Protein AF-0000000078899459 (afdb_homodimer)

Secondary structure (DSSP, 8-state):
--------S----HHHH--HHHHHHHHHHHHHHHHHH-SEEEEETT-SPP--TTS-EEEEE----TTHHHHHHHHHHHH-TTSEEEEEEEHHHHHHTGGGGGGTEEEE-TTSHHHHHHHHHHHHHHTTSTTEEEEEETTSS---TT-SS----THHHHHHHTSSSEEEEEEEEE----SSSSPEEEEEE---EEE-TT----HHHHHHHHHHHHHHHHHHHHHHHHHT-GGGEEEEEE-----HHHHHHHHHHHHHHTT----GGGGG-------------/--------S----HHHH--HHHHHHHHHHHHHHHHHH-SEEEEETT-SPP--TTS-EEEEE----TTHHHHHHHHHHHH-TTSEEEEEEEHHHHHHTGGGGGGTEEEE-TTSHHHHHHHHHHHHHHTTSTTEEEEEETTSS---TT-SS----THHHHHHHTSSSEEEEEEEEE----SSSSPEEEEEE---EEE-TT----HHHHHHHHHHHHHHHHHHHHHHHHHT-GGGEEEEEE-----HHHHHHHHHHHHHHTT----GGGGG-------------

Solvent-accessible surface area (backbone atoms only — not comparable to full-atom values): 30660 Å² total; per-residue (Å²): 132,84,76,62,82,74,67,67,90,72,66,75,58,40,76,76,49,42,35,74,67,52,36,53,50,50,33,50,50,34,46,52,52,48,23,72,60,21,46,28,34,31,35,30,62,94,39,82,76,91,70,73,73,85,30,12,37,38,37,36,25,65,30,38,40,56,55,46,65,49,52,49,48,39,47,43,56,71,75,38,67,87,43,50,57,32,29,72,37,50,34,73,56,35,69,74,38,54,70,46,31,30,50,18,31,39,69,29,46,81,98,40,70,67,19,53,50,47,47,46,53,51,48,52,61,53,46,70,37,36,51,24,29,39,45,39,57,39,40,77,47,78,39,46,77,80,60,74,80,58,66,62,52,63,62,61,30,49,45,55,65,73,44,65,47,38,36,39,32,25,33,22,57,48,60,51,53,45,80,46,88,36,28,37,37,41,34,23,61,33,70,68,44,76,50,52,72,85,65,76,68,44,44,69,58,44,40,53,53,51,30,52,38,33,42,50,21,33,51,54,42,48,55,51,58,55,62,67,48,69,83,56,33,46,79,78,42,68,19,66,76,61,67,48,47,67,55,41,46,47,48,43,49,46,19,60,73,62,71,44,84,73,66,85,76,67,79,66,72,72,83,71,76,76,77,78,79,71,83,81,128,132,84,76,61,80,72,67,68,92,71,65,74,57,40,74,76,49,40,35,74,67,51,36,54,50,49,33,49,50,36,46,51,52,47,22,73,60,19,46,29,34,32,34,30,62,95,38,83,76,92,71,73,73,86,30,11,36,39,37,36,23,64,30,40,39,56,55,46,64,48,52,48,46,38,47,42,55,71,76,37,68,86,42,51,56,30,28,73,37,52,35,74,55,36,71,75,38,56,72,45,31,29,51,18,31,40,67,29,46,79,97,38,71,67,19,53,52,47,49,45,54,52,49,53,61,52,46,69,36,36,51,23,29,39,46,39,57,38,40,76,48,77,38,46,76,80,59,75,80,58,65,62,51,64,62,62,29,49,46,55,66,72,43,63,46,37,35,39,32,24,33,22,59,49,59,51,53,46,81,46,89,37,27,36,38,42,34,27,62,34,71,67,44,76,48,50,72,86,65,78,70,45,45,68,58,45,40,52,52,50,30,52,37,35,42,51,22,35,51,53,44,49,56,49,58,54,64,68,47,68,82,56,34,46,79,77,43,68,20,65,77,59,64,50,47,65,54,42,46,48,46,44,50,45,20,61,73,60,71,43,84,74,67,84,74,69,79,65,76,71,80,76,75,76,77,77,75,72,80,82,125

pLDDT: mean 82.24, std 22.26, range [25.81, 98.88]

Foldseek 3Di:
DPPDVPPPPCFDQLVVLADLVLLVVVLVVLQQVCLAFAQFEWEFPPGADDDDQQFEEEEEEAAADPSVVSSVSNCCCVVPVQAQEAEEDDQVVCVVVVSVSHNHYDHAHAPDPVRLVVLLVSLLVQRVDSRYYYYYHFQRDHDHLPDPQFAGDLSVLVSCVVDQKYKYKYKYWDWACDDDPHTYTYMYIWDIDIDHHPPPDDSVNVRVVNSVGNNVRSVVRVVVVVVSDCVSIDTSGGHDCVVCCVVVVVLVVCCVVVVHDRPVPPPPPDPPPPPPPDPDD/DPPDVPPPPCFDQLVVLADLVLLVVVLVVLQQVCLAFAQFEWEFPPGADDDDQQFEEEEEEAAADPSVVSSVSNCCCVVPVQAQEAEEDDQVVCVVVVSVSHNHYDHAHAPDPVRLVVLLVSLLVQRVDSRYYYYYHFQSDHDHLPDPQFAGDLSVLVSCVVDQKYKYKYKYWDWACDDDPHTYTYMYIWDIDIDHHPPPDDSVNVRVVNSVGNNVRSVVRVVVVVVSDRVSIDTSGGHDCVVCCVVVVVLVVCCVVVVHDDPVPPPPPDPPVPPPPDPDD

Radius of gyration: 28.28 Å; Cα contacts (8 Å, |Δi|>4): 935; chains: 2; bounding box: 101×77×90 Å

Organism: Rhodospirillum centenum (strain ATCC 51521 / SW) (NCBI:txid414684)

Structure (mmCIF, N/CA/C/O backbone):
data_AF-0000000078899459-model_v1
#
loop_
_entity.id
_entity.type
_entity.pdbx_description
1 polymer 'Acyltransferase family protein'
#
loop_
_atom_site.group_PDB
_atom_site.id
_atom_site.type_symbol
_atom_site.label_atom_id
_atom_site.label_alt_id
_atom_site.label_comp_id
_atom_site.label_asym_id
_atom_site.label_entity_id
_atom_site.label_seq_id
_atom_site.pdbx_PDB_ins_code
_atom_site.Cartn_x
_atom_site.Cartn_y
_atom_site.Cartn_z
_atom_site.occupancy
_atom_site.B_iso_or_equiv
_atom_site.auth_seq_id
_atom_site.auth_comp_id
_atom_site.auth_asym_id
_atom_site.auth_atom_id
_atom_site.pdbx_PDB_model_num
ATOM 1 N N . MET A 1 1 ? 35.156 14.125 21.719 1 27.84 1 MET A N 1
ATOM 2 C CA . MET A 1 1 ? 34.594 15.453 21.469 1 27.84 1 MET A CA 1
ATOM 3 C C . MET A 1 1 ? 33.375 15.375 20.578 1 27.84 1 MET A C 1
ATOM 5 O O . MET A 1 1 ? 33.438 14.906 19.438 1 27.84 1 MET A O 1
ATOM 9 N N . ASP A 1 2 ? 32.25 14.992 21.172 1 30.23 2 ASP A N 1
ATOM 10 C CA . ASP A 1 2 ? 30.906 14.688 20.656 1 30.23 2 ASP A CA 1
ATOM 11 C C . ASP A 1 2 ? 30.344 15.867 19.891 1 30.23 2 ASP A C 1
ATOM 13 O O . ASP A 1 2 ? 30.016 16.906 20.469 1 30.23 2 ASP A O 1
ATOM 17 N N . GLY A 1 3 ? 30.969 16.25 18.797 1 32.5 3 GLY A N 1
ATOM 18 C CA . GLY A 1 3 ? 30.609 17.375 17.953 1 32.5 3 GLY A CA 1
ATOM 19 C C . GLY A 1 3 ? 29.125 17.406 17.641 1 32.5 3 GLY A C 1
ATOM 20 O O . GLY A 1 3 ? 28.703 16.984 16.562 1 32.5 3 GLY A O 1
ATOM 21 N N . GLY A 1 4 ? 28.344 17.391 18.641 1 36.5 4 GLY A N 1
ATOM 22 C CA . GLY A 1 4 ? 26.922 17.578 18.438 1 36.5 4 GLY A CA 1
ATOM 23 C C . GLY A 1 4 ? 26.594 18.781 17.562 1 36.5 4 GLY A C 1
ATOM 24 O O . GLY A 1 4 ? 27.297 19.797 17.609 1 36.5 4 GLY A O 1
ATOM 25 N N . LEU A 1 5 ? 26.203 18.688 16.344 1 37.34 5 LEU A N 1
ATOM 26 C CA . LEU A 1 5 ? 25.734 19.812 15.547 1 37.34 5 LEU A CA 1
ATOM 27 C C . LEU A 1 5 ? 25 20.828 16.406 1 37.34 5 LEU A C 1
ATOM 29 O O . LEU A 1 5 ? 23.953 20.516 16.984 1 37.34 5 LEU A O 1
ATOM 33 N N . ARG A 1 6 ? 25.734 21.703 17.141 1 39.59 6 ARG A N 1
ATOM 34 C CA . ARG A 1 6 ? 25.125 22.828 17.844 1 39.59 6 ARG A CA 1
ATOM 35 C C . ARG A 1 6 ? 24.125 23.562 16.969 1 39.59 6 ARG A C 1
ATOM 37 O O . ARG A 1 6 ? 24.5 24.188 15.969 1 39.59 6 ARG A O 1
ATOM 44 N N . LEU A 1 7 ? 22.875 23.016 16.844 1 45.5 7 LEU A N 1
ATOM 45 C CA . LEU A 1 7 ? 21.875 23.859 16.203 1 45.5 7 LEU A CA 1
ATOM 46 C C . LEU A 1 7 ? 22.031 25.312 16.656 1 45.5 7 LEU A C 1
ATOM 48 O O . LEU A 1 7 ? 22.375 25.578 17.812 1 45.5 7 LEU A O 1
ATOM 52 N N . PRO A 1 8 ? 22.375 26.281 15.828 1 43.97 8 PRO A N 1
ATOM 53 C CA . PRO A 1 8 ? 22.453 27.656 16.297 1 43.97 8 PRO A CA 1
ATOM 54 C C . PRO A 1 8 ? 21.328 28.016 17.266 1 43.97 8 PRO A C 1
ATOM 56 O O . PRO A 1 8 ? 20.219 27.484 17.156 1 43.97 8 PRO A O 1
ATOM 59 N N . THR A 1 9 ? 21.562 28.266 18.484 1 46.69 9 THR A N 1
ATOM 60 C CA . THR A 1 9 ? 20.656 28.766 19.516 1 46.69 9 THR A CA 1
ATOM 61 C C . THR A 1 9 ? 19.641 29.734 18.906 1 46.69 9 THR A C 1
ATOM 63 O O . THR A 1 9 ? 18.562 29.953 19.484 1 46.69 9 THR A O 1
ATOM 66 N N . ASP A 1 10 ? 19.891 30.375 17.812 1 53.03 10 ASP A N 1
ATOM 67 C CA . ASP A 1 10 ? 19 31.406 17.281 1 53.03 10 ASP A CA 1
ATOM 68 C C . ASP A 1 10 ? 18.281 30.906 16.016 1 53.03 10 ASP A C 1
ATOM 70 O O . ASP A 1 10 ? 18.641 31.266 14.906 1 53.03 10 ASP A O 1
ATOM 74 N N . LEU A 1 11 ? 17.594 29.797 16.141 1 57.91 11 LEU A N 1
ATOM 75 C CA . LEU A 1 11 ? 16.859 29.406 14.938 1 57.91 11 LEU A CA 1
ATOM 76 C C . LEU A 1 11 ? 15.914 30.516 14.492 1 57.91 11 LEU A C 1
ATOM 78 O O . LEU A 1 11 ? 15.266 31.156 15.32 1 57.91 11 LEU A O 1
ATOM 82 N N . PRO A 1 12 ? 16.141 30.938 13.305 1 66.19 12 PRO A N 1
ATOM 83 C CA . PRO A 1 12 ? 15.211 31.969 12.805 1 66.19 12 PRO A CA 1
ATOM 84 C C . PRO A 1 12 ? 13.742 31.578 13.016 1 66.19 12 PRO A C 1
ATOM 86 O O . PRO A 1 12 ? 13.414 30.406 13.094 1 66.19 12 PRO A O 1
ATOM 89 N N . ASP A 1 13 ? 12.93 32.562 13.367 1 78.06 13 ASP A N 1
ATOM 90 C CA . ASP A 1 13 ? 11.484 32.438 13.531 1 78.06 13 ASP A CA 1
ATOM 91 C C . ASP A 1 13 ? 10.836 31.906 12.25 1 78.06 13 ASP A C 1
ATOM 93 O O . ASP A 1 13 ? 10.828 32.594 11.227 1 78.06 13 ASP A O 1
ATOM 97 N N . PRO A 1 14 ? 10.312 30.625 12.32 1 80.62 14 PRO A N 1
ATOM 98 C CA . PRO A 1 14 ? 9.68 30.078 11.117 1 80.62 14 PRO A CA 1
ATOM 99 C C . PRO A 1 14 ? 8.602 30.984 10.547 1 80.62 14 PRO A C 1
ATOM 101 O O . PRO A 1 14 ? 8.375 31.016 9.336 1 80.62 14 PRO A O 1
ATOM 104 N N . ASP A 1 15 ? 7.953 31.719 11.352 1 83.5 15 ASP A N 1
ATOM 105 C CA . ASP A 1 15 ? 6.906 32.625 10.898 1 83.5 15 ASP A CA 1
ATOM 106 C C . ASP A 1 15 ? 7.488 33.75 10.047 1 83.5 15 ASP A C 1
ATOM 108 O O . ASP A 1 15 ? 6.883 34.188 9.055 1 83.5 15 ASP A O 1
ATOM 112 N N . ALA A 1 16 ? 8.633 34.156 10.438 1 81.12 16 ALA A N 1
ATOM 113 C CA . ALA A 1 16 ? 9.281 35.25 9.719 1 81.12 16 ALA A CA 1
ATOM 114 C C . ALA A 1 16 ? 9.805 34.781 8.359 1 81.12 16 ALA A C 1
ATOM 116 O O . ALA A 1 16 ? 9.859 35.562 7.406 1 81.12 16 ALA A O 1
ATOM 117 N N . LEU A 1 17 ? 10.07 33.594 8.289 1 81.88 17 LEU A N 1
ATOM 118 C CA . LEU A 1 17 ? 10.688 33.031 7.082 1 81.88 17 LEU A CA 1
ATOM 119 C C . LEU A 1 17 ? 9.633 32.594 6.074 1 81.88 17 LEU A C 1
ATOM 121 O O . LEU A 1 17 ? 9.906 32.5 4.879 1 81.88 17 LEU A O 1
ATOM 125 N N . ARG A 1 18 ? 8.461 32.438 6.586 1 84.69 18 ARG A N 1
ATOM 126 C CA . ARG A 1 18 ? 7.398 31.859 5.762 1 84.69 18 ARG A CA 1
ATOM 127 C C . ARG A 1 18 ? 6.961 32.844 4.676 1 84.69 18 ARG A C 1
ATOM 129 O O . ARG A 1 18 ? 6.73 34.031 4.953 1 84.69 18 ARG A O 1
ATOM 136 N N . SER A 1 19 ? 6.883 32.375 3.441 1 86.06 19 SER A N 1
ATOM 137 C CA . SER A 1 19 ? 6.453 33.156 2.283 1 86.06 19 SER A CA 1
ATOM 138 C C . SER A 1 19 ? 5.254 32.5 1.601 1 86.06 19 SER A C 1
ATOM 140 O O . SER A 1 19 ? 5.344 31.375 1.115 1 86.06 19 SER A O 1
ATOM 142 N N . PRO A 1 20 ? 4.121 33.281 1.501 1 86.69 20 PRO A N 1
ATOM 143 C CA . PRO A 1 20 ? 2.932 32.719 0.859 1 86.69 20 PRO A CA 1
ATOM 144 C C . PRO A 1 20 ? 3.191 32.281 -0.58 1 86.69 20 PRO A C 1
ATOM 146 O O . PRO A 1 20 ? 2.623 31.281 -1.036 1 86.69 20 PRO A O 1
ATOM 149 N N . LEU A 1 21 ? 4.02 33 -1.234 1 87.56 21 LEU A N 1
ATOM 150 C CA . LEU A 1 21 ? 4.34 32.656 -2.615 1 87.56 21 LEU A CA 1
ATOM 151 C C . LEU A 1 21 ? 5.125 31.344 -2.688 1 87.56 21 LEU A C 1
ATOM 153 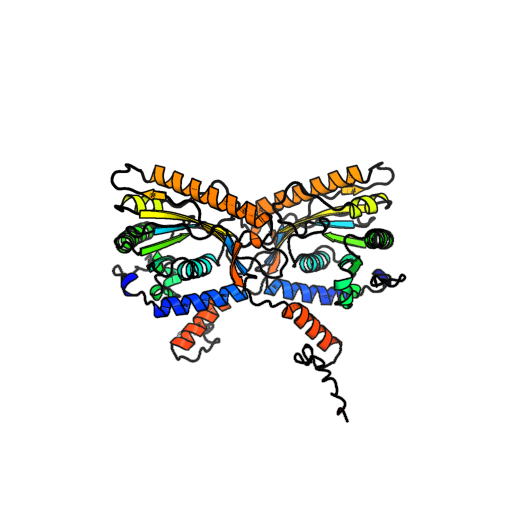O O . LEU A 1 21 ? 4.863 30.5 -3.551 1 87.56 21 LEU A O 1
ATOM 157 N N . LEU A 1 22 ? 6.012 31.219 -1.784 1 86.38 22 LEU A N 1
ATOM 158 C CA . LEU A 1 22 ? 6.816 30 -1.778 1 86.38 22 LEU A CA 1
ATOM 159 C C . LEU A 1 22 ? 5.992 28.797 -1.317 1 86.38 22 LEU A C 1
ATOM 161 O O . LEU A 1 22 ? 6.191 27.688 -1.798 1 86.38 22 LEU A O 1
ATOM 165 N N . VAL A 1 23 ? 5.086 29.078 -0.385 1 89.12 23 VAL A N 1
ATOM 166 C CA . VAL A 1 23 ? 4.184 28.016 0.061 1 89.12 23 VAL A CA 1
ATOM 167 C C . VAL A 1 23 ? 3.346 27.516 -1.116 1 89.12 23 VAL A C 1
ATOM 169 O O . VAL A 1 23 ? 3.207 26.312 -1.321 1 89.12 23 VAL A O 1
ATOM 172 N N . ARG A 1 24 ? 2.834 28.422 -1.928 1 89.5 24 ARG A N 1
ATOM 173 C CA . ARG A 1 24 ? 2.033 28.062 -3.094 1 89.5 24 ARG A CA 1
ATOM 174 C C . ARG A 1 24 ? 2.863 27.281 -4.113 1 89.5 24 ARG A C 1
ATOM 176 O O . ARG A 1 24 ? 2.396 26.297 -4.68 1 89.5 24 ARG A O 1
ATOM 183 N N . PHE A 1 25 ? 4.016 27.812 -4.277 1 88.75 25 PHE A N 1
ATOM 184 C CA . PHE A 1 25 ? 4.918 27.172 -5.234 1 88.75 25 PHE A CA 1
ATOM 185 C C . PHE A 1 25 ? 5.254 25.75 -4.805 1 88.75 25 PHE A C 1
ATOM 187 O O . PHE A 1 25 ? 5.113 24.812 -5.594 1 88.75 25 PHE A O 1
ATOM 194 N N . PHE A 1 26 ? 5.621 25.609 -3.586 1 85.38 26 PHE A N 1
ATOM 195 C CA . PHE A 1 26 ? 6.043 24.297 -3.105 1 85.38 26 PHE A CA 1
ATOM 196 C C . PHE A 1 26 ? 4.855 23.344 -3.012 1 85.38 26 PHE A C 1
ATOM 198 O O . PHE A 1 26 ? 4.996 22.141 -3.242 1 85.38 26 PHE A O 1
ATOM 205 N N . SER A 1 27 ? 3.701 23.906 -2.695 1 90.25 27 SER A N 1
ATOM 206 C CA . SER A 1 27 ? 2.498 23.078 -2.713 1 90.25 27 SER A CA 1
ATOM 207 C C . SER A 1 27 ? 2.234 22.516 -4.105 1 90.25 27 SER A C 1
ATOM 209 O O . SER A 1 27 ? 1.829 21.359 -4.246 1 90.25 27 SER A O 1
ATOM 211 N N . ARG A 1 28 ? 2.486 23.297 -5.137 1 91.38 28 ARG A N 1
ATOM 212 C CA . ARG A 1 28 ? 2.318 22.844 -6.516 1 91.38 28 ARG A CA 1
ATOM 213 C C . ARG A 1 28 ? 3.346 21.766 -6.871 1 91.38 28 ARG A C 1
ATOM 215 O O . ARG A 1 28 ? 3.023 20.797 -7.551 1 91.38 28 ARG A O 1
ATOM 222 N N . VAL A 1 29 ? 4.488 22.016 -6.375 1 88 29 VAL A N 1
ATOM 223 C CA . VAL A 1 29 ? 5.555 21.062 -6.621 1 88 29 VAL A CA 1
ATOM 224 C C . VAL A 1 29 ? 5.203 19.719 -5.969 1 88 29 VAL A C 1
ATOM 226 O O . VAL A 1 29 ? 5.324 18.672 -6.598 1 88 29 VAL A O 1
ATOM 229 N N . MET A 1 30 ? 4.801 19.797 -4.758 1 88.81 30 MET A N 1
ATOM 230 C CA . MET A 1 30 ? 4.438 18.578 -4.051 1 88.81 30 MET A CA 1
ATOM 231 C C . MET A 1 30 ? 3.244 17.891 -4.711 1 88.81 30 MET A C 1
ATOM 233 O O . MET A 1 30 ? 3.186 16.672 -4.785 1 88.81 30 MET A O 1
ATOM 237 N N . ALA A 1 31 ? 2.311 18.656 -5.137 1 92.25 31 ALA A N 1
ATOM 238 C CA . ALA A 1 31 ? 1.165 18.109 -5.859 1 92.25 31 ALA A CA 1
ATOM 239 C C . ALA A 1 31 ? 1.615 17.344 -7.105 1 92.25 31 ALA A C 1
ATOM 241 O O . ALA A 1 31 ? 1.124 16.25 -7.383 1 92.25 31 ALA A O 1
ATOM 242 N N . ARG A 1 32 ? 2.48 17.922 -7.816 1 91 32 ARG A N 1
ATOM 243 C CA . ARG A 1 32 ? 2.994 17.281 -9.023 1 91 32 ARG A CA 1
ATOM 244 C C . ARG A 1 32 ? 3.723 15.984 -8.68 1 91 32 ARG A C 1
ATOM 246 O O . ARG A 1 32 ? 3.576 14.984 -9.383 1 91 32 ARG A O 1
ATOM 253 N N . HIS A 1 33 ? 4.461 16.141 -7.668 1 88.38 33 HIS A N 1
ATOM 254 C CA . HIS A 1 33 ? 5.195 14.961 -7.223 1 88.38 33 HIS A CA 1
ATOM 255 C C . HIS A 1 33 ? 4.25 13.836 -6.82 1 88.38 33 HIS A C 1
ATOM 257 O O . HIS A 1 33 ? 4.422 12.695 -7.242 1 88.38 33 HIS A O 1
ATOM 263 N N . MET A 1 34 ? 3.279 14.148 -6.086 1 92.69 34 MET A N 1
ATOM 264 C CA . MET A 1 34 ? 2.314 13.133 -5.664 1 92.69 34 MET A CA 1
ATOM 265 C C . MET A 1 34 ? 1.508 12.625 -6.855 1 92.69 34 MET A C 1
ATOM 267 O O . MET A 1 34 ? 1.2 11.438 -6.938 1 92.69 34 MET A O 1
ATOM 271 N N . ALA A 1 35 ? 1.237 13.484 -7.793 1 93.12 35 ALA A N 1
ATOM 272 C CA . ALA A 1 35 ? 0.494 13.078 -8.984 1 93.12 35 ALA A CA 1
ATOM 273 C C . ALA A 1 35 ? 1.285 12.07 -9.805 1 93.12 35 ALA A C 1
ATOM 275 O O . ALA A 1 35 ? 0.703 11.25 -10.523 1 93.12 35 ALA A O 1
ATOM 276 N N . SER A 1 36 ? 2.559 12.125 -9.703 1 90.75 36 SER A N 1
ATOM 277 C CA . SER A 1 36 ? 3.395 11.203 -10.461 1 90.75 36 SER A CA 1
ATOM 278 C C . SER A 1 36 ? 3.471 9.844 -9.789 1 90.75 36 SER A C 1
ATOM 280 O O . SER A 1 36 ? 3.754 8.836 -10.438 1 90.75 36 SER A O 1
ATOM 282 N N . GLY A 1 37 ? 3.176 9.789 -8.562 1 92.44 37 GLY A N 1
ATOM 283 C CA . GLY A 1 37 ? 3.393 8.555 -7.816 1 92.44 37 GLY A CA 1
ATOM 284 C C . GLY A 1 37 ? 2.104 7.891 -7.379 1 92.44 37 GLY A C 1
ATOM 285 O O . GLY A 1 37 ? 2.104 6.715 -7.004 1 92.44 37 GLY A O 1
ATOM 286 N N . PHE A 1 38 ? 1.03 8.602 -7.434 1 96.06 38 PHE A N 1
ATOM 287 C CA . PHE A 1 38 ? -0.229 8.078 -6.91 1 96.06 38 PHE A CA 1
ATOM 288 C C . PHE A 1 38 ? -1.335 8.195 -7.953 1 96.06 38 PHE A C 1
ATOM 290 O O . PHE A 1 38 ? -1.321 9.102 -8.781 1 96.06 38 PHE A O 1
ATOM 297 N N . HIS A 1 39 ? -2.254 7.254 -7.898 1 95.81 39 HIS A N 1
ATOM 298 C CA . HIS A 1 39 ? -3.418 7.305 -8.773 1 95.81 39 HIS A CA 1
ATOM 299 C C . HIS A 1 39 ? -4.297 8.508 -8.453 1 95.81 39 HIS A C 1
ATOM 301 O O . HIS A 1 39 ? -4.82 9.164 -9.359 1 95.81 39 HIS A O 1
ATOM 307 N N . ALA A 1 40 ? -4.465 8.734 -7.188 1 97.19 40 ALA A N 1
ATOM 308 C CA . ALA A 1 40 ? -5.211 9.898 -6.727 1 97.19 40 ALA A CA 1
ATOM 309 C C . ALA A 1 40 ? -4.914 10.195 -5.258 1 97.19 40 ALA A C 1
ATOM 311 O O . ALA A 1 40 ? -4.484 9.312 -4.516 1 97.19 40 ALA A O 1
ATOM 312 N N . VAL A 1 41 ? -5.055 11.43 -4.926 1 97.62 41 VAL A N 1
ATOM 313 C CA . VAL A 1 41 ? -5.078 11.875 -3.535 1 97.62 41 VAL A CA 1
ATOM 314 C C . VAL A 1 41 ? -6.512 12.195 -3.119 1 97.62 41 VAL A C 1
ATOM 316 O O . VAL A 1 41 ? -7.184 13.008 -3.76 1 97.62 41 VAL A O 1
ATOM 319 N N . ARG A 1 42 ? -6.918 11.531 -2.023 1 98.19 42 ARG A N 1
ATOM 320 C CA . ARG A 1 42 ? -8.344 11.602 -1.705 1 98.19 42 ARG A CA 1
ATOM 321 C C . ARG A 1 42 ? -8.555 11.906 -0.226 1 98.19 42 ARG A C 1
ATOM 323 O O . ARG A 1 42 ? -7.773 11.477 0.623 1 98.19 42 ARG A O 1
ATOM 330 N N . LEU A 1 43 ? -9.586 12.648 0.043 1 98.62 43 LEU A N 1
ATOM 331 C CA . LEU A 1 43 ? -10.031 12.961 1.396 1 98.62 43 LEU A CA 1
ATOM 332 C C . LEU A 1 43 ? -11.398 12.344 1.678 1 98.62 43 LEU A C 1
ATOM 334 O O . LEU A 1 43 ? -12.359 12.602 0.955 1 98.62 43 LEU A O 1
ATOM 338 N N . MET A 1 44 ? -11.414 11.516 2.693 1 98.62 44 MET A N 1
ATOM 339 C CA . MET A 1 44 ? -12.656 10.828 3.014 1 98.62 44 MET A CA 1
ATOM 340 C C . MET A 1 44 ? -13.758 11.82 3.361 1 98.62 44 MET A C 1
ATOM 342 O O . MET A 1 44 ? -13.516 12.805 4.062 1 98.62 44 MET A O 1
ATOM 346 N N . ARG A 1 45 ? -14.969 11.586 2.875 1 97.19 45 ARG A N 1
ATOM 347 C CA . ARG A 1 45 ? -16.125 12.398 3.225 1 97.19 45 ARG A CA 1
ATOM 348 C C . ARG A 1 45 ? -16.484 12.242 4.703 1 97.19 45 ARG A C 1
ATOM 350 O O . ARG A 1 45 ? -16.328 11.156 5.27 1 97.19 45 ARG A O 1
ATOM 357 N N . PRO A 1 46 ? -16.906 13.242 5.449 1 95.56 46 PRO A N 1
ATOM 358 C CA . PRO A 1 46 ? -17.438 14.477 4.871 1 95.56 46 PRO A CA 1
ATOM 359 C C . PRO A 1 46 ? -16.359 15.508 4.578 1 95.56 46 PRO A C 1
ATOM 361 O O . PRO A 1 46 ? -16.656 16.625 4.164 1 95.56 46 PRO A O 1
ATOM 364 N N . GLY A 1 47 ? -15.117 15.172 4.82 1 94.94 47 GLY A N 1
ATOM 365 C CA . GLY A 1 47 ? -14.055 16.078 4.441 1 94.94 47 GLY A CA 1
ATOM 366 C C . GLY A 1 47 ? -13.508 16.891 5.609 1 94.94 47 GLY A C 1
ATOM 367 O O . GLY A 1 47 ? -13.227 16.328 6.672 1 94.94 47 GLY A O 1
ATOM 368 N N . VAL A 1 48 ? -13.328 18.172 5.438 1 94.5 48 VAL A N 1
ATOM 369 C CA . VAL A 1 48 ? -12.695 19.062 6.402 1 94.5 48 VAL A CA 1
ATOM 370 C C . VAL A 1 48 ? -13.711 19.469 7.469 1 94.5 48 VAL A C 1
ATOM 372 O O . VAL A 1 48 ? -14.797 19.953 7.148 1 94.5 48 VAL A O 1
ATOM 375 N N . PRO A 1 49 ? -13.336 19.234 8.711 1 95.12 49 PRO A N 1
ATOM 376 C CA . PRO A 1 49 ? -14.25 19.688 9.758 1 95.12 49 PRO A CA 1
ATOM 377 C C . PRO A 1 49 ? -14.25 21.203 9.93 1 95.12 49 PRO A C 1
ATOM 379 O O . PRO A 1 49 ? -13.273 21.875 9.578 1 95.12 49 PRO A O 1
ATOM 382 N N . ALA A 1 50 ? -15.359 21.688 10.539 1 93.31 50 ALA A N 1
ATOM 383 C CA . ALA A 1 50 ? -15.398 23.109 10.914 1 93.31 50 ALA A CA 1
ATOM 384 C C . ALA A 1 50 ? -14.555 23.359 12.156 1 93.31 50 ALA A C 1
ATOM 386 O O . ALA A 1 50 ? -14.688 22.656 13.164 1 93.31 50 ALA A O 1
ATOM 387 N N . LEU A 1 51 ? -13.648 24.297 12.039 1 96.06 51 LEU A N 1
ATOM 388 C CA . LEU A 1 51 ? -12.773 24.641 13.156 1 96.06 51 LEU A CA 1
ATOM 389 C C . LEU A 1 51 ? -13.008 26.078 13.609 1 96.06 51 LEU A C 1
ATOM 391 O O . LEU A 1 51 ? -13.211 26.969 12.789 1 96.06 51 LEU A O 1
ATOM 395 N N . PRO A 1 52 ? -12.977 26.328 14.914 1 95.12 52 PRO A N 1
ATOM 396 C CA . PRO A 1 52 ? -13.07 27.719 15.383 1 95.12 52 PRO A CA 1
ATOM 397 C C . PRO A 1 52 ? -11.914 28.578 14.883 1 95.12 52 PRO A C 1
ATOM 399 O O . PRO A 1 52 ? -10.781 28.109 14.797 1 95.12 52 PRO A O 1
ATOM 402 N N . ALA A 1 53 ? -12.211 29.828 14.602 1 93.25 53 ALA A N 1
ATOM 403 C CA . ALA A 1 53 ? -11.211 30.734 14.039 1 93.25 53 ALA A CA 1
ATOM 404 C C . ALA A 1 53 ? -10.406 31.422 15.148 1 93.25 53 ALA A C 1
ATOM 406 O O . ALA A 1 53 ? -9.352 32 14.891 1 93.25 53 ALA A O 1
ATOM 407 N N . ASP A 1 54 ? -10.797 31.312 16.375 1 92.31 54 ASP A N 1
ATOM 408 C CA . ASP A 1 54 ? -10.25 32.094 17.469 1 92.31 54 ASP A CA 1
ATOM 409 C C . ASP A 1 54 ? -9.102 31.375 18.172 1 92.31 54 ASP A C 1
ATOM 411 O O . ASP A 1 54 ? -8.695 31.75 19.266 1 92.31 54 ASP A O 1
ATOM 415 N N . ARG A 1 55 ? -8.711 30.25 17.562 1 95.75 55 ARG A N 1
ATOM 416 C CA . ARG A 1 55 ? -7.645 29.484 18.219 1 95.75 55 ARG A CA 1
ATOM 417 C C . ARG A 1 55 ? -6.797 28.734 17.188 1 95.75 55 ARG A C 1
ATOM 419 O O . ARG A 1 55 ? -7.277 28.422 16.094 1 95.75 55 ARG A O 1
ATOM 426 N N . PRO A 1 56 ? -5.559 28.469 17.562 1 97.56 56 PRO A N 1
ATOM 427 C CA . PRO A 1 56 ? -4.691 27.672 16.688 1 97.56 56 PRO A CA 1
ATOM 428 C C . PRO A 1 56 ? -5.066 26.203 16.641 1 97.56 56 PRO A C 1
ATOM 430 O O . PRO A 1 56 ? -5.883 25.75 17.453 1 97.56 56 PRO A O 1
ATOM 433 N N . VAL A 1 57 ? -4.547 25.516 15.625 1 98.38 57 VAL A N 1
ATOM 434 C CA . VAL A 1 57 ? -4.875 24.109 15.422 1 98.38 57 VAL A CA 1
ATOM 435 C C . VAL A 1 57 ? -3.594 23.281 15.367 1 98.38 57 VAL A C 1
ATOM 437 O O . VAL A 1 57 ? -2.609 23.688 14.742 1 98.38 57 VAL A O 1
ATOM 440 N N . ILE A 1 58 ? -3.596 22.188 16.047 1 98.44 58 ILE A N 1
ATOM 441 C CA . ILE A 1 58 ? -2.584 21.141 15.859 1 98.44 58 ILE A CA 1
ATOM 442 C C . ILE A 1 58 ? -3.197 19.953 15.141 1 98.44 58 ILE A C 1
ATOM 444 O O . ILE A 1 58 ? -4.074 19.266 15.688 1 98.44 58 ILE A O 1
ATOM 448 N N . VAL A 1 59 ? -2.762 19.75 13.938 1 98.75 59 VAL A N 1
ATOM 449 C CA . VAL A 1 59 ? -3.109 18.531 13.219 1 98.75 59 VAL A CA 1
ATOM 450 C C . VAL A 1 59 ? -2.084 17.438 13.523 1 98.75 59 VAL A C 1
ATOM 452 O O . VAL A 1 59 ? -0.884 17.625 13.312 1 98.75 59 VAL A O 1
ATOM 455 N N . TYR A 1 60 ? -2.561 16.328 14.047 1 98.62 60 TYR A N 1
ATOM 456 C CA . TYR A 1 60 ? -1.659 15.227 14.375 1 98.62 60 TYR A CA 1
ATOM 457 C C . TYR A 1 60 ? -2.086 13.945 13.68 1 98.62 60 TYR A C 1
ATOM 459 O O . TYR A 1 60 ? -3.281 13.672 13.539 1 98.62 60 TYR A O 1
ATOM 467 N N . CYS A 1 61 ? -1.055 13.219 13.164 1 98.38 61 CYS A N 1
ATOM 468 C CA . CYS A 1 61 ? -1.404 12.078 12.336 1 98.38 61 CYS A CA 1
ATOM 469 C C . CYS A 1 61 ? -0.44 10.922 12.57 1 98.38 61 CYS A C 1
ATOM 471 O O . CYS A 1 61 ? 0.548 11.062 13.289 1 98.38 61 CYS A O 1
ATOM 473 N N . ASN A 1 62 ? -0.874 9.703 12.094 1 98.25 62 ASN A N 1
ATOM 474 C CA . ASN A 1 62 ? 0.034 8.562 11.992 1 98.25 62 ASN A CA 1
ATOM 475 C C . ASN A 1 62 ? 1.138 8.82 10.969 1 98.25 62 ASN A C 1
ATOM 477 O O . ASN A 1 62 ? 1.139 9.844 10.297 1 98.25 62 ASN A O 1
ATOM 481 N N . HIS A 1 63 ? 2.111 7.992 10.914 1 96.12 63 HIS A N 1
ATOM 482 C CA . HIS A 1 63 ? 3.285 8.195 10.07 1 96.12 63 HIS A CA 1
ATOM 483 C C . HIS A 1 63 ? 3.557 6.969 9.203 1 96.12 63 HIS A C 1
ATOM 485 O O . HIS A 1 63 ? 4.602 6.332 9.336 1 96.12 63 HIS A O 1
ATOM 491 N N . PRO A 1 64 ? 2.734 6.723 8.227 1 96.5 64 PRO A N 1
ATOM 492 C CA . PRO A 1 64 ? 2.799 5.453 7.504 1 96.5 64 PRO A CA 1
ATOM 493 C C . PRO A 1 64 ? 3.869 5.445 6.418 1 96.5 64 PRO A C 1
ATOM 495 O O . PRO A 1 64 ? 4.25 4.379 5.926 1 96.5 64 PRO A O 1
ATOM 498 N N . SER A 1 65 ? 4.344 6.652 6.02 1 93.75 65 SER A N 1
ATOM 499 C CA . SER A 1 65 ? 5.195 6.539 4.84 1 93.75 65 SER A CA 1
ATOM 500 C C . SER A 1 65 ? 6.086 7.766 4.684 1 93.75 65 SER A C 1
ATOM 502 O O . SER A 1 65 ? 5.852 8.797 5.312 1 93.75 65 SER A O 1
ATOM 504 N N . TRP A 1 66 ? 6.969 7.633 3.748 1 87.56 66 TRP A N 1
ATOM 505 C CA . TRP A 1 66 ? 7.883 8.664 3.275 1 87.56 66 TRP A CA 1
ATOM 506 C C . TRP A 1 66 ? 7.109 9.844 2.68 1 87.56 66 TRP A C 1
ATOM 508 O O . TRP A 1 66 ? 7.578 10.984 2.719 1 87.56 66 TRP A O 1
ATOM 518 N N . TRP A 1 67 ? 5.953 9.648 2.277 1 92.44 67 TRP A N 1
ATOM 519 C CA . TRP A 1 67 ? 5.16 10.609 1.509 1 92.44 67 TRP A CA 1
ATOM 520 C C . TRP A 1 67 ? 4.379 11.531 2.434 1 92.44 67 TRP A C 1
ATOM 522 O O . TRP A 1 67 ? 3.812 12.531 1.986 1 92.44 67 TRP A O 1
ATOM 532 N N . ASP A 1 68 ? 4.43 11.312 3.68 1 93.81 68 ASP A N 1
ATOM 533 C CA . ASP A 1 68 ? 3.557 12 4.629 1 93.81 68 ASP A CA 1
ATOM 534 C C . ASP A 1 68 ? 3.752 13.508 4.562 1 93.81 68 ASP A C 1
ATOM 536 O O . ASP A 1 68 ? 2.781 14.266 4.445 1 93.81 68 ASP A O 1
ATOM 540 N N . PRO A 1 69 ? 4.98 14.008 4.562 1 90.12 69 PRO A N 1
ATOM 541 C CA . PRO A 1 69 ? 5.148 15.461 4.523 1 90.12 69 PRO A CA 1
ATOM 542 C C . PRO A 1 69 ? 4.543 16.094 3.27 1 90.12 69 PRO A C 1
ATOM 544 O O . PRO A 1 69 ? 3.893 17.141 3.352 1 90.12 69 PRO A O 1
ATOM 547 N N . ALA A 1 70 ? 4.754 15.477 2.148 1 90.19 70 ALA A N 1
ATOM 548 C CA . ALA A 1 70 ? 4.176 15.992 0.911 1 90.19 70 ALA A CA 1
ATOM 549 C C . ALA A 1 70 ? 2.652 16.016 0.986 1 90.19 70 ALA A C 1
ATOM 551 O O . ALA A 1 70 ? 2.02 16.984 0.574 1 90.19 70 ALA A O 1
ATOM 552 N N . PHE A 1 71 ? 2.119 14.945 1.475 1 96.38 71 PHE A N 1
ATOM 553 C CA . PHE A 1 71 ? 0.672 14.836 1.616 1 96.38 71 PHE A CA 1
ATOM 554 C C . PHE A 1 71 ? 0.135 15.914 2.551 1 96.38 71 PHE A C 1
ATOM 556 O O . PHE A 1 71 ? -0.874 16.547 2.25 1 96.38 71 PHE A O 1
ATOM 563 N N . LEU A 1 72 ? 0.854 16.172 3.625 1 95.75 72 LEU A N 1
ATOM 564 C CA . LEU A 1 72 ? 0.436 17.172 4.602 1 95.75 72 LEU A CA 1
ATOM 565 C C . LEU A 1 72 ? 0.5 18.578 4.004 1 95.75 72 LEU A C 1
ATOM 567 O O . LEU A 1 72 ? -0.39 19.391 4.242 1 95.75 72 LEU A O 1
ATOM 571 N N . ILE A 1 73 ? 1.546 18.844 3.283 1 92.44 73 ILE A N 1
ATOM 572 C CA . ILE A 1 73 ? 1.68 20.141 2.635 1 92.44 73 ILE A CA 1
ATOM 573 C C . ILE A 1 73 ? 0.515 20.359 1.671 1 92.44 73 ILE A C 1
ATOM 575 O O . ILE A 1 73 ? -0.083 21.438 1.646 1 92.44 73 ILE A O 1
ATOM 579 N N . LEU A 1 74 ? 0.177 19.344 0.971 1 93.62 74 LEU A N 1
ATOM 580 C CA . LEU A 1 74 ? -0.944 19.422 0.041 1 93.62 74 LEU A CA 1
ATOM 581 C C . LEU A 1 74 ? -2.254 19.641 0.787 1 93.62 74 LEU A C 1
ATOM 583 O O . LEU A 1 74 ? -3.047 20.516 0.407 1 93.62 74 LEU A O 1
ATOM 587 N N . LEU A 1 75 ? -2.482 18.906 1.838 1 96.38 75 LEU A N 1
ATOM 588 C CA . LEU A 1 75 ? -3.707 19.047 2.619 1 96.38 75 LEU A CA 1
ATOM 589 C C . LEU A 1 75 ? -3.807 20.422 3.244 1 96.38 75 LEU A C 1
ATOM 591 O O . LEU A 1 75 ? -4.883 21.031 3.254 1 96.38 75 LEU A O 1
ATOM 595 N N . ALA A 1 76 ? -2.682 20.922 3.742 1 95.19 76 ALA A N 1
ATOM 596 C CA . ALA A 1 76 ? -2.658 22.25 4.359 1 95.19 76 ALA A CA 1
ATOM 597 C C . ALA A 1 76 ? -3.07 23.328 3.357 1 95.19 76 ALA A C 1
ATOM 599 O O . ALA A 1 76 ? -3.877 24.203 3.678 1 95.19 76 ALA A O 1
ATOM 600 N N . SER A 1 77 ? -2.562 23.203 2.201 1 92.12 77 SER A N 1
ATOM 601 C CA . SER A 1 77 ? -2.795 24.219 1.178 1 92.12 77 SER A CA 1
ATOM 602 C C . SER A 1 77 ? -4.219 24.156 0.637 1 92.12 77 SER A C 1
ATOM 604 O O . SER A 1 77 ? -4.848 25.172 0.377 1 92.12 77 SER A O 1
ATOM 606 N N . ARG A 1 78 ? -4.777 22.953 0.555 1 91.94 78 ARG A N 1
ATOM 607 C CA . ARG A 1 78 ? -6.062 22.781 -0.109 1 91.94 78 ARG A CA 1
ATOM 608 C C . ARG A 1 78 ? -7.211 22.859 0.892 1 91.94 78 ARG A C 1
ATOM 610 O O . ARG A 1 78 ? -8.273 23.391 0.584 1 91.94 78 ARG A O 1
ATOM 617 N N . ALA A 1 79 ? -6.969 22.359 2.023 1 93.44 79 ALA A N 1
ATOM 618 C CA . ALA A 1 79 ? -8.055 22.25 2.998 1 93.44 79 ALA A CA 1
ATOM 619 C C . ALA A 1 79 ? -8.086 23.469 3.92 1 93.44 79 ALA A C 1
ATOM 621 O O . ALA A 1 79 ? -9.141 23.812 4.453 1 93.44 79 ALA A O 1
ATOM 622 N N . PHE A 1 80 ? -6.895 24.078 4.113 1 94.56 80 PHE A N 1
ATOM 623 C CA . PHE A 1 80 ? -6.82 25.188 5.055 1 94.56 80 PHE A CA 1
ATOM 624 C C . PHE A 1 80 ? -6.02 26.344 4.469 1 94.56 80 PHE A C 1
ATOM 626 O O . PHE A 1 80 ? -5.059 26.812 5.078 1 94.56 80 PHE A O 1
ATOM 633 N N . PRO A 1 81 ? -6.48 26.938 3.369 1 90.75 81 PRO A N 1
ATOM 634 C CA . PRO A 1 81 ? -5.711 28 2.717 1 90.75 81 PRO A CA 1
ATOM 635 C C . PRO A 1 81 ? -5.629 29.266 3.559 1 90.75 81 PRO A C 1
ATOM 637 O O . PRO A 1 81 ? -4.73 30.094 3.355 1 90.75 81 PRO A O 1
ATOM 640 N N . GLU A 1 82 ? -6.484 29.438 4.523 1 91.56 82 GLU A N 1
ATOM 641 C CA . GLU A 1 82 ? -6.555 30.672 5.305 1 91.56 82 GLU A CA 1
ATOM 642 C C . GLU A 1 82 ? -5.648 30.594 6.531 1 91.56 82 GLU A C 1
ATOM 644 O O . GLU A 1 82 ? -5.438 31.594 7.215 1 91.56 82 GLU A O 1
ATOM 649 N N . ARG A 1 83 ? -5.133 29.406 6.805 1 94.75 83 ARG A N 1
ATOM 650 C CA . ARG A 1 83 ? -4.277 29.203 7.973 1 94.75 83 ARG A CA 1
ATOM 651 C C . ARG A 1 83 ? -2.805 29.266 7.586 1 94.75 83 ARG A C 1
ATOM 653 O O . ARG A 1 83 ? -2.445 28.953 6.445 1 94.75 83 ARG A O 1
ATOM 660 N N . ARG A 1 84 ? -2.033 29.656 8.523 1 94.44 84 ARG A N 1
ATOM 661 C CA . ARG A 1 84 ? -0.585 29.562 8.375 1 94.44 84 ARG A CA 1
ATOM 662 C C . ARG A 1 84 ? -0.065 28.25 8.922 1 94.44 84 ARG A C 1
ATOM 664 O O . ARG A 1 84 ? -0.064 28.031 10.141 1 94.44 84 ARG A O 1
ATOM 671 N N . SER A 1 85 ? 0.42 27.422 8 1 95.69 85 SER A N 1
ATOM 672 C CA . SER A 1 85 ? 0.779 26.047 8.375 1 95.69 85 SER A CA 1
ATOM 673 C C . SER A 1 85 ? 2.273 25.938 8.648 1 95.69 85 SER A C 1
ATOM 675 O O . SER A 1 85 ? 3.092 26.516 7.941 1 95.69 85 SER A O 1
ATOM 677 N N . PHE A 1 86 ? 2.578 25.156 9.672 1 95.12 86 PHE A N 1
ATOM 678 C CA . PHE A 1 86 ? 3.943 24.875 10.094 1 95.12 86 PHE A CA 1
ATOM 679 C C . PHE A 1 86 ? 4.113 23.391 10.406 1 95.12 86 PHE A C 1
ATOM 681 O O . PHE A 1 86 ? 3.129 22.672 10.57 1 95.12 86 PHE A O 1
ATOM 688 N N . GLY A 1 87 ? 5.352 22.922 10.445 1 94 87 GLY A N 1
ATOM 689 C CA . GLY A 1 87 ? 5.633 21.547 10.82 1 94 87 GLY A CA 1
ATOM 690 C C . GLY A 1 87 ? 7.09 21.312 11.188 1 94 87 GLY A C 1
ATOM 691 O O . GLY A 1 87 ? 7.977 22 10.68 1 94 87 GLY A O 1
ATOM 692 N N . PRO A 1 88 ? 7.277 20.391 12.078 1 91.06 88 PRO A N 1
ATOM 693 C CA . PRO A 1 88 ? 8.656 20 12.406 1 91.06 88 PRO A CA 1
ATOM 694 C C . PRO A 1 88 ? 9.266 19.062 11.367 1 91.06 88 PRO A C 1
ATOM 696 O O . PRO A 1 88 ? 8.539 18.328 10.688 1 91.06 88 PRO A O 1
ATOM 699 N N . MET A 1 89 ? 10.531 19.156 11.242 1 85.38 89 MET A N 1
ATOM 700 C CA . MET A 1 89 ? 11.312 18.266 10.383 1 85.38 89 MET A CA 1
ATOM 701 C C . MET A 1 89 ? 12.656 17.938 11.031 1 85.38 89 MET A C 1
ATOM 703 O O . MET A 1 89 ? 13.18 18.719 11.828 1 85.38 89 MET A O 1
ATOM 707 N N . ASP A 1 90 ? 13.078 16.703 10.656 1 81.88 90 ASP A N 1
ATOM 708 C CA . ASP A 1 90 ? 14.414 16.344 11.133 1 81.88 90 ASP A CA 1
ATOM 709 C C . ASP A 1 90 ? 15.43 17.438 10.805 1 81.88 90 ASP A C 1
ATOM 711 O O . ASP A 1 90 ? 15.523 17.875 9.664 1 81.88 90 ASP A O 1
ATOM 715 N N . ALA A 1 91 ? 16.203 17.734 11.836 1 78.69 91 ALA A N 1
ATOM 716 C CA . ALA A 1 91 ? 17.141 18.844 11.695 1 78.69 91 ALA A CA 1
ATOM 717 C C . ALA A 1 91 ? 18.156 18.578 10.594 1 78.69 91 ALA A C 1
ATOM 719 O O . ALA A 1 91 ? 18.484 19.469 9.797 1 78.69 91 ALA A O 1
ATOM 720 N N . ALA A 1 92 ? 18.609 17.359 10.562 1 74.62 92 ALA A N 1
ATOM 721 C CA . ALA A 1 92 ? 19.578 17 9.539 1 74.62 92 ALA A CA 1
ATOM 722 C C . ALA A 1 92 ? 18.984 17.094 8.141 1 74.62 92 ALA A C 1
ATOM 724 O O . ALA A 1 92 ? 19.641 17.531 7.203 1 74.62 92 ALA A O 1
ATOM 725 N N . ALA A 1 93 ? 17.75 16.766 8.102 1 72.31 93 ALA A N 1
ATOM 726 C CA . ALA A 1 93 ? 17.047 16.844 6.824 1 72.31 93 ALA A CA 1
ATOM 727 C C . ALA A 1 93 ? 16.828 18.297 6.41 1 72.31 93 ALA A C 1
ATOM 729 O O . ALA A 1 93 ? 16.969 18.656 5.238 1 72.31 93 ALA A O 1
ATOM 730 N N . LEU A 1 94 ? 16.531 19.125 7.289 1 74.69 94 LEU A N 1
ATOM 731 C CA . LEU A 1 94 ? 16.25 20.531 6.98 1 74.69 94 LEU A CA 1
ATOM 732 C C . LEU A 1 94 ? 17.516 21.266 6.551 1 74.69 94 LEU A C 1
ATOM 734 O O . LEU A 1 94 ? 17.453 22.172 5.719 1 74.69 94 LEU A O 1
ATOM 738 N N . VAL A 1 95 ? 18.625 20.891 7.199 1 68.81 95 VAL A N 1
ATOM 739 C CA . VAL A 1 95 ? 19.891 21.484 6.801 1 68.81 95 VAL A CA 1
ATOM 740 C C . VAL A 1 95 ? 20.172 21.172 5.332 1 68.81 95 VAL A C 1
ATOM 742 O O . VAL A 1 95 ? 20.672 22.031 4.594 1 68.81 95 VAL A O 1
ATOM 745 N N . ARG A 1 96 ? 19.703 20.016 4.977 1 66.81 96 ARG A N 1
ATOM 746 C CA . ARG A 1 96 ? 19.906 19.578 3.602 1 66.81 96 ARG A CA 1
ATOM 747 C C . ARG A 1 96 ? 18.922 20.25 2.656 1 66.81 96 ARG A C 1
ATOM 749 O O . ARG A 1 96 ? 19.266 20.578 1.514 1 66.81 96 ARG A O 1
ATOM 756 N N . TYR A 1 97 ? 17.781 20.531 3.285 1 69.38 97 TYR A N 1
ATOM 757 C CA . TYR A 1 97 ? 16.719 21.141 2.494 1 69.38 97 TYR A CA 1
ATOM 758 C C . TYR A 1 97 ? 16.266 22.453 3.107 1 69.38 97 TYR A C 1
ATOM 760 O O . TYR A 1 97 ? 15.117 22.594 3.525 1 69.38 97 TYR A O 1
ATOM 768 N N . ARG A 1 98 ? 17.062 23.469 3.035 1 71.38 98 ARG A N 1
ATOM 769 C CA . ARG A 1 98 ? 16.875 24.734 3.746 1 71.38 98 ARG A CA 1
ATOM 770 C C . ARG A 1 98 ? 15.633 25.469 3.24 1 71.38 98 ARG A C 1
ATOM 772 O O . ARG A 1 98 ? 14.992 26.203 3.988 1 71.38 98 ARG A O 1
ATOM 779 N N . PHE A 1 99 ? 15.336 25.219 1.975 1 71.38 99 PHE A N 1
ATOM 780 C CA . PHE A 1 99 ? 14.172 25.891 1.414 1 71.38 99 PHE A CA 1
ATOM 781 C C . PHE A 1 99 ? 12.898 25.453 2.131 1 71.38 99 PHE A C 1
ATOM 783 O O . PHE A 1 99 ? 11.883 26.172 2.094 1 71.38 99 PHE A O 1
ATOM 790 N N . MET A 1 100 ? 12.914 24.344 2.834 1 79.69 100 MET A N 1
ATOM 791 C CA . MET A 1 100 ? 11.758 23.828 3.557 1 79.69 100 MET A CA 1
ATOM 792 C C . MET A 1 100 ? 11.383 24.766 4.711 1 79.69 100 MET A C 1
ATOM 794 O O . MET A 1 100 ? 10.219 24.844 5.098 1 79.69 100 MET A O 1
ATOM 798 N N . ALA A 1 101 ? 12.391 25.547 5.16 1 79.44 101 ALA A N 1
ATOM 799 C CA . ALA A 1 101 ? 12.117 26.516 6.211 1 79.44 101 ALA A CA 1
ATOM 800 C C . ALA A 1 101 ? 11.188 27.625 5.703 1 79.44 101 ALA A C 1
ATOM 802 O O . ALA A 1 101 ? 10.406 28.188 6.469 1 79.44 101 ALA A O 1
ATOM 803 N N . ARG A 1 102 ? 11.227 27.844 4.465 1 82.94 102 ARG A N 1
ATOM 804 C CA . ARG A 1 102 ? 10.453 28.938 3.871 1 82.94 102 ARG A CA 1
ATOM 805 C C . ARG A 1 102 ? 9 28.531 3.676 1 82.94 102 ARG A C 1
ATOM 807 O O . ARG A 1 102 ? 8.148 29.359 3.367 1 82.94 102 ARG A O 1
ATOM 814 N N . ILE A 1 103 ? 8.781 27.297 3.914 1 85.12 103 ILE A N 1
ATOM 815 C CA . ILE A 1 103 ? 7.391 26.875 3.789 1 85.12 103 ILE A CA 1
ATOM 816 C C . ILE A 1 103 ? 6.855 26.453 5.156 1 85.12 103 ILE A C 1
ATOM 818 O O . ILE A 1 103 ? 5.883 25.703 5.242 1 85.12 103 ILE A O 1
ATOM 822 N N . GLY A 1 104 ? 7.566 26.859 6.184 1 87.19 104 GLY A N 1
ATOM 823 C CA . GLY A 1 104 ? 7.016 26.734 7.523 1 87.19 104 GLY A CA 1
ATOM 824 C C . GLY A 1 104 ? 7.57 25.531 8.281 1 87.19 104 GLY A C 1
ATOM 825 O O . GLY A 1 104 ? 7.141 25.25 9.406 1 87.19 104 GLY A O 1
ATOM 826 N N . LEU A 1 105 ? 8.508 24.844 7.699 1 87.44 105 LEU A N 1
ATOM 827 C CA . LEU A 1 105 ? 9.109 23.719 8.422 1 87.44 105 LEU A CA 1
ATOM 828 C C . LEU A 1 105 ? 10.242 24.203 9.32 1 87.44 105 LEU A C 1
ATOM 830 O O . LEU A 1 105 ? 10.961 25.141 8.977 1 87.44 105 LEU A O 1
ATOM 834 N N . PHE A 1 106 ? 10.336 23.656 10.523 1 87.12 106 PHE A N 1
ATOM 835 C CA . PHE A 1 106 ? 11.398 24.016 11.461 1 87.12 106 PHE A CA 1
ATOM 836 C C . PHE A 1 106 ? 12.102 22.781 11.992 1 87.12 106 PHE A C 1
ATOM 838 O O . PHE A 1 106 ? 11.508 21.703 12.078 1 87.12 106 PHE A O 1
ATOM 845 N N . PRO A 1 107 ? 13.312 22.922 12.32 1 84.38 107 PRO A N 1
ATOM 846 C CA . PRO A 1 107 ? 14.125 21.75 12.695 1 84.38 107 PRO A CA 1
ATOM 847 C C . PRO A 1 107 ? 13.867 21.297 14.125 1 84.38 107 PRO A C 1
ATOM 849 O O . PRO A 1 107 ? 13.656 22.125 15.016 1 84.38 107 PRO A O 1
ATOM 852 N N . VAL A 1 108 ? 13.82 20.031 14.227 1 86.25 108 VAL A N 1
ATOM 853 C CA . VAL A 1 108 ? 13.797 19.375 15.531 1 86.25 108 VAL A CA 1
ATOM 854 C C . VAL A 1 108 ? 14.711 18.156 15.508 1 86.25 108 VAL A C 1
ATOM 856 O O . VAL A 1 108 ? 14.734 17.391 14.539 1 86.25 108 VAL A O 1
ATOM 859 N N . GLU A 1 109 ? 15.523 18 16.516 1 83 109 GLU A N 1
ATOM 860 C CA . GLU A 1 109 ? 16.328 16.797 16.656 1 83 109 GLU A CA 1
ATOM 861 C C . GLU A 1 109 ? 15.516 15.68 17.312 1 83 109 GLU A C 1
ATOM 863 O O . GLU A 1 109 ? 15.203 15.742 18.5 1 83 109 GLU A O 1
ATOM 868 N N . PRO A 1 110 ? 15.328 14.656 16.547 1 80.12 110 PRO A N 1
ATOM 869 C CA . PRO A 1 110 ? 14.461 13.617 17.125 1 80.12 110 PRO A CA 1
ATOM 870 C C . PRO A 1 110 ? 15.133 12.859 18.266 1 80.12 110 PRO A C 1
ATOM 872 O O . PRO A 1 110 ? 16.359 12.711 18.266 1 80.12 110 PRO A O 1
ATOM 875 N N . ASP A 1 111 ? 14.383 12.516 19.219 1 82.88 111 ASP A N 1
ATOM 876 C CA . ASP A 1 111 ? 14.766 11.617 20.297 1 82.88 111 ASP A CA 1
ATOM 877 C C . ASP A 1 111 ? 15.852 12.242 21.172 1 82.88 111 ASP A C 1
ATOM 879 O O . ASP A 1 111 ? 16.766 11.547 21.625 1 82.88 111 ASP A O 1
ATOM 883 N N . THR A 1 112 ? 15.914 13.578 21.297 1 84.44 112 THR A N 1
ATOM 884 C CA . THR A 1 112 ? 16.812 14.281 22.188 1 84.44 112 THR A CA 1
ATOM 885 C C . THR A 1 112 ? 16.047 15.234 23.094 1 84.44 112 THR A C 1
ATOM 887 O O . THR A 1 112 ? 14.969 15.711 22.734 1 84.44 112 THR A O 1
ATOM 890 N N . ALA A 1 113 ? 16.625 15.477 24.234 1 85.69 113 ALA A N 1
ATOM 891 C CA . ALA A 1 113 ? 16.031 16.453 25.141 1 85.69 113 ALA A CA 1
ATOM 892 C C . ALA A 1 113 ? 16.031 17.844 24.516 1 85.69 113 ALA A C 1
ATOM 894 O O . ALA A 1 113 ? 15.055 18.594 24.656 1 85.69 113 ALA A O 1
ATOM 895 N N . ALA A 1 114 ? 17.062 18.125 23.906 1 84.25 114 ALA A N 1
ATOM 896 C CA . ALA A 1 114 ? 17.172 19.422 23.25 1 84.25 114 ALA A CA 1
ATOM 897 C C . ALA A 1 114 ? 16.109 19.578 22.172 1 84.25 114 ALA A C 1
ATOM 899 O O . ALA A 1 114 ? 15.523 20.656 22.031 1 84.25 114 ALA A O 1
ATOM 900 N N . GLY A 1 115 ? 15.891 18.547 21.453 1 86.38 115 GLY A N 1
ATOM 901 C CA . GLY A 1 115 ? 14.852 18.562 20.438 1 86.38 115 GLY A CA 1
ATOM 902 C C . GLY A 1 115 ? 13.461 18.766 21.016 1 86.38 115 GLY A C 1
ATOM 903 O O . GLY A 1 115 ? 12.656 19.516 20.453 1 86.38 115 GLY A O 1
ATOM 904 N N . ALA A 1 116 ? 13.234 18.156 22.109 1 88.12 116 ALA A N 1
ATOM 905 C CA . ALA A 1 116 ? 11.945 18.281 22.781 1 88.12 116 ALA A CA 1
ATOM 906 C C . ALA A 1 116 ? 11.719 19.719 23.25 1 88.12 116 ALA A C 1
ATOM 908 O O . ALA A 1 116 ? 10.625 20.266 23.094 1 88.12 116 ALA A O 1
ATOM 909 N N . VAL A 1 117 ? 12.734 20.297 23.812 1 89 117 VAL A N 1
ATOM 910 C CA . VAL A 1 117 ? 12.664 21.672 24.297 1 89 117 VAL A CA 1
ATOM 911 C C . VAL A 1 117 ? 12.43 22.625 23.141 1 89 117 VAL A C 1
ATOM 913 O O . VAL A 1 117 ? 11.594 23.531 23.219 1 89 117 VAL A O 1
ATOM 916 N N . ALA A 1 118 ? 13.18 22.391 22.094 1 87.25 118 ALA A N 1
ATOM 917 C CA . ALA A 1 118 ? 13.023 23.234 20.906 1 87.25 118 ALA A CA 1
ATOM 918 C C . ALA A 1 118 ? 11.609 23.141 20.344 1 87.25 118 ALA A C 1
ATOM 920 O O . ALA A 1 118 ? 11.008 24.141 19.984 1 87.25 118 ALA A O 1
ATOM 921 N N . PHE A 1 119 ? 11.133 21.984 20.297 1 90.62 119 PHE A N 1
ATOM 922 C CA . PHE A 1 119 ? 9.773 21.766 19.828 1 90.62 119 PHE A CA 1
ATOM 923 C C . PHE A 1 119 ? 8.773 22.531 20.672 1 90.62 119 PHE A C 1
ATOM 925 O O . PHE A 1 119 ? 7.883 23.203 20.125 1 90.62 119 PHE A O 1
ATOM 932 N N . MET A 1 120 ? 8.938 22.516 21.938 1 92.56 120 MET A N 1
ATOM 933 C CA . MET A 1 120 ? 8.039 23.188 22.859 1 92.56 120 MET A CA 1
ATOM 934 C C . MET A 1 120 ? 8.117 24.703 22.688 1 92.56 120 MET A C 1
ATOM 936 O O . MET A 1 120 ? 7.086 25.375 22.594 1 92.56 120 MET A O 1
ATOM 940 N N . LYS A 1 121 ? 9.289 25.172 22.594 1 91.81 121 LYS A N 1
ATOM 941 C CA . LYS A 1 121 ? 9.492 26.609 22.516 1 91.81 121 LYS A CA 1
ATOM 942 C C . LYS A 1 121 ? 8.93 27.172 21.203 1 91.81 121 LYS A C 1
ATOM 944 O O . LYS A 1 121 ? 8.164 28.141 21.219 1 91.81 121 LYS A O 1
ATOM 949 N N . VAL A 1 122 ? 9.281 26.516 20.141 1 91.56 122 VAL A N 1
ATOM 950 C CA . VAL A 1 122 ? 8.836 26.969 18.828 1 91.56 122 VAL A CA 1
ATOM 951 C C . VAL A 1 122 ? 7.324 26.781 18.703 1 91.56 122 VAL A C 1
ATOM 953 O O . VAL A 1 122 ? 6.621 27.688 18.234 1 91.56 122 VAL A O 1
ATOM 956 N N . GLY A 1 123 ? 6.828 25.688 19.141 1 94.5 123 GLY A N 1
ATOM 957 C CA . GLY A 1 123 ? 5.402 25.422 19.094 1 94.5 123 GLY A CA 1
ATOM 958 C C . GLY A 1 123 ? 4.582 26.453 19.859 1 94.5 123 GLY A C 1
ATOM 959 O O . GLY A 1 123 ? 3.576 26.953 19.344 1 94.5 123 GLY A O 1
ATOM 960 N N . GLN A 1 124 ? 5.066 26.781 21.031 1 93.94 124 GLN A N 1
ATOM 961 C CA . GLN A 1 124 ? 4.359 27.781 21.844 1 93.94 124 GLN A CA 1
ATOM 962 C C . GLN A 1 124 ? 4.348 29.141 21.156 1 93.94 124 GLN A C 1
ATOM 964 O O . GLN A 1 124 ? 3.332 29.828 21.172 1 93.94 124 GLN A O 1
ATOM 969 N N . SER A 1 125 ? 5.457 29.453 20.656 1 93.81 125 SER A N 1
ATOM 970 C CA . SER A 1 125 ? 5.566 30.734 19.984 1 93.81 125 SER A CA 1
ATOM 971 C C . SER A 1 125 ? 4.641 30.797 18.766 1 93.81 125 SER A C 1
ATOM 973 O O . SER A 1 125 ? 3.883 31.75 18.609 1 93.81 125 SER A O 1
ATOM 975 N N . LEU A 1 126 ? 4.633 29.781 17.953 1 94.12 126 LEU A N 1
ATOM 976 C CA . LEU A 1 126 ? 3.84 29.734 16.734 1 94.12 126 LEU A CA 1
ATOM 977 C C . LEU A 1 126 ? 2.35 29.719 17.047 1 94.12 126 LEU A C 1
ATOM 979 O O . LEU A 1 126 ? 1.566 30.422 16.406 1 94.12 126 LEU A O 1
ATOM 983 N N . LEU A 1 127 ? 1.977 29.016 18.078 1 96 127 LEU A N 1
ATOM 984 C CA . LEU A 1 127 ? 0.569 28.75 18.359 1 96 127 LEU A CA 1
ATOM 985 C C . LEU A 1 127 ? -0.024 29.828 19.25 1 96 127 LEU A C 1
ATOM 987 O O . LEU A 1 127 ? -1.159 29.719 19.719 1 96 127 LEU A O 1
ATOM 991 N N . SER A 1 128 ? 0.777 30.891 19.438 1 93.56 128 SER A N 1
ATOM 992 C CA . SER A 1 128 ? 0.229 32.062 20.109 1 93.56 128 SER A CA 1
ATOM 993 C C . SER A 1 128 ? -0.713 32.844 19.172 1 93.56 128 SER A C 1
ATOM 995 O O . SER A 1 128 ? -1.535 33.625 19.641 1 93.56 128 SER A O 1
ATOM 997 N N . ARG A 1 129 ? -0.569 32.562 17.906 1 94.31 129 ARG A N 1
ATOM 998 C CA . ARG A 1 129 ? -1.438 33.188 16.906 1 94.31 129 ARG A CA 1
ATOM 999 C C . ARG A 1 129 ? -2.637 32.312 16.594 1 94.31 129 ARG A C 1
ATOM 1001 O O . ARG A 1 129 ? -2.48 31.109 16.344 1 94.31 129 ARG A O 1
ATOM 1008 N N . PRO A 1 130 ? -3.805 32.938 16.469 1 95.31 130 PRO A N 1
ATOM 1009 C CA . PRO A 1 130 ? -5.004 32.094 16.266 1 95.31 130 PRO A CA 1
ATOM 1010 C C . PRO A 1 130 ? -5.07 31.469 14.883 1 95.31 130 PRO A C 1
ATOM 1012 O O . PRO A 1 130 ? -5.758 30.469 14.695 1 95.31 130 PRO A O 1
ATOM 1015 N N . ASP A 1 131 ? -4.355 31.984 13.906 1 95.81 131 ASP A N 1
ATOM 1016 C CA . ASP A 1 131 ? -4.441 31.453 12.539 1 95.81 131 ASP A CA 1
ATOM 1017 C C . ASP A 1 131 ? -3.342 30.438 12.273 1 95.81 131 ASP A C 1
ATOM 1019 O O . ASP A 1 131 ? -3.221 29.922 11.164 1 95.81 131 ASP A O 1
ATOM 1023 N N . ALA A 1 132 ? -2.574 30.094 13.305 1 96.69 132 ALA A N 1
ATOM 1024 C CA . ALA A 1 132 ? -1.476 29.141 13.148 1 96.69 132 ALA A CA 1
ATOM 1025 C C . ALA A 1 132 ? -1.982 27.703 13.18 1 96.69 132 ALA A C 1
ATOM 1027 O O . ALA A 1 132 ? -2.887 27.375 13.953 1 96.69 132 ALA A O 1
ATOM 1028 N N . MET A 1 133 ? -1.368 26.938 12.297 1 97.44 133 MET A N 1
ATOM 1029 C CA . MET A 1 133 ? -1.645 25.5 12.242 1 97.44 133 MET A CA 1
ATOM 1030 C C . MET A 1 133 ? -0.349 24.703 12.234 1 97.44 133 MET A C 1
ATOM 1032 O O . MET A 1 133 ? 0.517 24.922 11.383 1 97.44 133 MET A O 1
ATOM 1036 N N . LEU A 1 134 ? -0.248 23.797 13.188 1 97.56 134 LEU A N 1
ATOM 1037 C CA . LEU A 1 134 ? 0.926 22.938 13.305 1 97.56 134 LEU A CA 1
ATOM 1038 C C . LEU A 1 134 ? 0.599 21.516 12.883 1 97.56 134 LEU A C 1
ATOM 1040 O O . LEU A 1 134 ? -0.337 20.906 13.406 1 97.56 134 LEU A O 1
ATOM 1044 N N . TRP A 1 135 ? 1.329 20.984 11.906 1 97.56 135 TRP A N 1
ATOM 1045 C CA . TRP A 1 135 ? 1.151 19.641 11.398 1 97.56 135 TRP A CA 1
ATOM 1046 C C . TRP A 1 135 ? 2.252 18.703 11.906 1 97.56 135 TRP A C 1
ATOM 1048 O O . TRP A 1 135 ? 3.438 18.969 11.688 1 97.56 135 TRP A O 1
ATOM 1058 N N . VAL A 1 136 ? 1.799 17.547 12.562 1 96.69 136 VAL A N 1
ATOM 1059 C CA . VAL A 1 136 ? 2.787 16.703 13.234 1 96.69 136 VAL A CA 1
ATOM 1060 C C . VAL A 1 136 ? 2.469 15.234 12.969 1 96.69 136 VAL A C 1
ATOM 1062 O O . VAL A 1 136 ? 1.332 14.797 13.156 1 96.69 136 VAL A O 1
ATOM 1065 N N . THR A 1 137 ? 3.49 14.492 12.453 1 96.12 137 THR A N 1
ATOM 1066 C CA . THR A 1 137 ? 3.396 13.039 12.547 1 96.12 137 THR A CA 1
ATOM 1067 C C . THR A 1 137 ? 3.701 12.57 13.961 1 96.12 137 THR A C 1
ATOM 1069 O O . THR A 1 137 ? 4.859 12.305 14.305 1 96.12 137 THR A O 1
ATOM 1072 N N . ALA A 1 138 ? 2.775 12.328 14.703 1 96.06 138 ALA A N 1
ATOM 1073 C CA . ALA A 1 138 ? 2.865 12.344 16.172 1 96.06 138 ALA A CA 1
ATOM 1074 C C . ALA A 1 138 ? 3.355 11 16.703 1 96.06 138 ALA A C 1
ATOM 1076 O O . ALA A 1 138 ? 3.73 10.883 17.859 1 96.06 138 ALA A O 1
ATOM 1077 N N . GLU A 1 139 ? 3.336 9.977 15.852 1 94.88 139 GLU A N 1
ATOM 1078 C CA . GLU A 1 139 ? 3.859 8.688 16.297 1 94.88 139 GLU A CA 1
ATOM 1079 C C . GLU A 1 139 ? 5.371 8.742 16.5 1 94.88 139 GLU A C 1
ATOM 1081 O O . GLU A 1 139 ? 5.926 7.992 17.297 1 94.88 139 GLU A O 1
ATOM 1086 N N . GLY A 1 140 ? 6.051 9.523 15.711 1 89.06 140 GLY A N 1
ATOM 1087 C CA . GLY A 1 140 ? 7.48 9.742 15.859 1 89.06 140 GLY A CA 1
ATOM 1088 C C . GLY A 1 140 ? 8.32 8.75 15.07 1 89.06 140 GLY A C 1
ATOM 1089 O O . GLY A 1 140 ? 9.547 8.859 15.047 1 89.06 140 GLY A O 1
ATOM 1090 N N . ARG A 1 141 ? 7.719 7.758 14.531 1 89.5 141 ARG A N 1
ATOM 1091 C CA . ARG A 1 141 ? 8.367 6.766 13.68 1 89.5 141 ARG A CA 1
ATOM 1092 C C . ARG A 1 141 ? 7.402 6.23 12.625 1 89.5 141 ARG A C 1
ATOM 1094 O O . ARG A 1 141 ? 6.184 6.32 12.789 1 89.5 141 ARG A O 1
ATOM 1101 N N . PHE A 1 142 ? 8.016 5.754 11.641 1 92.88 142 PHE A N 1
ATOM 1102 C CA . PHE A 1 142 ? 7.156 5.113 10.648 1 92.88 142 PHE A CA 1
ATOM 1103 C C . PHE A 1 142 ? 6.418 3.928 11.258 1 92.88 142 PHE A C 1
ATOM 1105 O O . PHE A 1 142 ? 7.027 3.088 11.922 1 92.88 142 PHE A O 1
ATOM 1112 N N . THR A 1 143 ? 5.137 3.889 11.031 1 95.69 143 THR A N 1
ATOM 1113 C CA . THR A 1 143 ? 4.305 2.814 11.562 1 95.69 143 THR A CA 1
ATOM 1114 C C . THR A 1 143 ? 3.32 2.322 10.5 1 95.69 143 THR A C 1
ATOM 1116 O O . THR A 1 143 ? 2.859 3.1 9.664 1 95.69 143 THR A O 1
ATOM 1119 N N . ASP A 1 144 ? 3.031 1.007 10.586 1 97.5 144 ASP A N 1
ATOM 1120 C CA . ASP A 1 144 ? 1.975 0.458 9.742 1 97.5 144 ASP A CA 1
ATOM 1121 C C . ASP A 1 144 ? 0.608 1.013 10.141 1 97.5 144 ASP A C 1
ATOM 1123 O O . ASP A 1 144 ? 0.299 1.119 11.328 1 97.5 144 ASP A O 1
ATOM 1127 N N . PRO A 1 145 ? -0.199 1.416 9.133 1 97.56 145 PRO A N 1
ATOM 1128 C CA . PRO A 1 145 ? -1.511 1.984 9.453 1 97.56 145 PRO A CA 1
ATOM 1129 C C . PRO A 1 145 ? -2.395 1.021 10.242 1 97.56 145 PRO A C 1
ATOM 1131 O O . PRO A 1 145 ? -3.412 1.433 10.805 1 97.56 145 PRO A O 1
ATOM 1134 N N . ARG A 1 146 ? -2.051 -0.299 10.359 1 96.75 146 ARG A N 1
ATOM 1135 C CA . ARG A 1 146 ? -2.852 -1.304 11.047 1 96.75 146 ARG A CA 1
ATOM 1136 C C . ARG A 1 146 ? -2.408 -1.453 12.5 1 96.75 146 ARG A C 1
ATOM 1138 O O . ARG A 1 146 ? -3.053 -2.156 13.281 1 96.75 146 ARG A O 1
ATOM 1145 N N . ALA A 1 147 ? -1.299 -0.846 12.859 1 96.19 147 ALA A N 1
ATOM 1146 C CA . ALA A 1 147 ? -0.748 -1.02 14.203 1 96.19 147 ALA A CA 1
ATOM 1147 C C . ALA A 1 147 ? -1.737 -0.554 15.266 1 96.19 147 ALA A C 1
ATOM 1149 O O . ALA A 1 147 ? -2.32 0.527 15.148 1 96.19 147 ALA A O 1
ATOM 1150 N N . ARG A 1 148 ? -1.924 -1.409 16.297 1 97.12 148 ARG A N 1
ATOM 1151 C CA . ARG A 1 148 ? -2.762 -1.133 17.469 1 97.12 148 ARG A CA 1
ATOM 1152 C C . ARG A 1 148 ? -2.121 -1.67 18.75 1 97.12 148 ARG A C 1
ATOM 1154 O O . ARG A 1 148 ? -1.447 -2.703 18.719 1 97.12 148 ARG A O 1
ATOM 1161 N N . PRO A 1 149 ? -2.355 -0.984 19.828 1 97.44 149 PRO A N 1
ATOM 1162 C CA . PRO A 1 149 ? -2.982 0.334 19.953 1 97.44 149 PRO A CA 1
ATOM 1163 C C . PRO A 1 149 ? -2.131 1.453 19.359 1 97.44 149 PRO A C 1
ATOM 1165 O O . PRO A 1 149 ? -0.925 1.28 19.172 1 97.44 149 PRO A O 1
ATOM 1168 N N . VAL A 1 150 ? -2.801 2.535 19.016 1 98 150 VAL A N 1
ATOM 1169 C CA . VAL A 1 150 ? -2.082 3.717 18.547 1 98 150 VAL A CA 1
ATOM 1170 C C . VAL A 1 150 ? -1.335 4.363 19.703 1 98 150 VAL A C 1
ATOM 1172 O O . VAL A 1 150 ? -1.9 4.555 20.797 1 98 150 VAL A O 1
ATOM 1175 N N . ARG A 1 151 ? -0.087 4.625 19.516 1 97.31 151 ARG A N 1
ATOM 1176 C CA . ARG A 1 151 ? 0.752 5.285 20.5 1 97.31 151 ARG A CA 1
ATOM 1177 C C . ARG A 1 151 ? 1.417 6.531 19.922 1 97.31 151 ARG A C 1
ATOM 1179 O O . ARG A 1 151 ? 1.999 6.477 18.828 1 97.31 151 ARG A O 1
ATOM 1186 N N . LEU A 1 152 ? 1.334 7.582 20.672 1 97.31 152 LEU A N 1
ATOM 1187 C CA . LEU A 1 152 ? 1.902 8.852 20.234 1 97.31 152 LEU A CA 1
ATOM 1188 C C . LEU A 1 152 ? 3.021 9.297 21.172 1 97.31 152 LEU A C 1
ATOM 1190 O O . LEU A 1 152 ? 3.039 8.922 22.344 1 97.31 152 LEU A O 1
ATOM 1194 N N . ARG A 1 153 ? 3.93 10.117 20.609 1 93.81 153 ARG A N 1
ATOM 1195 C CA . ARG A 1 153 ? 4.883 10.812 21.484 1 93.81 153 ARG A CA 1
ATOM 1196 C C . ARG A 1 153 ? 4.184 11.859 22.328 1 93.81 153 ARG A C 1
ATOM 1198 O O . ARG A 1 153 ? 3.176 12.438 21.922 1 93.81 153 ARG A O 1
ATOM 1205 N N . GLY A 1 154 ? 4.754 12.211 23.422 1 94.12 154 GLY A N 1
ATOM 1206 C CA . GLY A 1 154 ? 4.098 13.047 24.406 1 94.12 154 GLY A CA 1
ATOM 1207 C C . GLY A 1 154 ? 4.184 14.531 24.094 1 94.12 154 GLY A C 1
ATOM 1208 O O . GLY A 1 154 ? 3.541 15.352 24.75 1 94.12 154 GLY A O 1
ATOM 1209 N N . GLY A 1 155 ? 4.891 14.914 23.047 1 93.5 155 GLY A N 1
ATOM 1210 C CA . GLY A 1 155 ? 5.184 16.312 22.75 1 93.5 155 GLY A CA 1
ATOM 1211 C C . GLY A 1 155 ? 3.939 17.141 22.531 1 93.5 155 GLY A C 1
ATOM 1212 O O . GLY A 1 155 ? 3.814 18.234 23.094 1 93.5 155 GLY A O 1
ATOM 1213 N N . ILE A 1 156 ? 2.996 16.641 21.812 1 95.56 156 ILE A N 1
ATOM 1214 C CA . ILE A 1 156 ? 1.833 17.438 21.453 1 95.56 156 ILE A CA 1
ATOM 1215 C C . ILE A 1 156 ? 0.931 17.625 22.67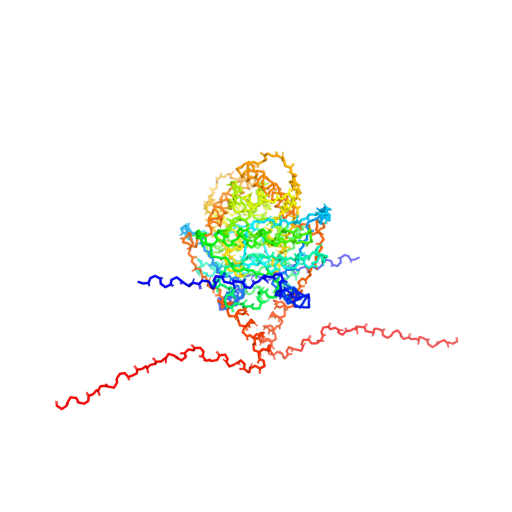2 1 95.56 156 ILE A C 1
ATOM 1217 O O . ILE A 1 156 ? 0.349 18.688 22.859 1 95.56 156 ILE A O 1
ATOM 1221 N N . ALA A 1 157 ? 0.777 16.562 23.484 1 96.44 157 ALA A N 1
ATOM 1222 C CA . ALA A 1 157 ? -0.022 16.688 24.703 1 96.44 157 ALA A CA 1
ATOM 1223 C C . ALA A 1 157 ? 0.577 17.719 25.656 1 96.44 157 ALA A C 1
ATOM 1225 O O . ALA A 1 157 ? -0.141 18.562 26.188 1 96.44 157 ALA A O 1
ATOM 1226 N N . HIS A 1 158 ? 1.851 17.719 25.828 1 95 158 HIS A N 1
ATOM 1227 C CA . HIS A 1 158 ? 2.531 18.672 26.688 1 95 158 HIS A CA 1
ATOM 1228 C C . HIS A 1 158 ? 2.406 20.094 26.141 1 95 158 HIS A C 1
ATOM 1230 O O . HIS A 1 158 ? 2.145 21.031 26.906 1 95 158 HIS A O 1
ATOM 1236 N N . LEU A 1 159 ? 2.609 20.203 24.875 1 94.88 159 LEU A N 1
ATOM 1237 C CA . LEU A 1 159 ? 2.5 21.5 24.234 1 94.88 159 LEU A CA 1
ATOM 1238 C C . LEU A 1 159 ? 1.09 22.062 24.391 1 94.88 159 LEU A C 1
ATOM 1240 O O . LEU A 1 159 ? 0.918 23.234 24.75 1 94.88 159 LEU A O 1
ATOM 1244 N N . ALA A 1 160 ? 0.109 21.266 24.141 1 95.75 160 ALA A N 1
ATOM 1245 C CA . ALA A 1 160 ? -1.285 21.688 24.219 1 95.75 160 ALA A CA 1
ATOM 1246 C C . ALA A 1 160 ? -1.626 22.172 25.625 1 95.75 160 ALA A C 1
ATOM 1248 O O . ALA A 1 160 ? -2.359 23.156 25.797 1 95.75 160 ALA A O 1
ATOM 1249 N N . CYS A 1 161 ? -1.064 21.594 26.641 1 94.06 161 CYS A N 1
ATOM 1250 C CA . CYS A 1 161 ? -1.352 21.953 28.016 1 94.06 161 CYS A CA 1
ATOM 1251 C C . CYS A 1 161 ? -0.723 23.281 28.391 1 94.06 161 CYS A C 1
ATOM 1253 O O . CYS A 1 161 ? -1.086 23.891 29.391 1 94.06 161 CYS A O 1
ATOM 1255 N N . ARG A 1 162 ? 0.158 23.75 27.609 1 91.94 162 ARG A N 1
ATOM 1256 C CA . ARG A 1 162 ? 0.825 25.016 27.875 1 91.94 162 ARG A CA 1
ATOM 1257 C C . ARG A 1 162 ? 0.133 26.156 27.141 1 91.94 162 ARG A C 1
ATOM 1259 O O . ARG A 1 162 ? 0.477 27.328 27.344 1 91.94 162 AR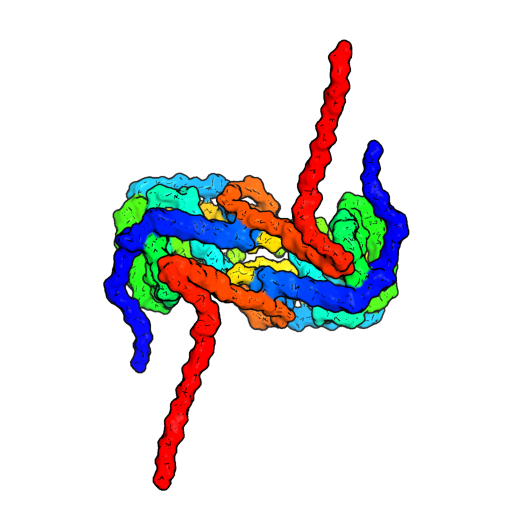G A O 1
ATOM 1266 N N . LEU A 1 163 ? -0.808 25.812 26.297 1 93.75 163 LEU A N 1
ATOM 1267 C CA . LEU A 1 163 ? -1.539 26.812 25.531 1 93.75 163 LEU A CA 1
ATOM 1268 C C . LEU A 1 163 ? -2.865 27.156 26.203 1 93.75 163 LEU A C 1
ATOM 1270 O O . LEU A 1 163 ? -3.461 26.312 26.875 1 93.75 163 LEU A O 1
ATOM 1274 N N . GLU A 1 164 ? -3.293 28.375 26.047 1 91.38 164 GLU A N 1
ATOM 1275 C CA . GLU A 1 164 ? -4.574 28.797 26.609 1 91.38 164 GLU A CA 1
ATOM 1276 C C . GLU A 1 164 ? -5.734 28.062 25.953 1 91.38 164 GLU A C 1
ATOM 1278 O O . GLU A 1 164 ? -6.625 27.547 26.625 1 91.38 164 GLU A O 1
ATOM 1283 N N . ARG A 1 165 ? -5.734 28.141 24.672 1 94.5 165 ARG A N 1
ATOM 1284 C CA . ARG A 1 165 ? -6.727 27.438 23.844 1 94.5 165 ARG A CA 1
ATOM 1285 C C . ARG A 1 165 ? -6.086 26.875 22.594 1 94.5 165 ARG A C 1
ATOM 1287 O O . ARG A 1 165 ? -5.215 27.5 21.984 1 94.5 165 ARG A O 1
ATOM 1294 N N . VAL A 1 166 ? -6.551 25.641 22.25 1 96.69 166 VAL A N 1
ATOM 1295 C CA . VAL A 1 166 ? -6.059 25.031 21.016 1 96.69 166 VAL A CA 1
ATOM 1296 C C . VAL A 1 166 ? -7.031 23.953 20.547 1 96.69 166 VAL A C 1
ATOM 1298 O O . VAL A 1 166 ? -7.707 23.312 21.375 1 96.69 166 VAL A O 1
ATOM 1301 N N . THR A 1 167 ? -7.203 23.812 19.25 1 98.06 167 THR A N 1
ATOM 1302 C CA . THR A 1 167 ? -7.906 22.688 18.656 1 98.06 167 THR A CA 1
ATOM 1303 C C . THR A 1 167 ? -6.922 21.594 18.25 1 98.06 167 THR A C 1
ATOM 1305 O O . THR A 1 167 ? -5.934 21.859 17.578 1 98.06 167 THR A O 1
ATOM 1308 N N . LEU A 1 168 ? -7.121 20.375 18.75 1 98.5 168 LEU A N 1
ATOM 1309 C CA . LEU A 1 168 ? -6.367 19.188 18.328 1 98.5 168 LEU A CA 1
ATOM 1310 C C . LEU A 1 168 ? -7.168 18.375 17.328 1 98.5 168 LEU A C 1
ATOM 1312 O O . LEU A 1 168 ? -8.25 17.875 17.656 1 98.5 168 LEU A O 1
ATOM 1316 N N . LEU A 1 169 ? -6.645 18.234 16.109 1 98.81 169 LEU A N 1
ATOM 1317 C CA . LEU A 1 169 ? -7.367 17.625 15 1 98.81 169 LEU A CA 1
ATOM 1318 C C . LEU A 1 169 ? -6.652 16.359 14.516 1 98.81 169 LEU A C 1
ATOM 1320 O O . LEU A 1 169 ? -5.598 16.453 13.891 1 98.81 169 LEU A O 1
ATOM 1324 N N . PRO A 1 170 ? -7.242 15.172 14.797 1 98.81 170 PRO A N 1
ATOM 1325 C CA . PRO A 1 170 ? -6.617 13.945 14.289 1 98.81 170 PRO A CA 1
ATOM 1326 C C . PRO A 1 170 ? -6.758 13.789 12.773 1 98.81 170 PRO A C 1
ATOM 1328 O O . PRO A 1 170 ? -7.785 14.164 12.203 1 98.81 170 PRO A O 1
ATOM 1331 N N . LEU A 1 171 ? -5.723 13.281 12.164 1 98.88 171 LEU A N 1
ATOM 1332 C CA . LEU A 1 171 ? -5.676 12.977 10.742 1 98.88 171 LEU A CA 1
ATOM 1333 C C . LEU A 1 171 ? -5.094 11.586 10.5 1 98.88 171 LEU A C 1
ATOM 1335 O O . LEU A 1 171 ? -4 11.281 10.977 1 98.88 171 LEU A O 1
ATOM 1339 N N . ALA A 1 172 ? -5.859 10.734 9.82 1 98.88 172 ALA A N 1
ATOM 1340 C CA . ALA A 1 172 ? -5.383 9.406 9.438 1 98.88 172 ALA A CA 1
ATOM 1341 C C . ALA A 1 172 ? -4.926 9.383 7.984 1 98.88 172 ALA A C 1
ATOM 1343 O O . ALA A 1 172 ? -5.57 9.984 7.117 1 98.88 172 ALA A O 1
ATOM 1344 N N . LEU A 1 173 ? -3.838 8.742 7.707 1 98.75 173 LEU A N 1
ATOM 1345 C CA . LEU A 1 173 ? -3.293 8.578 6.363 1 98.75 173 LEU A CA 1
ATOM 1346 C C . LEU A 1 173 ? -3.121 7.102 6.027 1 98.75 173 LEU A C 1
ATOM 1348 O O . LEU A 1 173 ? -2.723 6.309 6.883 1 98.75 173 LEU A O 1
ATOM 1352 N N . GLU A 1 174 ? -3.379 6.723 4.809 1 98.44 174 GLU A N 1
ATOM 1353 C CA . GLU A 1 174 ? -3.123 5.387 4.281 1 98.44 174 GLU A CA 1
ATOM 1354 C C . GLU A 1 174 ? -2.795 5.434 2.793 1 98.44 174 GLU A C 1
ATOM 1356 O O . GLU A 1 174 ? -3.309 6.285 2.064 1 98.44 174 GLU A O 1
ATOM 1361 N N . TYR A 1 175 ? -1.964 4.492 2.307 1 98.12 175 TYR A N 1
ATOM 1362 C CA . TYR A 1 175 ? -1.547 4.453 0.909 1 98.12 175 TYR A CA 1
ATOM 1363 C C . TYR A 1 175 ? -1.798 3.08 0.299 1 98.12 175 TYR A C 1
ATOM 1365 O O . TYR A 1 175 ? -0.859 2.396 -0.114 1 98.12 175 TYR A O 1
ATOM 1373 N N . PRO A 1 176 ? -3.035 2.66 0.088 1 97.62 176 PRO A N 1
ATOM 1374 C CA . PRO A 1 176 ? -3.344 1.333 -0.452 1 97.62 176 PRO A CA 1
ATOM 1375 C C . PRO A 1 176 ? -3.281 1.287 -1.977 1 97.62 176 PRO A C 1
ATOM 1377 O O . PRO A 1 176 ? -3.389 2.326 -2.635 1 97.62 176 PRO A O 1
ATOM 1380 N N . PHE A 1 177 ? -3.037 0.049 -2.445 1 95.56 177 PHE A N 1
ATOM 1381 C CA . PHE A 1 177 ? -3.297 -0.226 -3.854 1 95.56 177 PHE A CA 1
ATOM 1382 C C . PHE A 1 177 ? -4.746 -0.652 -4.062 1 95.56 177 PHE A C 1
ATOM 1384 O O . PHE A 1 177 ? -5.281 -1.445 -3.285 1 95.56 177 PHE A O 1
ATOM 1391 N N . TRP A 1 178 ? -5.355 -0.106 -5.074 1 94.88 178 TRP A N 1
ATOM 1392 C CA . TRP A 1 178 ? -6.664 -0.564 -5.52 1 94.88 178 TRP A CA 1
ATOM 1393 C C . TRP A 1 178 ? -6.566 -1.276 -6.867 1 94.88 178 TRP A C 1
ATOM 1395 O O . TRP A 1 178 ? -5.941 -2.334 -6.969 1 94.88 178 TRP A O 1
ATOM 1405 N N . GLU A 1 179 ? -7.09 -0.7 -7.961 1 89.62 179 GLU A N 1
ATOM 1406 C CA . GLU A 1 179 ? -7.168 -1.437 -9.219 1 89.62 179 GLU A CA 1
ATOM 1407 C C . GLU A 1 179 ? -6.121 -0.942 -10.219 1 89.62 179 GLU A C 1
ATOM 1409 O O . GLU A 1 179 ? -5.91 -1.56 -11.266 1 89.62 179 GLU A O 1
ATOM 1414 N N . GLU A 1 180 ? -5.461 0.135 -9.875 1 89.5 180 GLU A N 1
ATOM 1415 C CA . GLU A 1 180 ? -4.531 0.76 -10.812 1 89.5 180 GLU A CA 1
ATOM 1416 C C . GLU A 1 180 ? -3.084 0.433 -10.453 1 89.5 180 GLU A C 1
ATOM 1418 O O . GLU A 1 180 ? -2.809 -0.075 -9.359 1 89.5 180 GLU A O 1
ATOM 1423 N N . ARG A 1 181 ? -2.195 0.729 -11.344 1 90.12 181 ARG A N 1
ATOM 1424 C CA . ARG A 1 181 ? -0.762 0.496 -11.195 1 90.12 181 ARG A CA 1
ATOM 1425 C C . ARG A 1 181 ? -0.196 1.296 -10.031 1 90.12 181 ARG A C 1
ATOM 1427 O O . ARG A 1 181 ? 0.72 0.839 -9.344 1 90.12 181 ARG A O 1
ATOM 1434 N N . THR A 1 182 ? -0.724 2.477 -9.859 1 94.31 182 THR A N 1
ATOM 1435 C CA . THR A 1 182 ? -0.249 3.344 -8.781 1 94.31 182 THR A CA 1
ATOM 1436 C C . THR A 1 182 ? -1.193 3.293 -7.586 1 94.31 182 THR A C 1
ATOM 1438 O O . THR A 1 182 ? -2.393 3.061 -7.746 1 94.31 182 THR A O 1
ATOM 1441 N N . PRO A 1 183 ? -0.626 3.484 -6.387 1 96.5 183 PRO A N 1
ATOM 1442 C CA . PRO A 1 183 ? -1.462 3.441 -5.188 1 96.5 183 PRO A CA 1
ATOM 1443 C C . PRO A 1 183 ? -2.316 4.695 -5.016 1 96.5 183 PRO A C 1
ATOM 1445 O O . PRO A 1 183 ? -2.137 5.672 -5.746 1 96.5 183 PRO A O 1
ATOM 1448 N N . GLU A 1 184 ? -3.266 4.629 -4.102 1 97.62 184 GLU A N 1
ATOM 1449 C CA . GLU A 1 184 ? -4.051 5.762 -3.623 1 97.62 184 GLU A CA 1
ATOM 1450 C C . GLU A 1 184 ? -3.371 6.449 -2.445 1 97.62 184 GLU A C 1
ATOM 1452 O O . GLU A 1 184 ? -2.662 5.805 -1.668 1 97.62 184 GLU A O 1
ATOM 1457 N N . ALA A 1 185 ? -3.516 7.715 -2.322 1 98.44 185 ALA A N 1
ATOM 1458 C CA . ALA A 1 185 ? -3.252 8.438 -1.082 1 98.44 185 ALA A CA 1
ATOM 1459 C C . ALA A 1 185 ? -4.555 8.875 -0.413 1 98.44 185 ALA A C 1
ATOM 1461 O O . ALA A 1 185 ? -5.258 9.75 -0.922 1 98.44 185 ALA A O 1
ATOM 1462 N N . LEU A 1 186 ? -4.848 8.266 0.765 1 98.81 186 LEU A N 1
ATOM 1463 C CA . LEU A 1 186 ? -6.137 8.484 1.414 1 98.81 186 LEU A CA 1
ATOM 1464 C C . LEU A 1 186 ? -5.953 9.172 2.764 1 98.81 186 LEU A C 1
ATOM 1466 O O . LEU A 1 186 ? -5.035 8.836 3.516 1 98.81 186 LEU A O 1
ATOM 1470 N N . ALA A 1 187 ? -6.809 10.109 3.062 1 98.81 187 ALA A N 1
ATOM 1471 C CA . ALA A 1 187 ? -6.785 10.812 4.344 1 98.81 187 ALA A CA 1
ATOM 1472 C C . ALA A 1 187 ? -8.188 10.938 4.93 1 98.81 187 ALA A C 1
ATOM 1474 O O . ALA A 1 187 ? -9.18 10.922 4.199 1 98.81 187 ALA A O 1
ATOM 1475 N N . ARG A 1 188 ? -8.203 11.039 6.258 1 98.81 188 ARG A N 1
ATOM 1476 C CA . ARG A 1 188 ? -9.438 11.297 6.992 1 98.81 188 ARG A CA 1
ATOM 1477 C C . ARG A 1 188 ? -9.18 12.172 8.211 1 98.81 188 ARG A C 1
ATOM 1479 O O . ARG A 1 188 ? -8.391 11.805 9.086 1 98.81 188 ARG A O 1
ATOM 1486 N N . PHE A 1 189 ? -9.844 13.281 8.242 1 98.81 189 PHE A N 1
ATOM 1487 C CA . PHE A 1 189 ? -9.867 14.055 9.484 1 98.81 189 PHE A CA 1
ATOM 1488 C C . PHE A 1 189 ? -10.812 13.414 10.5 1 98.81 189 PHE A C 1
ATOM 1490 O O . PHE A 1 189 ? -11.922 13.008 10.148 1 98.81 189 PHE A O 1
ATOM 1497 N N . GLY A 1 190 ? -10.328 13.289 11.734 1 98.56 190 GLY A N 1
ATOM 1498 C CA . GLY A 1 190 ? -11.164 12.781 12.812 1 98.56 190 GLY A CA 1
ATOM 1499 C C . GLY A 1 190 ? -11.898 13.867 13.57 1 98.56 190 GLY A C 1
ATOM 1500 O O . GLY A 1 190 ? -12.016 15 13.086 1 98.56 190 GLY A O 1
ATOM 1501 N N . THR A 1 191 ? -12.375 13.516 14.75 1 97.81 191 THR A N 1
ATOM 1502 C CA . THR A 1 191 ? -13.117 14.445 15.586 1 97.81 191 THR A CA 1
ATOM 1503 C C . THR A 1 191 ? -12.172 15.383 16.344 1 97.81 191 THR A C 1
ATOM 1505 O O . THR A 1 191 ? -11.312 14.922 17.094 1 97.81 191 THR A O 1
ATOM 1508 N N . PRO A 1 192 ? -12.359 16.672 16.141 1 98.12 192 PRO A N 1
ATOM 1509 C CA . PRO A 1 192 ? -11.484 17.594 16.859 1 98.12 192 PRO A CA 1
ATOM 1510 C C . PRO A 1 192 ? -11.703 17.578 18.359 1 98.12 192 PRO A C 1
ATOM 1512 O O . PRO A 1 192 ? -12.805 17.297 18.828 1 98.12 192 PRO A O 1
ATOM 1515 N N . LEU A 1 193 ? -10.617 17.859 19.078 1 97.38 193 LEU A N 1
ATOM 1516 C CA . LEU A 1 193 ? -10.648 18.094 20.516 1 97.38 193 LEU A CA 1
ATOM 1517 C C . LEU A 1 193 ? -10.289 19.531 20.828 1 97.38 193 LEU A C 1
ATOM 1519 O O . LEU A 1 193 ? -9.195 20 20.5 1 97.38 193 LEU A O 1
ATOM 1523 N N . LEU A 1 194 ? -11.211 20.219 21.469 1 96 194 LEU A N 1
ATOM 1524 C CA . LEU A 1 194 ? -10.977 21.609 21.859 1 96 194 LEU A CA 1
ATOM 1525 C C . LEU A 1 194 ? -10.562 21.703 23.312 1 96 194 LEU A C 1
ATOM 1527 O O . LEU A 1 194 ? -11.242 21.156 24.188 1 96 194 LEU A O 1
ATOM 1531 N N . THR A 1 195 ? -9.398 22.312 23.484 1 93.31 195 THR A N 1
ATOM 1532 C CA . THR A 1 195 ? -9.016 22.578 24.859 1 93.31 195 THR A CA 1
ATOM 1533 C C . THR A 1 195 ? -9.469 23.953 25.297 1 93.31 195 THR A C 1
ATOM 1535 O O . THR A 1 195 ? -9.508 24.891 24.5 1 93.31 195 THR A O 1
ATOM 1538 N N . GLU A 1 196 ? -9.906 24.016 26.531 1 88.88 196 GLU A N 1
ATOM 1539 C CA . GLU A 1 196 ? -10.336 25.281 27.125 1 88.88 196 GLU A CA 1
ATOM 1540 C C . GLU A 1 196 ? -9.508 25.625 28.359 1 88.88 196 GLU A C 1
ATOM 1542 O O . GLU A 1 196 ? -9.016 24.719 29.047 1 88.88 196 GLU A O 1
ATOM 1547 N N . PRO A 1 197 ? -9.469 26.953 28.5 1 83.19 197 PRO A N 1
ATOM 1548 C CA . PRO A 1 197 ? -8.789 27.344 29.734 1 83.19 197 PRO A CA 1
ATOM 1549 C C . PRO A 1 197 ? -9.406 26.703 30.984 1 83.19 197 PRO A C 1
ATOM 1551 O O . PRO A 1 197 ? -10.625 26.578 31.078 1 83.19 197 PRO A O 1
ATOM 1554 N N . GLY A 1 198 ? -8.562 26.203 31.875 1 80.19 198 GLY A N 1
ATOM 1555 C CA . GLY A 1 198 ? -9.047 25.672 33.125 1 80.19 198 GLY A CA 1
ATOM 1556 C C . GLY A 1 198 ? -9.625 24.266 33.031 1 80.19 198 GLY A C 1
ATOM 1557 O O . GLY A 1 198 ? -10.32 23.797 33.938 1 80.19 198 GLY A O 1
ATOM 1558 N N . SER A 1 199 ? -9.484 23.688 31.875 1 77.25 199 SER A N 1
ATOM 1559 C CA . SER A 1 199 ? -10.047 22.359 31.656 1 77.25 199 SER A CA 1
ATOM 1560 C C . SER A 1 199 ? -9.453 21.344 32.625 1 77.25 199 SER A C 1
ATOM 1562 O O . SER A 1 199 ? -10.047 20.297 32.875 1 77.25 199 SER A O 1
ATOM 1564 N N . GLY A 1 200 ? -8.344 21.625 33.281 1 82.69 200 GLY A N 1
ATOM 1565 C CA . GLY A 1 200 ? -7.699 20.719 34.219 1 82.69 200 GLY A CA 1
ATOM 1566 C C . GLY A 1 200 ? -7.145 19.469 33.531 1 82.69 200 GLY A C 1
ATOM 1567 O O . GLY A 1 200 ? -6.828 18.484 34.219 1 82.69 200 GLY A O 1
ATOM 1568 N N . LEU A 1 201 ? -7.059 19.5 32.312 1 88.31 201 LEU A N 1
ATOM 1569 C CA . LEU A 1 201 ? -6.52 18.328 31.641 1 88.31 201 LEU A CA 1
ATOM 1570 C C . LEU A 1 201 ? -5.02 18.203 31.875 1 88.31 201 LEU A C 1
ATOM 1572 O O . LEU A 1 201 ? -4.281 19.188 31.75 1 88.31 201 LEU A O 1
ATOM 1576 N N . THR A 1 202 ? -4.633 16.922 32.281 1 93.69 202 THR A N 1
ATOM 1577 C CA . THR A 1 202 ? -3.207 16.625 32.375 1 93.69 202 THR A CA 1
ATOM 1578 C C . THR A 1 202 ? -2.66 16.141 31.031 1 93.69 202 THR A C 1
ATOM 1580 O O . THR A 1 202 ? -3.41 15.633 30.203 1 93.69 202 THR A O 1
ATOM 1583 N N . PRO A 1 203 ? -1.388 16.297 30.906 1 95.25 203 PRO A N 1
ATOM 1584 C CA . PRO A 1 203 ? -0.801 15.766 29.672 1 95.25 203 PRO A CA 1
ATOM 1585 C C . PRO A 1 203 ? -1.087 14.281 29.469 1 95.25 203 PRO A C 1
ATOM 1587 O O . PRO A 1 203 ? -1.344 13.852 28.344 1 95.25 203 PRO A O 1
ATOM 1590 N N . ALA A 1 204 ? -1.132 13.547 30.516 1 96.25 204 ALA A N 1
ATOM 1591 C CA . ALA A 1 204 ? -1.38 12.109 30.422 1 96.25 204 ALA A CA 1
ATOM 1592 C C . ALA A 1 204 ? -2.797 11.828 29.938 1 96.25 204 ALA A C 1
ATOM 1594 O O . ALA A 1 204 ? -3.002 10.984 29.062 1 96.25 204 ALA A O 1
ATOM 1595 N N . ARG A 1 205 ? -3.688 12.516 30.5 1 96.38 205 ARG A N 1
ATOM 1596 C CA . ARG A 1 205 ? -5.078 12.336 30.094 1 96.38 205 ARG A CA 1
ATOM 1597 C C . ARG A 1 205 ? -5.289 12.789 28.656 1 96.38 205 ARG A C 1
ATOM 1599 O O . ARG A 1 205 ? -5.988 12.125 27.875 1 96.38 205 ARG A O 1
ATOM 1606 N N . LEU A 1 206 ? -4.727 13.891 28.344 1 97.06 206 LEU A N 1
ATOM 1607 C CA . LEU A 1 206 ? -4.836 14.406 26.969 1 97.06 206 LEU A CA 1
ATOM 1608 C C . LEU A 1 206 ? -4.215 13.438 25.984 1 97.06 206 LEU A C 1
ATOM 1610 O O . LEU A 1 206 ? -4.77 13.203 24.906 1 97.06 206 LEU A O 1
ATOM 1614 N N . GLN A 1 207 ? -3.137 12.859 26.359 1 97.44 207 GLN A N 1
ATOM 1615 C CA . GLN A 1 207 ? -2.461 11.875 25.516 1 97.44 207 GLN A CA 1
ATOM 1616 C C . GLN A 1 207 ? -3.391 10.711 25.188 1 97.44 207 GLN A C 1
ATOM 1618 O O . GLN A 1 207 ? -3.494 10.312 24.031 1 97.44 207 GLN A O 1
ATOM 1623 N N . GLU A 1 208 ? -4.004 10.219 26.156 1 97.88 208 GLU A N 1
ATOM 1624 C CA . GLU A 1 208 ? -4.938 9.109 25.969 1 97.88 208 GLU A CA 1
ATOM 1625 C C . GLU A 1 208 ? -6.074 9.5 25.031 1 97.88 208 GLU A C 1
ATOM 1627 O O . GLU A 1 208 ? -6.441 8.734 24.141 1 97.88 208 GLU A O 1
ATOM 1632 N N . MET A 1 209 ? -6.594 10.656 25.234 1 97.88 209 MET A N 1
ATOM 1633 C CA . MET A 1 209 ? -7.691 11.141 24.406 1 97.88 209 MET A CA 1
ATOM 1634 C C . MET A 1 209 ? -7.254 11.297 22.953 1 97.88 209 MET A C 1
ATOM 1636 O O . MET A 1 209 ? -8 10.945 22.031 1 97.88 209 MET A O 1
ATOM 1640 N N . LEU A 1 210 ? -6.062 11.789 22.766 1 98.56 210 LEU A N 1
ATOM 1641 C CA . LEU A 1 210 ? -5.531 11.992 21.422 1 98.56 210 LEU A CA 1
ATOM 1642 C C . LEU A 1 210 ? -5.34 10.656 20.703 1 98.56 210 LEU A C 1
ATOM 1644 O O . LEU A 1 210 ? -5.691 10.516 19.531 1 98.56 210 LEU A O 1
ATOM 1648 N N . GLU A 1 211 ? -4.793 9.703 21.406 1 98.75 211 GLU A N 1
ATOM 1649 C CA . GLU A 1 211 ? -4.559 8.375 20.844 1 98.75 211 GLU A CA 1
ATOM 1650 C C . GLU A 1 211 ? -5.871 7.695 20.469 1 98.75 211 GLU A C 1
ATOM 1652 O O . GLU A 1 211 ? -5.988 7.113 19.391 1 98.75 211 GLU A O 1
ATOM 1657 N N . ASP A 1 212 ? -6.848 7.836 21.328 1 98.69 212 ASP A N 1
ATOM 1658 C CA . ASP A 1 212 ? -8.156 7.246 21.062 1 98.69 212 ASP A CA 1
ATOM 1659 C C . ASP A 1 212 ? -8.789 7.863 19.812 1 98.69 212 ASP A C 1
ATOM 1661 O O . ASP A 1 212 ? -9.344 7.152 18.969 1 98.69 212 ASP A O 1
ATOM 1665 N N . ARG A 1 213 ? -8.688 9.109 19.688 1 98.69 213 ARG A N 1
ATOM 1666 C CA . ARG A 1 213 ? -9.328 9.82 18.578 1 98.69 213 ARG A CA 1
ATOM 1667 C C . ARG 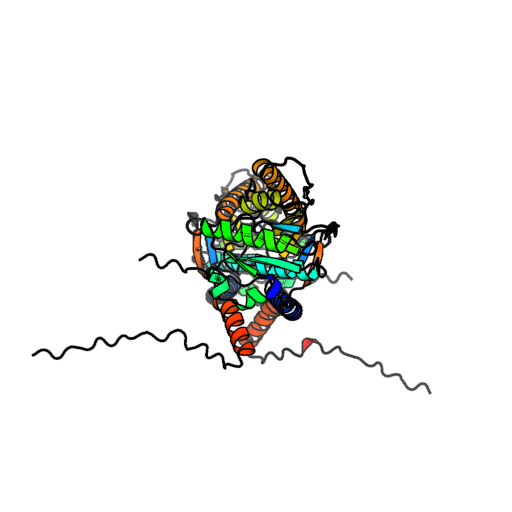A 1 213 ? -8.617 9.516 17.266 1 98.69 213 ARG A C 1
ATOM 1669 O O . ARG A 1 213 ? -9.266 9.359 16.234 1 98.69 213 ARG A O 1
ATOM 1676 N N . LEU A 1 214 ? -7.32 9.477 17.328 1 98.81 214 LEU A N 1
ATOM 1677 C CA . LEU A 1 214 ? -6.594 9.125 16.109 1 98.81 214 LEU A CA 1
ATOM 1678 C C . LEU A 1 214 ? -6.887 7.684 15.703 1 98.81 214 LEU A C 1
ATOM 1680 O O . LEU A 1 214 ? -7.066 7.391 14.516 1 98.81 214 LEU A O 1
ATOM 1684 N N . GLU A 1 215 ? -6.941 6.816 16.703 1 98.81 215 GLU A N 1
ATOM 1685 C CA . GLU A 1 215 ? -7.254 5.418 16.422 1 98.81 215 GLU A CA 1
ATOM 1686 C C . GLU A 1 215 ? -8.617 5.285 15.758 1 98.81 215 GLU A C 1
ATOM 1688 O O . GLU A 1 215 ? -8.766 4.543 14.781 1 98.81 215 GLU A O 1
ATOM 1693 N N . ALA A 1 216 ? -9.578 6.02 16.25 1 98.81 216 ALA A N 1
ATOM 1694 C CA . ALA A 1 216 ? -10.906 6 15.648 1 98.81 216 ALA A CA 1
ATOM 1695 C C . ALA A 1 216 ? -10.875 6.484 14.203 1 98.81 216 ALA A C 1
ATOM 1697 O O . ALA A 1 216 ? -11.508 5.895 13.328 1 98.81 216 ALA A O 1
ATOM 1698 N N . ALA A 1 217 ? -10.18 7.535 13.961 1 98.75 217 ALA A N 1
ATOM 1699 C CA . ALA A 1 217 ? -10.047 8.055 12.602 1 98.75 217 ALA A CA 1
ATOM 1700 C C . ALA A 1 217 ? -9.367 7.043 11.688 1 98.75 217 ALA A C 1
ATOM 1702 O O . ALA A 1 217 ? -9.781 6.859 10.539 1 98.75 217 ALA A O 1
ATOM 1703 N N . MET A 1 218 ? -8.336 6.414 12.18 1 98.75 218 MET A N 1
ATOM 1704 C CA . MET A 1 218 ? -7.602 5.41 11.414 1 98.75 218 MET A CA 1
ATOM 1705 C C . MET A 1 218 ? -8.492 4.219 11.086 1 98.75 218 MET A C 1
ATOM 1707 O O . MET A 1 218 ? -8.438 3.684 9.977 1 98.75 218 MET A O 1
ATOM 1711 N N . ASP A 1 219 ? -9.297 3.795 12.039 1 98.69 219 ASP A N 1
ATOM 1712 C CA . ASP A 1 219 ? -10.195 2.67 11.812 1 98.69 219 ASP A CA 1
ATOM 1713 C C . ASP A 1 219 ? -11.258 3.014 10.773 1 98.69 219 ASP A C 1
ATOM 1715 O O . ASP A 1 219 ? -11.586 2.188 9.922 1 98.69 219 ASP A O 1
ATOM 1719 N N . ASP A 1 220 ? -11.789 4.227 10.883 1 98.62 220 ASP A N 1
ATOM 1720 C CA . ASP A 1 220 ? -12.75 4.68 9.891 1 98.62 220 ASP A CA 1
ATOM 1721 C C . ASP A 1 220 ? -12.141 4.68 8.492 1 98.62 220 ASP A C 1
ATOM 1723 O O . ASP A 1 220 ? -12.766 4.223 7.531 1 98.62 220 ASP A O 1
ATOM 1727 N N . LEU A 1 221 ? -10.977 5.176 8.391 1 98.75 221 LEU A N 1
ATOM 1728 C CA . LEU A 1 221 ? -10.305 5.246 7.102 1 98.75 221 LEU A CA 1
ATOM 1729 C C . LEU A 1 221 ? -10.023 3.846 6.562 1 98.75 221 LEU A C 1
ATOM 1731 O O . LEU A 1 221 ? -10.188 3.594 5.367 1 98.75 221 LEU A O 1
ATOM 1735 N N . ALA A 1 222 ? -9.57 2.994 7.434 1 98.5 222 ALA A N 1
ATOM 1736 C CA . ALA A 1 222 ? -9.273 1.621 7.031 1 98.5 222 ALA A CA 1
ATOM 1737 C C . ALA A 1 222 ? -10.508 0.946 6.438 1 98.5 222 ALA A C 1
ATOM 1739 O O . ALA A 1 222 ? -10.414 0.253 5.422 1 98.5 222 ALA A O 1
ATOM 1740 N N . LEU A 1 223 ? -11.609 1.141 7.09 1 98.12 223 LEU A N 1
ATOM 1741 C CA . LEU A 1 223 ? -12.859 0.563 6.594 1 98.12 223 LEU A CA 1
ATOM 1742 C C . LEU A 1 223 ? -13.188 1.099 5.203 1 98.12 223 LEU A C 1
ATOM 1744 O O . LEU A 1 223 ? -13.555 0.332 4.309 1 98.12 223 LEU A O 1
ATOM 1748 N N . ALA A 1 224 ? -13.07 2.357 5.059 1 98.31 224 ALA A N 1
ATOM 1749 C CA . ALA A 1 224 ? -13.336 2.969 3.76 1 98.31 224 ALA A CA 1
ATOM 1750 C C . ALA A 1 224 ? -12.344 2.484 2.711 1 98.31 224 ALA A C 1
ATOM 1752 O O . ALA A 1 224 ? -12.719 2.193 1.574 1 98.31 224 ALA A O 1
ATOM 1753 N N . ALA A 1 225 ? -11.086 2.438 3.055 1 98.06 225 ALA A N 1
ATOM 1754 C CA . ALA A 1 225 ? -10.039 1.985 2.143 1 98.06 225 ALA A CA 1
ATOM 1755 C C . ALA A 1 225 ? -10.312 0.564 1.658 1 98.06 225 ALA A C 1
ATOM 1757 O O . ALA A 1 225 ? -10.141 0.262 0.474 1 98.06 225 ALA A O 1
ATOM 1758 N N . ARG A 1 226 ? -10.75 -0.291 2.537 1 97 226 ARG A N 1
ATOM 1759 C CA . ARG A 1 226 ? -10.984 -1.696 2.223 1 97 226 ARG A CA 1
ATOM 1760 C C . ARG A 1 226 ? -12.141 -1.853 1.235 1 97 226 ARG A C 1
ATOM 1762 O O . ARG A 1 226 ? -12.219 -2.85 0.517 1 97 226 ARG A O 1
ATOM 1769 N N . SER A 1 227 ? -13.016 -0.886 1.248 1 95.88 227 SER A N 1
ATOM 1770 C CA . SER A 1 227 ? -14.156 -0.943 0.335 1 95.88 227 SER A CA 1
ATOM 1771 C C . SER A 1 227 ? -13.719 -0.682 -1.104 1 95.88 227 SER A C 1
ATOM 1773 O O . SER A 1 227 ? -14.461 -0.98 -2.043 1 95.88 227 SER A O 1
ATOM 1775 N N . ARG A 1 228 ? -12.555 -0.026 -1.247 1 95.81 228 ARG A N 1
ATOM 1776 C CA . ARG A 1 228 ? -12.016 0.325 -2.557 1 95.81 228 ARG A CA 1
ATOM 1777 C C . ARG A 1 228 ? -13.031 1.131 -3.365 1 95.81 228 ARG A C 1
ATOM 1779 O O . ARG A 1 228 ? -13.148 0.944 -4.578 1 95.81 228 ARG A O 1
ATOM 1786 N N . ASP A 1 229 ? -13.82 1.973 -2.682 1 95.81 229 ASP A N 1
ATOM 1787 C CA . ASP A 1 229 ? -14.867 2.779 -3.295 1 95.81 229 ASP A CA 1
ATOM 1788 C C . ASP A 1 229 ? -14.484 4.258 -3.307 1 95.81 229 ASP A C 1
ATOM 1790 O O . ASP A 1 229 ? -14.586 4.941 -2.285 1 95.81 229 ASP A O 1
ATOM 1794 N N . PRO A 1 230 ? -14.125 4.77 -4.438 1 95.12 230 PRO A N 1
ATOM 1795 C CA . PRO A 1 230 ? -13.711 6.172 -4.5 1 95.12 230 PRO A CA 1
ATOM 1796 C C . PRO A 1 230 ? -14.836 7.137 -4.125 1 95.12 230 PRO A C 1
ATOM 1798 O O . PRO A 1 230 ? -14.57 8.289 -3.768 1 95.12 230 PRO A O 1
ATOM 1801 N N . ASP A 1 231 ? -16.047 6.707 -4.164 1 96.62 231 ASP A N 1
ATOM 1802 C CA . ASP A 1 231 ? -17.188 7.59 -3.891 1 96.62 231 ASP A CA 1
ATOM 1803 C C . ASP A 1 231 ? -17.219 7.984 -2.418 1 96.62 231 ASP A C 1
ATOM 1805 O O . ASP A 1 231 ? -17.906 8.945 -2.047 1 96.62 231 ASP A O 1
ATOM 1809 N N . ARG A 1 232 ? -16.547 7.277 -1.628 1 98 232 ARG A N 1
ATOM 1810 C CA . ARG A 1 232 ? -16.5 7.594 -0.205 1 98 232 ARG A CA 1
ATOM 1811 C C . ARG A 1 232 ? -15.539 8.75 0.061 1 98 232 ARG A C 1
ATOM 1813 O O . ARG A 1 232 ? -15.438 9.234 1.189 1 98 232 ARG A O 1
ATOM 1820 N N . PHE A 1 233 ? -14.922 9.18 -1.029 1 98.19 233 PHE A N 1
ATOM 1821 C CA . PHE A 1 233 ? -13.883 10.188 -0.9 1 98.19 233 PHE A CA 1
ATOM 1822 C C . PHE A 1 233 ? -14.133 11.352 -1.855 1 98.19 233 PHE A C 1
ATOM 1824 O O . PHE A 1 233 ? -14.797 11.188 -2.881 1 98.19 233 PHE A O 1
ATOM 1831 N N . ALA A 1 234 ? -13.664 12.555 -1.479 1 97.56 234 ALA A N 1
ATOM 1832 C CA . ALA A 1 234 ? -13.445 13.648 -2.422 1 97.56 234 ALA A CA 1
ATOM 1833 C C . ALA A 1 234 ? -12.047 13.586 -3.023 1 97.56 234 ALA A C 1
ATOM 1835 O O . ALA A 1 234 ? -11.055 13.469 -2.295 1 97.56 234 ALA A O 1
ATOM 1836 N N . THR A 1 235 ? -11.945 13.664 -4.324 1 96.44 235 THR A N 1
ATOM 1837 C CA . THR A 1 235 ? -10.648 13.609 -4.988 1 96.44 235 THR A CA 1
ATOM 1838 C C . THR A 1 235 ? -9.992 14.992 -5.016 1 96.44 235 THR A C 1
ATOM 1840 O O . THR A 1 235 ? -10.539 15.93 -5.594 1 96.44 235 THR A O 1
ATOM 1843 N N . LEU A 1 236 ? -8.836 15.094 -4.414 1 95.75 236 LEU A N 1
ATOM 1844 C CA . LEU A 1 236 ? -8.117 16.359 -4.34 1 95.75 236 LEU A CA 1
ATOM 1845 C C . LEU A 1 236 ? -7.156 16.516 -5.516 1 95.75 236 LEU A C 1
ATOM 1847 O O . LEU A 1 236 ? -6.855 17.625 -5.941 1 95.75 236 LEU A O 1
ATOM 1851 N N . LEU A 1 237 ? -6.625 15.406 -5.945 1 93.25 237 LEU A N 1
ATOM 1852 C CA . LEU A 1 237 ? -5.609 15.352 -6.992 1 93.25 237 LEU A CA 1
ATOM 1853 C C . LEU A 1 237 ? -5.691 14.039 -7.766 1 93.25 237 LEU A C 1
ATOM 1855 O O . LEU A 1 237 ? -5.84 12.969 -7.164 1 93.25 237 LEU A O 1
ATOM 1859 N N . ARG A 1 238 ? -5.695 14.055 -9.062 1 93.5 238 ARG A N 1
ATOM 1860 C CA . ARG A 1 238 ? -5.652 12.852 -9.898 1 93.5 238 ARG A CA 1
ATOM 1861 C C . ARG A 1 238 ? -4.246 12.617 -10.445 1 93.5 238 ARG A C 1
ATOM 1863 O O . ARG A 1 238 ? -3.568 13.562 -10.852 1 93.5 238 ARG A O 1
ATOM 1870 N N . GLY A 1 239 ? -3.902 11.438 -10.273 1 89.25 239 GLY A N 1
ATOM 1871 C CA . GLY A 1 239 ? -2.602 11.062 -10.805 1 89.25 239 GLY A CA 1
ATOM 1872 C C . GLY A 1 239 ? -2.547 11.086 -12.32 1 89.25 239 GLY A C 1
ATOM 1873 O O . GLY A 1 239 ? -3.582 11.18 -12.984 1 89.25 239 GLY A O 1
ATOM 1874 N N . ARG A 1 240 ? -1.357 11.172 -12.875 1 69 240 ARG A N 1
ATOM 1875 C CA . ARG A 1 240 ? -1.143 11.188 -14.32 1 69 240 ARG A CA 1
ATOM 1876 C C . ARG A 1 240 ? -1.445 9.82 -14.93 1 69 240 ARG A C 1
ATOM 1878 O O . ARG A 1 240 ? -1.13 8.789 -14.336 1 69 240 ARG A O 1
ATOM 1885 N N . THR A 1 241 ? -2.768 9.562 -15.25 1 55.53 241 THR A N 1
ATOM 1886 C CA . THR A 1 241 ? -3.193 8.305 -15.859 1 55.53 241 THR A CA 1
ATOM 1887 C C . THR A 1 241 ? -2.061 7.684 -16.672 1 55.53 241 THR A C 1
ATOM 1889 O O . THR A 1 241 ? -1.639 8.242 -17.688 1 55.53 241 THR A O 1
ATOM 1892 N N . GLY A 1 242 ? -0.97 7.422 -16.188 1 44.75 242 GLY A N 1
ATOM 1893 C CA . GLY A 1 242 ? -0.033 6.746 -17.078 1 44.75 242 GLY A CA 1
ATOM 1894 C C . GLY A 1 242 ? -0.596 5.477 -17.688 1 44.75 242 GLY A C 1
ATOM 1895 O O . GLY A 1 242 ? -0.36 4.379 -17.172 1 44.75 242 GLY A O 1
ATOM 1896 N N . VAL A 1 243 ? -1.833 5.312 -17.703 1 40.31 243 VAL A N 1
ATOM 1897 C CA . VAL A 1 243 ? -2.244 4.07 -18.344 1 40.31 243 VAL A CA 1
ATOM 1898 C C . VAL A 1 243 ? -1.233 3.691 -19.438 1 40.31 243 VAL A C 1
ATOM 1900 O O . VAL A 1 243 ? -1.308 2.602 -20 1 40.31 243 VAL A O 1
ATOM 1903 N N . GLY A 1 244 ? -0.747 4.68 -20.094 1 39.25 244 GLY A N 1
ATOM 1904 C CA . GLY A 1 244 ? -0.031 4.516 -21.344 1 39.25 244 GLY A CA 1
ATOM 1905 C C . GLY A 1 244 ? 1.218 3.664 -21.219 1 39.25 244 GLY A C 1
ATOM 1906 O O . GLY A 1 244 ? 1.783 3.221 -22.219 1 39.25 244 GLY A O 1
ATOM 1907 N N . GLY A 1 245 ? 1.702 3.566 -20.062 1 37.53 245 GLY A N 1
ATOM 1908 C CA . GLY A 1 245 ? 3.084 3.117 -20.031 1 37.53 245 GLY A CA 1
ATOM 1909 C C . GLY A 1 245 ? 3.227 1.613 -20.172 1 37.53 245 GLY A C 1
ATOM 1910 O O . GLY A 1 245 ? 4.102 1.138 -20.906 1 37.53 245 GLY A O 1
ATOM 1911 N N . VAL A 1 246 ? 2.48 0.887 -19.391 1 39.91 246 VAL A N 1
ATOM 1912 C CA . VAL A 1 246 ? 2.633 -0.533 -19.688 1 39.91 246 VAL A CA 1
ATOM 1913 C C . VAL A 1 246 ? 2.078 -0.829 -21.078 1 39.91 246 VAL A C 1
ATOM 1915 O O . VAL A 1 246 ? 2.674 -1.593 -21.844 1 39.91 246 VAL A O 1
ATOM 1918 N N . TYR A 1 247 ? 0.964 -0.227 -21.375 1 40.75 247 TYR A N 1
ATOM 1919 C CA . TYR A 1 247 ? 0.427 -0.336 -22.719 1 40.75 247 TYR A CA 1
ATOM 1920 C C . TYR A 1 247 ? 1.322 0.38 -23.719 1 40.75 247 TYR A C 1
ATOM 1922 O O . TYR A 1 247 ? 1.52 -0.101 -24.844 1 40.75 247 TYR A O 1
ATOM 1930 N N . ASP A 1 248 ? 1.783 1.486 -23.328 1 42.38 248 ASP A N 1
ATOM 1931 C CA . ASP A 1 248 ? 2.748 2.154 -24.203 1 42.38 248 ASP A CA 1
ATOM 1932 C C . ASP A 1 248 ? 4.082 1.407 -24.219 1 42.38 248 ASP A C 1
ATOM 1934 O O . ASP A 1 248 ? 4.746 1.337 -25.25 1 42.38 248 ASP A O 1
ATOM 1938 N N . LEU A 1 249 ? 4.527 0.895 -23.109 1 40.81 249 LEU A N 1
ATOM 1939 C CA . LEU A 1 249 ? 5.703 0.032 -23.125 1 40.81 249 LEU A CA 1
ATOM 1940 C C . LEU A 1 249 ? 5.434 -1.24 -23.922 1 40.81 249 LEU A C 1
ATOM 1942 O O . LEU A 1 249 ? 6.285 -1.688 -24.688 1 40.81 249 LEU A O 1
ATOM 1946 N N . TRP A 1 250 ? 4.258 -1.816 -23.75 1 42.78 250 TRP A N 1
ATOM 1947 C CA . TRP A 1 250 ? 3.846 -2.938 -24.594 1 42.78 250 TRP A CA 1
ATOM 1948 C C . TRP A 1 250 ? 3.74 -2.516 -26.047 1 42.78 250 TRP A C 1
ATOM 1950 O O . TRP A 1 250 ? 4.176 -3.242 -26.938 1 42.78 250 TRP A O 1
ATOM 1960 N N . ARG A 1 251 ? 3.219 -1.331 -26.25 1 45.81 251 ARG A N 1
ATOM 1961 C CA . ARG A 1 251 ? 3.203 -0.811 -27.609 1 45.81 251 ARG A CA 1
ATOM 1962 C C . ARG A 1 251 ? 4.621 -0.607 -28.141 1 45.81 251 ARG A C 1
ATOM 1964 O O . ARG A 1 251 ? 4.906 -0.901 -29.297 1 45.81 251 ARG A O 1
ATOM 1971 N N . ARG A 1 252 ? 5.449 -0.236 -27.281 1 44.19 252 ARG A N 1
ATOM 1972 C CA . ARG A 1 252 ? 6.836 -0.041 -27.688 1 44.19 252 ARG A CA 1
ATOM 1973 C C . ARG A 1 252 ? 7.547 -1.378 -27.859 1 44.19 252 ARG A C 1
ATOM 1975 O O . ARG A 1 252 ? 8.359 -1.543 -28.781 1 44.19 252 ARG A O 1
ATOM 1982 N N . CYS A 1 253 ? 7.348 -2.303 -26.969 1 44.19 253 CYS A N 1
ATOM 1983 C CA . CYS A 1 253 ? 7.906 -3.635 -27.172 1 44.19 253 CYS A CA 1
ATOM 1984 C C . CYS A 1 253 ? 7.34 -4.285 -28.422 1 44.19 253 CYS A C 1
ATOM 1986 O O . CYS A 1 253 ? 8.07 -4.93 -29.188 1 44.19 253 CYS A O 1
ATOM 1988 N N . LYS A 1 254 ? 6.09 -4.102 -28.641 1 44.84 254 LYS A N 1
ATOM 1989 C CA . LYS A 1 254 ? 5.508 -4.547 -29.906 1 44.84 254 LYS A CA 1
ATOM 1990 C C . LYS A 1 254 ? 6.215 -3.908 -31.094 1 44.84 254 LYS A C 1
ATOM 1992 O O . LYS A 1 254 ? 6.492 -4.578 -32.094 1 44.84 254 LYS A O 1
ATOM 1997 N N . ALA A 1 255 ? 6.383 -2.488 -30.953 1 44.56 255 ALA A N 1
ATOM 1998 C CA . ALA A 1 255 ? 7.059 -1.812 -32.062 1 44.56 255 ALA A CA 1
ATOM 1999 C C . ALA A 1 255 ? 8.469 -2.361 -32.25 1 44.56 255 ALA A C 1
ATOM 2001 O O . ALA A 1 255 ? 8.938 -2.484 -33.375 1 44.56 255 ALA A O 1
ATOM 2002 N N . TRP A 1 256 ? 9.102 -2.648 -31.172 1 42.69 256 TRP A N 1
ATOM 2003 C CA . TRP A 1 256 ? 10.453 -3.184 -31.281 1 42.69 256 TRP A CA 1
ATOM 2004 C C . TRP A 1 256 ? 10.438 -4.594 -31.859 1 42.69 256 TRP A C 1
ATOM 2006 O O . TRP A 1 256 ? 11.242 -4.922 -32.719 1 42.69 256 TRP A O 1
ATOM 2016 N N . VAL A 1 257 ? 9.547 -5.426 -31.391 1 42.47 257 VAL A N 1
ATOM 2017 C CA . VAL A 1 257 ? 9.492 -6.781 -31.922 1 42.47 257 VAL A CA 1
ATOM 2018 C C . VAL A 1 257 ? 8.977 -6.75 -33.375 1 42.47 257 VAL A C 1
ATOM 2020 O O . VAL A 1 257 ? 9.445 -7.516 -34.219 1 42.47 257 VAL A O 1
ATOM 2023 N N . ARG A 1 258 ? 7.953 -5.84 -33.5 1 42.75 258 ARG A N 1
ATOM 2024 C CA . ARG A 1 258 ? 7.434 -5.781 -34.844 1 42.75 258 ARG A CA 1
ATOM 2025 C C . ARG A 1 258 ? 8.305 -4.898 -35.719 1 42.75 258 ARG A C 1
ATOM 2027 O O . ARG A 1 258 ? 8.094 -4.812 -36.938 1 42.75 258 ARG A O 1
ATOM 2034 N N . GLY A 1 259 ? 9.508 -4.652 -35.531 1 44.25 259 GLY A N 1
ATOM 2035 C CA . GLY A 1 259 ? 10.344 -3.832 -36.375 1 44.25 259 GLY A CA 1
ATOM 2036 C C . GLY A 1 259 ? 9.711 -2.502 -36.75 1 44.25 259 GLY A C 1
ATOM 2037 O O . GLY A 1 259 ? 10.141 -1.838 -37.688 1 44.25 259 GLY A O 1
ATOM 2038 N N . GLU A 1 260 ? 8.367 -2.266 -36.406 1 39.88 260 GLU A N 1
ATOM 2039 C CA . GLU A 1 260 ? 7.691 -1.089 -36.938 1 39.88 260 GLU A CA 1
ATOM 2040 C C . GLU A 1 260 ? 7.918 0.132 -36.062 1 39.88 260 GLU A C 1
ATOM 2042 O O . GLU A 1 260 ? 8.141 -0.003 -34.844 1 39.88 260 GLU A O 1
ATOM 2047 N N . ARG A 1 261 ? 8.406 1.273 -36.594 1 38.31 261 ARG A N 1
ATOM 2048 C CA . ARG A 1 261 ? 8.547 2.594 -36 1 38.31 261 ARG A CA 1
ATOM 2049 C C . ARG A 1 261 ? 7.277 3.002 -35.25 1 38.31 261 ARG A C 1
ATOM 2051 O O . ARG A 1 261 ? 6.199 3.045 -35.844 1 38.31 261 ARG A O 1
ATOM 2058 N N . PHE A 1 262 ? 7.18 2.924 -33.969 1 40.44 262 PHE A N 1
ATOM 2059 C CA . PHE A 1 262 ? 6.09 3.297 -33.062 1 40.44 262 PHE A CA 1
ATOM 2060 C C . PHE A 1 262 ? 5.758 4.777 -33.219 1 40.44 262 PHE A C 1
ATOM 2062 O O . PHE A 1 262 ? 6.605 5.637 -32.969 1 40.44 262 PHE A O 1
ATOM 2069 N N . ASP A 1 263 ? 4.855 5.156 -34.125 1 35.75 263 ASP A N 1
ATOM 2070 C CA . ASP A 1 263 ? 4.328 6.516 -34.156 1 35.75 263 ASP A CA 1
ATOM 2071 C C . ASP A 1 263 ? 3.252 6.711 -33.062 1 35.75 263 ASP A C 1
ATOM 2073 O O . ASP A 1 263 ? 2.174 6.121 -33.156 1 35.75 263 ASP A O 1
ATOM 2077 N N . PRO A 1 264 ? 3.557 7.078 -31.953 1 36.34 264 PRO A N 1
ATOM 2078 C CA . PRO A 1 264 ? 2.658 7.32 -30.812 1 36.34 264 PRO A CA 1
ATOM 2079 C C . PRO A 1 264 ? 1.422 8.125 -31.203 1 36.34 264 PRO A C 1
ATOM 2081 O O . PRO A 1 264 ? 0.459 8.195 -30.438 1 36.34 264 PRO A O 1
ATOM 2084 N N . ALA A 1 265 ? 1.425 8.969 -32.219 1 34.22 265 ALA A N 1
ATOM 2085 C CA . ALA A 1 265 ? 0.406 9.961 -32.531 1 34.22 265 ALA A CA 1
ATOM 2086 C C . ALA A 1 265 ? -0.822 9.297 -33.156 1 34.22 265 ALA A C 1
ATOM 2088 O O . ALA A 1 265 ? -1.826 9.961 -33.438 1 34.22 265 ALA A O 1
ATOM 2089 N N . HIS A 1 266 ? -0.746 8.062 -33.625 1 34.72 266 HIS A N 1
ATOM 2090 C CA . HIS A 1 266 ? -1.746 7.684 -34.625 1 34.72 266 HIS A CA 1
ATOM 2091 C C . HIS A 1 266 ? -3.055 7.27 -33.969 1 34.72 266 HIS A C 1
ATOM 2093 O O . HIS A 1 266 ? -3.971 6.785 -34.625 1 34.72 266 HIS A O 1
ATOM 2099 N N . GLY A 1 267 ? -3.121 7.254 -32.594 1 31.31 267 GLY A N 1
ATOM 2100 C CA . GLY A 1 267 ? -4.383 6.645 -32.219 1 31.31 267 GLY A CA 1
ATOM 2101 C C . GLY A 1 267 ? -5.57 7.57 -32.375 1 31.31 267 GLY A C 1
ATOM 2102 O O . GLY A 1 267 ? -6.699 7.211 -32.031 1 31.31 267 GLY A O 1
ATOM 2103 N N . SER A 1 268 ? -5.324 8.883 -32.406 1 29.52 268 SER A N 1
ATOM 2104 C CA . SER A 1 268 ? -6.488 9.75 -32.281 1 29.52 268 SER A CA 1
ATOM 2105 C C . SER A 1 268 ? -7.137 10.023 -33.625 1 29.52 268 SER A C 1
ATOM 2107 O O . SER A 1 268 ? -7.875 11 -33.781 1 29.52 268 SER A O 1
ATOM 2109 N N . ALA A 1 269 ? -6.805 9.328 -34.688 1 29.58 269 ALA A N 1
ATOM 2110 C CA . ALA A 1 269 ? -7.477 9.906 -35.875 1 29.58 269 ALA A CA 1
ATOM 2111 C C . ALA A 1 269 ? -8.992 9.789 -35.719 1 29.58 269 ALA A C 1
ATOM 2113 O O . ALA A 1 269 ? -9.523 8.688 -35.562 1 29.58 269 ALA A O 1
ATOM 2114 N N . ALA A 1 270 ? -9.57 10.961 -35.438 1 27.62 270 ALA A N 1
ATOM 2115 C CA . ALA A 1 270 ? -10.992 11.281 -35.5 1 27.62 270 ALA A CA 1
ATOM 2116 C C . ALA A 1 270 ? -11.609 10.773 -36.812 1 27.62 270 ALA A C 1
ATOM 2118 O O . ALA A 1 270 ? -11.148 11.117 -37.906 1 27.62 270 ALA A O 1
ATOM 2119 N N . ALA A 1 271 ? -12.273 9.594 -36.812 1 31.69 271 ALA A N 1
ATOM 2120 C CA . ALA A 1 271 ? -13.164 9.141 -37.906 1 31.69 271 ALA A CA 1
ATOM 2121 C C . ALA A 1 271 ? -14.133 10.242 -38.312 1 31.69 271 ALA A C 1
ATOM 2123 O O . ALA A 1 271 ? -15.102 10.531 -37.594 1 31.69 271 ALA A O 1
ATOM 2124 N N . GLY A 1 272 ? -13.586 11.469 -38.688 1 27.61 272 GLY A N 1
ATOM 2125 C CA . GLY A 1 272 ? -14.461 12.492 -39.25 1 27.61 272 GLY A CA 1
ATOM 2126 C C . GLY A 1 272 ? -15.266 12 -40.438 1 27.61 272 GLY A C 1
ATOM 2127 O O . GLY A 1 272 ? -14.703 11.703 -41.469 1 27.61 272 GLY A O 1
ATOM 2128 N N . THR A 1 273 ? -16.281 11.141 -40.219 1 27.59 273 THR A N 1
ATOM 2129 C CA . THR A 1 273 ? -17.281 10.773 -41.219 1 27.59 273 THR A CA 1
ATOM 2130 C C . THR A 1 273 ? -17.875 12.016 -41.844 1 27.59 273 THR A C 1
ATOM 2132 O O . THR A 1 273 ? -18.469 12.852 -41.188 1 27.59 273 THR A O 1
ATOM 2135 N N . ALA A 1 274 ? -17.234 12.602 -42.812 1 29.91 274 ALA A N 1
ATOM 2136 C CA . ALA A 1 274 ? -17.75 13.641 -43.688 1 29.91 274 ALA A CA 1
ATOM 2137 C C . ALA A 1 274 ? -19.078 13.203 -44.312 1 29.91 274 ALA A C 1
ATOM 2139 O O . ALA A 1 274 ? -19.141 12.203 -45.031 1 29.91 274 ALA A O 1
ATOM 2140 N N . GLY A 1 275 ? -20.203 13.398 -43.625 1 26.25 275 GLY A N 1
ATOM 2141 C CA . GLY A 1 275 ? -21.578 13.289 -44.094 1 26.25 275 GLY A CA 1
ATOM 2142 C C . GLY A 1 275 ? -21.781 13.945 -45.438 1 26.25 275 GLY A C 1
ATOM 2143 O O . GLY A 1 275 ? -21.359 15.086 -45.656 1 26.25 275 GLY A O 1
ATOM 2144 N N . ARG A 1 276 ? -21.781 13.164 -46.531 1 30.95 276 ARG A N 1
ATOM 2145 C CA . ARG A 1 276 ? -22.094 13.461 -47.938 1 30.95 276 ARG A CA 1
ATOM 2146 C C . ARG A 1 276 ? -23.438 14.18 -48.062 1 30.95 276 ARG A C 1
ATOM 2148 O O . ARG A 1 276 ? -24.469 13.641 -47.688 1 30.95 276 ARG A O 1
ATOM 2155 N N . LYS A 1 277 ? -23.406 15.516 -47.938 1 32.44 277 LYS A N 1
ATOM 2156 C CA . LYS A 1 277 ? -24.531 16.391 -48.25 1 32.44 277 LYS A CA 1
ATOM 2157 C C . LYS A 1 277 ? -25.141 16.047 -49.594 1 32.44 277 LYS A C 1
ATOM 2159 O O . LYS A 1 277 ? -24.453 16.047 -50.625 1 32.44 277 LYS A O 1
ATOM 2164 N N . GLU A 1 278 ? -26.109 15.078 -49.625 1 30.38 278 GLU A N 1
ATOM 2165 C CA . GLU A 1 278 ? -26.922 14.758 -50.781 1 30.38 278 GLU A CA 1
ATOM 2166 C C . GLU A 1 278 ? -27.438 16.031 -51.469 1 30.38 278 GLU A C 1
ATOM 2168 O O . GLU A 1 278 ? -27.797 17 -50.781 1 30.38 278 GLU A O 1
ATOM 2173 N N . PRO A 1 279 ? -27.156 16.281 -52.781 1 35.56 279 PRO A N 1
ATOM 2174 C CA . PRO A 1 279 ? -27.547 17.375 -53.656 1 35.56 279 PRO A CA 1
ATOM 2175 C C . PRO A 1 279 ? -29.062 17.609 -53.688 1 35.56 279 PRO A C 1
ATOM 2177 O O . PRO A 1 279 ? -29.828 16.641 -53.719 1 35.56 279 PRO A O 1
ATOM 2180 N N . THR A 1 280 ? -29.672 18.469 -52.812 1 30.28 280 THR A N 1
ATOM 2181 C CA . THR A 1 280 ? -31.062 18.891 -52.875 1 30.28 280 THR A CA 1
ATOM 2182 C C . THR A 1 280 ? -31.453 19.297 -54.281 1 30.28 280 THR A C 1
ATOM 2184 O O . THR A 1 280 ? -30.812 20.172 -54.875 1 30.28 280 THR A O 1
ATOM 2187 N N . SER A 1 281 ? -32.188 18.422 -55.094 1 26.06 281 SER A N 1
ATOM 2188 C CA . SER A 1 281 ? -33.094 18.906 -56.125 1 26.06 281 SER A CA 1
ATOM 2189 C C . SER A 1 281 ? -34.156 19.844 -55.5 1 26.06 281 SER A C 1
ATOM 2191 O O . SER A 1 281 ? -34.625 19.609 -54.406 1 26.06 281 SER A O 1
ATOM 2193 N N . MET B 1 1 ? -28.203 -8.531 -32 1 27.77 1 MET B N 1
ATOM 2194 C CA . MET B 1 1 ? -27.203 -9.5 -32.438 1 27.77 1 MET B CA 1
ATOM 2195 C C . MET B 1 1 ? -25.953 -9.398 -31.562 1 27.77 1 MET B C 1
ATOM 2197 O O . MET B 1 1 ? -25.312 -8.344 -31.516 1 27.77 1 MET B O 1
ATOM 2201 N N . ASP B 1 2 ? -26.016 -9.969 -30.359 1 30.25 2 ASP B N 1
ATOM 2202 C CA . ASP B 1 2 ? -25.094 -10 -29.219 1 30.25 2 ASP B CA 1
ATOM 2203 C C . ASP B 1 2 ? -23.719 -10.539 -29.641 1 30.25 2 ASP B C 1
ATOM 2205 O O . ASP B 1 2 ? -23.578 -11.727 -29.953 1 30.25 2 ASP B O 1
ATOM 2209 N N . GLY B 1 3 ? -23.031 -9.875 -30.531 1 32.78 3 GLY B N 1
ATOM 2210 C CA . GLY B 1 3 ? -21.734 -10.25 -31.078 1 32.78 3 GLY B CA 1
ATOM 2211 C C . GLY B 1 3 ? -20.75 -10.68 -30 1 32.78 3 GLY B C 1
ATOM 2212 O O . GLY B 1 3 ? -19.891 -9.898 -29.594 1 32.78 3 GLY B O 1
ATOM 2213 N N . GLY B 1 4 ? -21.156 -11.594 -29.219 1 36.78 4 GLY B N 1
ATOM 2214 C CA . GLY B 1 4 ? -20.219 -12.188 -28.281 1 36.78 4 GLY B CA 1
ATOM 2215 C C . GLY B 1 4 ? -18.906 -12.578 -28.906 1 36.78 4 GLY B C 1
ATOM 2216 O O . GLY B 1 4 ? -18.875 -13 -30.062 1 36.78 4 GLY B O 1
ATOM 2217 N N . LEU B 1 5 ? -17.828 -11.906 -28.734 1 38.03 5 LEU B N 1
ATOM 2218 C CA . LEU B 1 5 ? -16.516 -12.328 -29.219 1 38.03 5 LEU B CA 1
ATOM 2219 C C . LEU B 1 5 ? -16.375 -13.844 -29.156 1 38.03 5 LEU B C 1
ATOM 2221 O O . LEU B 1 5 ? -16.406 -14.43 -28.062 1 38.03 5 LEU B O 1
ATOM 2225 N N . ARG B 1 6 ? -16.953 -14.602 -30.125 1 39.44 6 ARG B N 1
ATOM 2226 C CA . ARG B 1 6 ? -16.734 -16.031 -30.25 1 39.44 6 ARG B CA 1
ATOM 2227 C C . ARG B 1 6 ? -15.25 -16.375 -30.094 1 39.44 6 ARG B C 1
ATOM 2229 O O . ARG B 1 6 ? -14.438 -16 -30.953 1 39.44 6 ARG B O 1
ATOM 2236 N N . LEU B 1 7 ? -14.758 -16.438 -28.844 1 45.44 7 LEU B N 1
ATOM 2237 C CA . LEU B 1 7 ? -13.422 -17.016 -28.719 1 45.44 7 LEU B CA 1
ATOM 2238 C C . LEU B 1 7 ? -13.25 -18.188 -29.672 1 45.44 7 LEU B C 1
ATOM 2240 O O . LEU B 1 7 ? -14.188 -18.953 -29.891 1 45.44 7 LEU B O 1
ATOM 2244 N N . PRO B 1 8 ? -12.406 -18.188 -30.672 1 43.62 8 PRO B N 1
ATOM 2245 C CA . PRO B 1 8 ? -12.25 -19.375 -31.531 1 43.62 8 PRO B CA 1
ATOM 2246 C C . PRO B 1 8 ? -12.25 -20.672 -30.734 1 43.62 8 PRO B C 1
ATOM 2248 O O . PRO B 1 8 ? -11.789 -20.703 -29.594 1 43.62 8 PRO B O 1
ATOM 2251 N N . THR B 1 9 ? -13.195 -21.5 -30.812 1 46.38 9 THR B N 1
ATOM 2252 C CA . THR B 1 9 ? -13.305 -22.859 -30.281 1 46.38 9 THR B CA 1
ATOM 2253 C C . THR B 1 9 ? -11.938 -23.531 -30.234 1 46.38 9 THR B C 1
ATOM 2255 O O . THR B 1 9 ? -11.719 -24.469 -29.453 1 46.38 9 THR B O 1
ATOM 2258 N N . ASP B 1 10 ? -10.961 -23.141 -31.016 1 52.62 10 ASP B N 1
ATOM 2259 C CA . ASP B 1 10 ? -9.68 -23.828 -31.109 1 52.62 10 ASP B CA 1
ATOM 2260 C C . ASP B 1 10 ? -8.57 -23.016 -30.453 1 52.62 10 ASP B C 1
ATOM 2262 O O . ASP B 1 10 ? -7.777 -22.375 -31.141 1 52.62 10 ASP B O 1
ATOM 2266 N N . LEU B 1 11 ? -8.766 -22.641 -29.219 1 57.72 11 LEU B N 1
ATOM 2267 C CA . LEU B 1 11 ? -7.648 -21.906 -28.625 1 57.72 11 LEU B CA 1
ATOM 2268 C C . LEU B 1 11 ? -6.375 -22.75 -28.672 1 57.72 11 LEU B C 1
ATOM 2270 O O . LEU B 1 11 ? -6.41 -23.953 -28.453 1 57.72 11 LEU B O 1
ATOM 2274 N N . PRO B 1 12 ? -5.414 -22.203 -29.297 1 65.56 12 PRO B N 1
ATOM 2275 C CA . PRO B 1 12 ? -4.148 -22.938 -29.328 1 65.56 12 PRO B CA 1
ATOM 2276 C C . PRO B 1 12 ? -3.719 -23.422 -27.938 1 65.56 12 PRO B C 1
ATOM 2278 O O . PRO B 1 12 ? -4.102 -22.812 -26.922 1 65.56 12 PRO B O 1
ATOM 2281 N N . ASP B 1 13 ? -3.176 -24.625 -27.875 1 77.62 13 ASP B N 1
ATOM 2282 C CA . ASP B 1 13 ? -2.609 -25.234 -26.672 1 77.62 13 ASP B CA 1
ATOM 2283 C C . ASP B 1 13 ? -1.531 -24.328 -26.062 1 77.62 13 ASP B C 1
ATOM 2285 O O . ASP B 1 13 ? -0.473 -24.125 -26.672 1 77.62 13 ASP B O 1
ATOM 2289 N N . PRO B 1 14 ? -1.84 -23.75 -24.859 1 80.06 14 PRO B N 1
ATOM 2290 C CA . PRO B 1 14 ? -0.83 -22.875 -24.234 1 80.06 14 PRO B CA 1
ATOM 2291 C C . PRO B 1 14 ? 0.525 -23.562 -24.094 1 80.06 14 PRO B C 1
ATOM 2293 O O . PRO B 1 14 ? 1.565 -22.906 -24.141 1 80.06 14 PRO B O 1
ATOM 2296 N N . ASP B 1 15 ? 0.545 -24.812 -23.938 1 83.19 15 ASP B N 1
ATOM 2297 C CA . ASP B 1 15 ? 1.797 -25.547 -23.797 1 83.19 15 ASP B CA 1
ATOM 2298 C C . ASP B 1 15 ? 2.6 -25.516 -25.094 1 83.19 15 ASP B C 1
ATOM 2300 O O . ASP B 1 15 ? 3.828 -25.406 -25.062 1 83.19 15 ASP B O 1
ATOM 2304 N N . ALA B 1 16 ? 1.877 -25.578 -26.125 1 80.5 16 ALA B N 1
ATOM 2305 C CA . ALA B 1 16 ? 2.535 -25.578 -27.438 1 80.5 16 ALA B CA 1
ATOM 2306 C C . ALA B 1 16 ? 3.1 -24.203 -27.766 1 80.5 16 ALA B C 1
ATOM 2308 O O . ALA B 1 16 ? 4.109 -24.094 -28.453 1 80.5 16 ALA B O 1
ATOM 2309 N N . LEU B 1 17 ? 2.531 -23.266 -27.219 1 81.56 17 LEU B N 1
ATOM 2310 C CA . LEU B 1 17 ? 2.908 -21.891 -27.562 1 81.56 17 LEU B CA 1
ATOM 2311 C C . LEU B 1 17 ? 4.031 -21.406 -26.641 1 81.56 17 LEU B C 1
ATOM 2313 O O . LEU B 1 17 ? 4.754 -20.469 -27 1 81.56 17 LEU B O 1
ATOM 2317 N N . ARG B 1 18 ? 4.184 -22.094 -25.578 1 84.31 18 ARG B N 1
ATOM 2318 C CA . ARG B 1 18 ? 5.113 -21.641 -24.562 1 84.31 18 ARG B CA 1
ATOM 2319 C C . ARG B 1 18 ? 6.559 -21.781 -25.031 1 84.31 18 ARG B C 1
ATOM 2321 O O . ARG B 1 18 ? 6.945 -22.828 -25.547 1 84.31 18 ARG B O 1
ATOM 2328 N N . SER B 1 19 ? 7.336 -20.719 -24.859 1 85.75 19 SER B N 1
ATOM 2329 C CA . SER B 1 19 ? 8.75 -20.688 -25.219 1 85.75 19 SER B CA 1
ATOM 2330 C C . SER B 1 19 ? 9.617 -20.312 -24.016 1 85.75 19 SER B C 1
ATOM 2332 O O . SER B 1 19 ? 9.469 -19.234 -23.453 1 85.75 19 SER B O 1
ATOM 2334 N N . PRO B 1 20 ? 10.586 -21.219 -23.688 1 86.56 20 PRO B N 1
ATOM 2335 C CA . PRO B 1 20 ? 11.445 -20.938 -22.531 1 86.56 20 PRO B CA 1
ATOM 2336 C C . PRO B 1 20 ? 12.219 -19.625 -22.703 1 86.56 20 PRO B C 1
ATOM 2338 O O . PRO B 1 20 ? 12.453 -18.906 -21.719 1 86.56 20 PRO B O 1
ATOM 2341 N N . LEU B 1 21 ? 12.578 -19.359 -23.906 1 87.44 21 LEU B N 1
ATOM 2342 C CA . LEU B 1 21 ? 13.32 -18.125 -24.156 1 87.44 21 LEU B CA 1
ATOM 2343 C C . LEU B 1 21 ? 12.438 -16.906 -23.938 1 87.44 21 LEU B C 1
ATOM 2345 O O . LEU B 1 21 ? 12.891 -15.906 -23.359 1 87.44 21 LEU B O 1
ATOM 2349 N N . LEU B 1 22 ? 11.258 -17 -24.375 1 86.31 22 LEU B N 1
ATOM 2350 C CA . LEU B 1 22 ? 10.352 -15.875 -24.219 1 86.31 22 LEU B CA 1
ATOM 2351 C C . LEU B 1 22 ? 9.93 -15.719 -22.766 1 86.31 22 LEU B C 1
ATOM 2353 O O . LEU B 1 22 ? 9.734 -14.602 -22.281 1 86.31 22 LEU B O 1
ATOM 2357 N N . VAL B 1 23 ? 9.82 -16.859 -22.078 1 89 23 VAL B N 1
ATOM 2358 C CA . VAL B 1 23 ? 9.508 -16.812 -20.656 1 89 23 VAL B CA 1
ATOM 2359 C C . VAL B 1 23 ? 10.625 -16.078 -19.906 1 89 23 VAL B C 1
ATOM 2361 O O . VAL B 1 23 ? 10.359 -15.211 -19.078 1 89 23 VAL B O 1
ATOM 2364 N N . ARG B 1 24 ? 11.844 -16.375 -20.234 1 89.56 24 ARG B N 1
ATOM 2365 C CA . ARG B 1 24 ? 12.992 -15.727 -19.609 1 89.56 24 ARG B CA 1
ATOM 2366 C C . ARG B 1 24 ? 13.023 -14.234 -19.922 1 89.56 24 ARG B C 1
ATOM 2368 O O . ARG B 1 24 ? 13.289 -13.414 -19.031 1 89.56 24 ARG B O 1
ATOM 2375 N N . PHE B 1 25 ? 12.789 -13.961 -21.156 1 88.75 25 PHE B N 1
ATOM 2376 C CA . PHE B 1 25 ? 12.789 -12.57 -21.609 1 88.75 25 PHE B CA 1
ATOM 2377 C C . PHE B 1 25 ? 11.719 -11.766 -20.875 1 88.75 25 PHE B C 1
ATOM 2379 O O . PHE B 1 25 ? 12 -10.719 -20.297 1 88.75 25 PHE B O 1
ATOM 2386 N N . PHE B 1 26 ? 10.555 -12.328 -20.859 1 85.31 26 PHE B N 1
ATOM 2387 C CA . PHE B 1 26 ? 9.438 -11.594 -20.266 1 85.31 26 PHE B CA 1
ATOM 2388 C C . PHE B 1 26 ? 9.594 -11.516 -18.75 1 85.31 26 PHE B C 1
ATOM 2390 O O . PHE B 1 26 ? 9.203 -10.523 -18.141 1 85.31 26 PHE B O 1
ATOM 2397 N N . SER B 1 27 ? 10.164 -12.562 -18.156 1 90.12 27 SER B N 1
ATOM 2398 C CA . SER B 1 27 ? 10.453 -12.5 -16.734 1 90.12 27 SER B CA 1
ATOM 2399 C C . SER B 1 27 ? 11.406 -11.352 -16.406 1 90.12 27 SER B C 1
ATOM 2401 O O . SER B 1 27 ? 11.242 -10.672 -15.398 1 90.12 27 SER B O 1
ATOM 2403 N N . ARG B 1 28 ? 12.367 -11.117 -17.25 1 91.38 28 ARG B N 1
ATOM 2404 C CA . ARG B 1 28 ? 13.312 -10.016 -17.078 1 91.38 28 ARG B CA 1
ATOM 2405 C C . ARG B 1 28 ? 12.617 -8.664 -17.234 1 91.38 28 ARG B C 1
ATOM 2407 O O . ARG B 1 28 ? 12.906 -7.727 -16.484 1 91.38 28 ARG B O 1
ATOM 2414 N N . VAL B 1 29 ? 11.766 -8.672 -18.188 1 87.81 29 VAL B N 1
ATOM 2415 C CA . VAL B 1 29 ? 11.016 -7.441 -18.422 1 87.81 29 VAL B CA 1
ATOM 2416 C C . VAL B 1 29 ? 10.164 -7.117 -17.203 1 87.81 29 VAL B C 1
ATOM 2418 O O . VAL B 1 29 ? 10.141 -5.977 -16.734 1 87.81 29 VAL B O 1
ATOM 2421 N N . MET B 1 30 ? 9.492 -8.109 -16.734 1 88.75 30 MET B N 1
ATOM 2422 C CA . MET B 1 30 ? 8.641 -7.895 -15.562 1 88.75 30 MET B CA 1
ATOM 2423 C C . MET B 1 30 ? 9.469 -7.52 -14.344 1 88.75 30 MET B C 1
ATOM 2425 O O . MET B 1 30 ? 9.055 -6.684 -13.539 1 88.75 30 MET B O 1
ATOM 2429 N N . ALA B 1 31 ? 10.57 -8.125 -14.195 1 92.19 31 ALA B N 1
ATOM 2430 C CA . ALA B 1 31 ? 11.477 -7.777 -13.109 1 92.19 31 ALA B CA 1
ATOM 2431 C C . ALA B 1 31 ? 11.883 -6.309 -13.18 1 92.19 31 ALA B C 1
ATOM 2433 O O . ALA B 1 31 ? 11.898 -5.609 -12.164 1 92.19 31 ALA B O 1
ATOM 2434 N N . ARG B 1 32 ? 12.234 -5.883 -14.312 1 91 32 ARG B N 1
ATOM 2435 C CA . ARG B 1 32 ? 12.625 -4.488 -14.508 1 91 32 ARG B CA 1
ATOM 2436 C C . ARG B 1 32 ? 11.469 -3.549 -14.188 1 91 32 ARG B C 1
ATOM 2438 O O . ARG B 1 32 ? 11.664 -2.504 -13.562 1 91 32 ARG B O 1
ATOM 2445 N N . HIS B 1 33 ? 10.375 -3.988 -14.672 1 88.25 33 HIS B N 1
ATOM 2446 C CA . HIS B 1 33 ? 9.188 -3.191 -14.414 1 88.25 33 HIS B CA 1
ATOM 2447 C C . HIS B 1 33 ? 8.906 -3.09 -12.914 1 88.25 33 HIS B C 1
ATOM 2449 O O . HIS B 1 33 ? 8.672 -1.996 -12.398 1 88.25 33 HIS B O 1
ATOM 2455 N N . MET B 1 34 ? 8.969 -4.16 -12.25 1 92.62 34 MET B N 1
ATOM 2456 C CA . MET B 1 34 ? 8.727 -4.148 -10.812 1 92.62 34 MET B CA 1
ATOM 2457 C C . MET B 1 34 ? 9.828 -3.387 -10.078 1 92.62 34 MET B C 1
ATOM 2459 O O . MET B 1 34 ? 9.562 -2.672 -9.109 1 92.62 34 MET B O 1
ATOM 2463 N N . ALA B 1 35 ? 11.023 -3.469 -10.578 1 93.25 35 ALA B N 1
ATOM 2464 C CA . ALA B 1 35 ? 12.141 -2.754 -9.961 1 93.25 35 ALA B CA 1
ATOM 2465 C C . ALA B 1 35 ? 11.945 -1.243 -10.062 1 93.25 35 ALA B C 1
ATOM 2467 O O . ALA B 1 35 ? 12.453 -0.489 -9.227 1 93.25 35 ALA B O 1
ATOM 2468 N N . SER B 1 36 ? 11.25 -0.828 -11.047 1 90.69 36 SER B N 1
ATOM 2469 C CA . SER B 1 36 ? 11.023 0.602 -11.227 1 90.69 36 SER B CA 1
ATOM 2470 C C . SER B 1 36 ? 9.914 1.105 -10.305 1 90.69 36 SER B C 1
ATOM 2472 O O . SER B 1 36 ? 9.852 2.297 -9.992 1 90.69 36 SER B O 1
ATOM 2474 N N . GLY B 1 37 ? 9.109 0.248 -9.852 1 92.44 37 GLY B N 1
ATOM 2475 C CA . GLY B 1 37 ? 7.934 0.68 -9.109 1 92.44 37 GLY B CA 1
ATOM 2476 C C . GLY B 1 37 ? 7.992 0.32 -7.637 1 92.44 37 GLY B C 1
ATOM 2477 O O . GLY B 1 37 ? 7.23 0.858 -6.832 1 92.44 37 GLY B O 1
ATOM 2478 N N . PHE B 1 38 ? 8.875 -0.553 -7.281 1 96.06 38 PHE B N 1
ATOM 2479 C CA . PHE B 1 38 ? 8.914 -1.053 -5.914 1 96.06 38 PHE B CA 1
ATOM 2480 C C . PHE B 1 38 ? 10.312 -0.917 -5.324 1 96.06 38 PHE B C 1
ATOM 2482 O O . PHE B 1 38 ? 11.305 -0.981 -6.051 1 96.06 38 PHE B O 1
ATOM 2489 N N . HIS B 1 39 ? 10.352 -0.708 -4.023 1 95.81 39 HIS B N 1
ATOM 2490 C CA . HIS B 1 39 ? 11.633 -0.666 -3.324 1 95.81 39 HIS B CA 1
ATOM 2491 C C . HIS B 1 39 ? 12.328 -2.023 -3.359 1 95.81 39 HIS B C 1
ATOM 2493 O O . HIS B 1 39 ? 13.547 -2.1 -3.525 1 95.81 39 HIS B O 1
ATOM 2499 N N . ALA B 1 40 ? 11.547 -3.033 -3.152 1 97.25 40 ALA B N 1
ATOM 2500 C CA . ALA B 1 40 ? 12.055 -4.398 -3.24 1 97.25 40 ALA B CA 1
ATOM 2501 C C . ALA B 1 40 ? 10.906 -5.398 -3.404 1 97.25 40 ALA B C 1
ATOM 2503 O O . ALA B 1 40 ? 9.766 -5.105 -3.047 1 97.25 40 ALA B O 1
ATOM 2504 N N . VAL B 1 41 ? 11.234 -6.48 -4.023 1 97.62 41 VAL B N 1
ATOM 2505 C CA . VAL B 1 41 ? 10.375 -7.656 -4.055 1 97.62 41 VAL B CA 1
ATOM 2506 C C . VAL B 1 41 ? 10.914 -8.719 -3.1 1 97.62 41 VAL B C 1
ATOM 2508 O O . VAL B 1 41 ? 12.078 -9.125 -3.209 1 97.62 41 VAL B O 1
ATOM 2511 N N . ARG B 1 42 ? 10.016 -9.141 -2.18 1 98.25 42 ARG B N 1
ATOM 2512 C CA . ARG B 1 42 ? 10.531 -9.969 -1.092 1 98.25 42 ARG B CA 1
ATOM 2513 C C . ARG B 1 42 ? 9.641 -11.188 -0.87 1 98.25 42 ARG B C 1
ATOM 2515 O O . ARG B 1 42 ? 8.43 -11.117 -1.054 1 98.25 42 ARG B O 1
ATOM 2522 N N . LEU B 1 43 ? 10.266 -12.273 -0.506 1 98.62 43 LEU B N 1
ATOM 2523 C CA . LEU B 1 43 ? 9.594 -13.516 -0.141 1 98.62 43 LEU B CA 1
ATOM 2524 C C . LEU B 1 43 ? 9.82 -13.844 1.331 1 98.62 43 LEU B C 1
ATOM 2526 O O . LEU B 1 43 ? 10.969 -13.953 1.777 1 98.62 43 LEU B O 1
ATOM 2530 N N . MET B 1 44 ? 8.727 -13.945 2.037 1 98.62 44 MET B N 1
ATOM 2531 C CA . MET B 1 44 ? 8.836 -14.203 3.471 1 98.62 44 MET B CA 1
ATOM 2532 C C . MET B 1 44 ? 9.539 -15.523 3.738 1 98.62 44 MET B C 1
ATOM 2534 O O . MET B 1 44 ? 9.289 -16.516 3.049 1 98.62 44 MET B O 1
ATOM 2538 N N . ARG B 1 45 ? 10.414 -15.555 4.723 1 97.19 45 ARG B N 1
ATOM 2539 C CA . ARG B 1 45 ? 11.07 -16.781 5.156 1 97.19 45 ARG B CA 1
ATOM 2540 C C . ARG B 1 45 ? 10.062 -17.75 5.766 1 97.19 45 ARG B C 1
ATOM 2542 O O . ARG B 1 45 ? 9.117 -17.344 6.434 1 97.19 45 ARG B O 1
ATOM 2549 N N . PRO B 1 46 ? 10.117 -19.078 5.582 1 95.5 46 PRO B N 1
ATOM 2550 C CA . PRO B 1 46 ? 11.336 -19.734 5.109 1 95.5 46 PRO B CA 1
ATOM 2551 C C . PRO B 1 46 ? 11.43 -19.781 3.588 1 95.5 46 PRO B C 1
ATOM 2553 O O . PRO B 1 46 ? 12.359 -20.375 3.041 1 95.5 46 PRO B O 1
ATOM 2556 N N . GLY B 1 47 ? 10.477 -19.234 2.906 1 95.06 47 GLY B N 1
ATOM 2557 C CA . GLY B 1 47 ? 10.594 -19.156 1.46 1 95.06 47 GLY B CA 1
ATOM 2558 C C . GLY B 1 47 ? 9.766 -20.203 0.736 1 95.06 47 GLY B C 1
ATOM 2559 O O . GLY B 1 47 ? 8.586 -20.375 1.042 1 95.06 47 GLY B O 1
ATOM 2560 N N . VAL B 1 48 ? 10.328 -20.859 -0.241 1 94.5 48 VAL B N 1
ATOM 2561 C CA . VAL B 1 48 ? 9.641 -21.797 -1.121 1 94.5 48 VAL B CA 1
ATOM 2562 C C . VAL B 1 48 ? 9.516 -23.156 -0.434 1 94.5 48 VAL B C 1
ATOM 2564 O O . VAL B 1 48 ? 10.508 -23.719 0.02 1 94.5 48 VAL B O 1
ATOM 2567 N N . PRO B 1 49 ? 8.281 -23.625 -0.354 1 95.12 49 PRO B N 1
ATOM 2568 C CA . PRO B 1 49 ? 8.141 -24.969 0.236 1 95.12 49 PRO B CA 1
ATOM 2569 C C . PRO B 1 49 ? 8.633 -26.078 -0.69 1 95.12 49 PRO B C 1
ATOM 2571 O O . PRO B 1 49 ? 8.664 -25.891 -1.911 1 95.12 49 PRO B O 1
ATOM 2574 N N . ALA B 1 50 ? 8.922 -27.219 -0.062 1 93.31 50 ALA B N 1
ATOM 2575 C CA . ALA B 1 50 ? 9.234 -28.406 -0.854 1 93.31 50 ALA B CA 1
ATOM 2576 C C . ALA B 1 50 ? 7.965 -29.016 -1.445 1 93.31 50 ALA B C 1
ATOM 2578 O O . ALA B 1 50 ? 6.984 -29.234 -0.731 1 93.31 50 ALA B O 1
ATOM 2579 N N . LEU B 1 51 ? 7.977 -29.188 -2.734 1 95.94 51 LEU B N 1
ATOM 2580 C CA . LEU B 1 51 ? 6.824 -29.766 -3.426 1 95.94 51 LEU B CA 1
ATOM 2581 C C . LEU B 1 51 ? 7.184 -31.094 -4.074 1 95.94 51 LEU B C 1
ATOM 2583 O O . LEU B 1 51 ? 8.281 -31.25 -4.621 1 95.94 51 LEU B O 1
ATOM 2587 N N . PRO B 1 52 ? 6.285 -32.062 -4.035 1 95 52 PRO B N 1
ATOM 2588 C CA . PRO B 1 52 ? 6.543 -33.312 -4.758 1 95 52 PRO B CA 1
ATOM 2589 C C . PRO B 1 52 ? 6.691 -33.094 -6.262 1 95 52 PRO B C 1
ATOM 2591 O O . PRO B 1 52 ? 5.988 -32.281 -6.848 1 95 52 PRO B O 1
ATOM 2594 N N . ALA B 1 53 ? 7.562 -33.875 -6.887 1 93.12 53 ALA B N 1
ATOM 2595 C CA . ALA B 1 53 ? 7.848 -33.719 -8.312 1 93.12 53 ALA B CA 1
ATOM 2596 C C . ALA B 1 53 ? 6.875 -34.531 -9.156 1 93.12 53 ALA B C 1
ATOM 2598 O O . ALA B 1 53 ? 6.777 -34.312 -10.367 1 93.12 53 ALA B O 1
ATOM 2599 N N . ASP B 1 54 ? 6.105 -35.375 -8.594 1 92.12 54 ASP B N 1
ATOM 2600 C CA . ASP B 1 54 ? 5.324 -36.375 -9.32 1 92.12 54 ASP B CA 1
ATOM 2601 C C . ASP B 1 54 ? 3.916 -35.875 -9.609 1 92.12 54 ASP B C 1
ATOM 2603 O O . ASP B 1 54 ? 3.025 -36.625 -9.961 1 92.12 54 ASP B O 1
ATOM 2607 N N . ARG B 1 55 ? 3.711 -34.594 -9.297 1 95.69 55 ARG B N 1
ATOM 2608 C CA . ARG B 1 55 ? 2.365 -34.062 -9.523 1 95.69 55 ARG B CA 1
ATOM 2609 C C . ARG B 1 55 ? 2.404 -32.562 -9.859 1 95.69 55 ARG B C 1
ATOM 2611 O O . ARG B 1 55 ? 3.34 -31.875 -9.477 1 95.69 55 ARG B O 1
ATOM 2618 N N . PRO B 1 56 ? 1.385 -32.125 -10.57 1 97.56 56 PRO B N 1
ATOM 2619 C CA . PRO B 1 56 ? 1.286 -30.688 -10.883 1 97.56 56 PRO B CA 1
ATOM 2620 C C . PRO B 1 56 ? 0.902 -29.844 -9.664 1 97.56 56 PRO B C 1
ATOM 2622 O O . PRO B 1 56 ? 0.521 -30.391 -8.625 1 97.56 56 PRO B O 1
ATOM 2625 N N . VAL B 1 57 ? 1.117 -28.547 -9.805 1 98.38 57 VAL B N 1
ATOM 2626 C CA . VAL B 1 57 ? 0.867 -27.625 -8.703 1 98.38 57 VAL B CA 1
ATOM 2627 C C . VAL B 1 57 ? -0.078 -26.516 -9.156 1 98.38 57 VAL B C 1
ATOM 2629 O O . VAL B 1 57 ? 0.061 -25.984 -10.266 1 98.38 57 VAL B O 1
ATOM 2632 N N . ILE B 1 58 ? -1.035 -26.219 -8.352 1 98.44 58 ILE B N 1
ATOM 2633 C CA . ILE B 1 58 ? -1.833 -25 -8.5 1 98.44 58 ILE B CA 1
ATOM 2634 C C . ILE B 1 58 ? -1.465 -24 -7.398 1 98.44 58 ILE B C 1
ATOM 2636 O O . ILE B 1 58 ? -1.705 -24.266 -6.215 1 98.44 58 ILE B O 1
ATOM 2640 N N . VAL B 1 59 ? -0.857 -22.938 -7.812 1 98.75 59 VAL B N 1
ATOM 2641 C CA . VAL B 1 59 ? -0.638 -21.812 -6.898 1 98.75 59 VAL B CA 1
ATOM 2642 C C . VAL B 1 59 ? -1.835 -20.875 -6.941 1 98.75 59 VAL B C 1
ATOM 2644 O O . VAL B 1 59 ? -2.205 -20.375 -8.008 1 98.75 59 VAL B O 1
ATOM 2647 N N . TYR B 1 60 ? -2.438 -20.656 -5.789 1 98.62 60 TYR B N 1
ATOM 2648 C CA . TYR B 1 60 ? -3.596 -19.781 -5.723 1 98.62 60 TYR B CA 1
ATOM 2649 C C . TYR B 1 60 ? -3.373 -18.656 -4.711 1 98.62 60 TYR B C 1
ATOM 2651 O O . TYR B 1 60 ? -2.775 -18.875 -3.654 1 98.62 60 TYR B O 1
ATOM 2659 N N . CYS B 1 61 ? -3.793 -17.438 -5.121 1 98.38 61 CYS B N 1
ATOM 2660 C CA . CYS B 1 61 ? -3.453 -16.297 -4.273 1 98.38 61 CYS B CA 1
ATOM 2661 C C . CYS B 1 61 ? -4.59 -15.281 -4.238 1 98.38 61 CYS B C 1
ATOM 2663 O O . CYS B 1 61 ? -5.582 -15.43 -4.957 1 98.38 61 CYS B O 1
ATOM 2665 N N . ASN B 1 62 ? -4.504 -14.359 -3.227 1 98.25 62 ASN B N 1
ATOM 2666 C CA . ASN B 1 62 ? -5.355 -13.18 -3.213 1 98.25 62 ASN B CA 1
ATOM 2667 C C . ASN B 1 62 ? -5.039 -12.25 -4.379 1 98.25 62 ASN B C 1
ATOM 2669 O O . ASN B 1 62 ? -4.109 -12.5 -5.145 1 98.25 62 ASN B O 1
ATOM 2673 N N . HIS B 1 63 ? -5.824 -11.266 -4.602 1 96.06 63 HIS B N 1
ATOM 2674 C CA . HIS B 1 63 ? -5.703 -10.391 -5.762 1 96.06 63 HIS B CA 1
ATOM 2675 C C . HIS B 1 63 ? -5.68 -8.922 -5.344 1 96.06 63 HIS B C 1
ATOM 2677 O O . HIS B 1 63 ? -6.574 -8.156 -5.707 1 96.06 63 HIS B O 1
ATOM 2683 N N . PRO B 1 64 ? -4.625 -8.477 -4.727 1 96.44 64 PRO B N 1
ATOM 2684 C CA . PRO B 1 64 ? -4.625 -7.156 -4.094 1 96.44 64 PRO B CA 1
ATOM 2685 C C . PRO B 1 64 ? -4.352 -6.027 -5.086 1 96.44 64 PRO B C 1
ATOM 2687 O O . PRO B 1 64 ? -4.609 -4.859 -4.785 1 96.44 64 PRO B O 1
ATOM 2690 N N . SER B 1 65 ? -3.793 -6.379 -6.273 1 93.69 65 SER B N 1
ATOM 2691 C CA . SER B 1 65 ? -3.385 -5.211 -7.047 1 93.69 65 SER B CA 1
ATOM 2692 C C . SER B 1 65 ? -3.217 -5.551 -8.523 1 93.69 65 SER B C 1
ATOM 2694 O O . SER B 1 65 ? -3.156 -6.727 -8.891 1 93.69 65 SER B O 1
ATOM 2696 N N . TRP B 1 66 ? -3.014 -4.508 -9.266 1 87.38 66 TRP B N 1
ATOM 2697 C CA . TRP B 1 66 ? -2.695 -4.523 -10.688 1 87.38 66 TRP B CA 1
ATOM 2698 C C . TRP B 1 66 ? -1.375 -5.242 -10.945 1 87.38 66 TRP B C 1
ATOM 2700 O O . TRP B 1 66 ? -1.177 -5.828 -12.008 1 87.38 66 TRP B O 1
ATOM 2710 N N . TRP B 1 67 ? -0.56 -5.348 -10.016 1 92.44 67 TRP B N 1
ATOM 2711 C CA . TRP B 1 67 ? 0.814 -5.816 -10.148 1 92.44 67 TRP B CA 1
ATOM 2712 C C . TRP B 1 67 ? 0.888 -7.332 -9.984 1 92.44 67 TRP B C 1
ATOM 2714 O O . TRP B 1 67 ? 1.924 -7.941 -10.258 1 92.44 67 TRP B O 1
ATOM 2724 N N . ASP B 1 68 ? -0.17 -7.953 -9.672 1 93.81 68 ASP B N 1
ATOM 2725 C CA . ASP B 1 68 ? -0.164 -9.359 -9.281 1 93.81 68 ASP B CA 1
ATOM 2726 C C . ASP B 1 68 ? 0.407 -10.234 -10.398 1 93.81 68 ASP B C 1
ATOM 2728 O O . ASP B 1 68 ? 1.3 -11.055 -10.156 1 93.81 68 ASP B O 1
ATOM 2732 N N . PRO B 1 69 ? -0.018 -10.07 -11.641 1 90.12 69 PRO B N 1
ATOM 2733 C CA . PRO B 1 69 ? 0.521 -10.938 -12.688 1 90.12 69 PRO B CA 1
ATOM 2734 C C . PRO B 1 69 ? 2.035 -10.805 -12.844 1 90.12 69 PRO B C 1
ATOM 2736 O O . PRO B 1 69 ? 2.732 -11.812 -12.992 1 90.12 69 PRO B O 1
ATOM 2739 N N . ALA B 1 70 ? 2.518 -9.609 -12.805 1 90.12 70 ALA B N 1
ATOM 2740 C CA . ALA B 1 70 ? 3.961 -9.406 -12.898 1 90.12 70 ALA B CA 1
ATOM 2741 C C . ALA B 1 70 ? 4.691 -10.094 -11.75 1 90.12 70 ALA B C 1
ATOM 2743 O O . ALA B 1 70 ? 5.727 -10.734 -11.953 1 90.12 70 ALA B O 1
ATOM 2744 N N . PHE B 1 71 ? 4.156 -9.922 -10.578 1 96.31 71 PHE B N 1
ATOM 2745 C CA . PHE B 1 71 ? 4.742 -10.531 -9.391 1 96.31 71 PHE B CA 1
ATOM 2746 C C . PHE B 1 71 ? 4.746 -12.047 -9.508 1 96.31 71 PHE B C 1
ATOM 2748 O O . PHE B 1 71 ? 5.75 -12.695 -9.203 1 96.31 71 PHE B O 1
ATOM 2755 N N . LEU B 1 72 ? 3.668 -12.602 -10.031 1 95.69 72 LEU B N 1
ATOM 2756 C CA . LEU B 1 72 ? 3.549 -14.047 -10.18 1 95.69 72 LEU B CA 1
ATOM 2757 C C . LEU B 1 72 ? 4.539 -14.57 -11.219 1 95.69 72 LEU B C 1
ATOM 2759 O O . LEU B 1 72 ? 5.148 -15.625 -11.023 1 95.69 72 LEU B O 1
ATOM 2763 N N . ILE B 1 73 ? 4.668 -13.867 -12.305 1 92.44 73 ILE B N 1
ATOM 2764 C CA . ILE B 1 73 ? 5.621 -14.266 -13.336 1 92.44 73 ILE B CA 1
ATOM 2765 C C . ILE B 1 73 ? 7.035 -14.273 -12.758 1 92.44 73 ILE B C 1
ATOM 2767 O O . ILE B 1 73 ? 7.801 -15.219 -12.992 1 92.44 73 ILE B O 1
ATOM 2771 N N . LEU B 1 74 ? 7.32 -13.297 -11.969 1 93.56 74 LEU B N 1
ATOM 2772 C CA . LEU B 1 74 ? 8.625 -13.227 -11.328 1 93.56 74 LEU B CA 1
ATOM 2773 C C . LEU B 1 74 ? 8.828 -14.383 -10.352 1 93.56 74 LEU B C 1
ATOM 2775 O O . LEU B 1 74 ? 9.867 -15.039 -10.367 1 93.56 74 LEU B O 1
ATOM 2779 N N . LEU B 1 75 ? 7.84 -14.648 -9.531 1 96.31 75 LEU B N 1
ATOM 2780 C CA . LEU B 1 75 ? 7.926 -15.727 -8.555 1 96.31 75 LEU B CA 1
ATOM 2781 C C . LEU B 1 75 ? 8.07 -17.078 -9.25 1 96.31 75 LEU B C 1
ATOM 2783 O O . LEU B 1 75 ? 8.852 -17.922 -8.812 1 96.31 75 LEU B O 1
ATOM 2787 N N . ALA B 1 76 ? 7.316 -17.266 -10.336 1 95.06 76 ALA B N 1
ATOM 2788 C CA . ALA B 1 76 ? 7.379 -18.516 -11.086 1 95.06 76 ALA B CA 1
ATOM 2789 C C . ALA B 1 76 ? 8.789 -18.766 -11.617 1 95.06 76 ALA B C 1
ATOM 2791 O O . ALA B 1 76 ? 9.312 -19.875 -11.5 1 95.06 76 ALA B O 1
ATOM 2792 N N . SER B 1 77 ? 9.359 -17.75 -12.125 1 92.06 77 SER B N 1
ATOM 2793 C CA . SER B 1 77 ? 10.664 -17.875 -12.758 1 92.06 77 SER B CA 1
ATOM 2794 C C . SER B 1 77 ? 11.773 -18.062 -11.727 1 92.06 77 SER B C 1
ATOM 2796 O O . SER B 1 77 ? 12.703 -18.844 -11.938 1 92.06 77 SER B O 1
ATOM 2798 N N . ARG B 1 78 ? 11.633 -17.438 -10.57 1 91.88 78 ARG B N 1
ATOM 2799 C CA . ARG B 1 78 ? 12.719 -17.438 -9.594 1 91.88 78 ARG B CA 1
ATOM 2800 C C . ARG B 1 78 ? 12.578 -18.578 -8.602 1 91.88 78 ARG B C 1
ATOM 2802 O O . ARG B 1 78 ? 13.578 -19.172 -8.188 1 91.88 78 ARG B O 1
ATOM 2809 N N . ALA B 1 79 ? 11.398 -18.875 -8.273 1 93.31 79 ALA B N 1
ATOM 2810 C CA . ALA B 1 79 ? 11.164 -19.859 -7.219 1 93.31 79 ALA B CA 1
ATOM 2811 C C . ALA B 1 79 ? 10.984 -21.25 -7.801 1 93.31 79 ALA B C 1
ATOM 2813 O O . ALA B 1 79 ? 11.258 -22.25 -7.137 1 93.31 79 ALA B O 1
ATOM 2814 N N . PHE B 1 80 ? 10.477 -21.297 -9.07 1 94.44 80 PHE B N 1
ATOM 2815 C CA . PHE B 1 80 ? 10.18 -22.594 -9.664 1 94.44 80 PHE B CA 1
ATOM 2816 C C . PHE B 1 80 ? 10.688 -22.656 -11.102 1 94.44 80 PHE B C 1
ATOM 2818 O O . PHE B 1 80 ? 9.922 -22.953 -12.023 1 94.44 80 PHE B O 1
ATOM 2825 N N . PRO B 1 81 ? 11.984 -22.547 -11.312 1 90.56 81 PRO B N 1
ATOM 2826 C CA . PRO B 1 81 ? 12.516 -22.531 -12.68 1 90.56 81 PRO B CA 1
ATOM 2827 C C . PRO B 1 81 ? 12.359 -23.859 -13.398 1 90.56 81 PRO B C 1
ATOM 2829 O O . PRO B 1 81 ? 12.391 -23.906 -14.633 1 90.56 81 PRO B O 1
ATOM 2832 N N . GLU B 1 82 ? 12.133 -24.922 -12.695 1 91.5 82 GLU B N 1
ATOM 2833 C CA . GLU B 1 82 ? 12.078 -26.25 -13.289 1 91.5 82 GLU B CA 1
ATOM 2834 C C . GLU B 1 82 ? 10.656 -26.609 -13.727 1 91.5 82 GLU B C 1
ATOM 2836 O O . GLU B 1 82 ? 10.445 -27.625 -14.398 1 91.5 82 GLU B O 1
ATOM 2841 N N . ARG B 1 83 ? 9.703 -25.781 -13.312 1 94.69 83 ARG B N 1
ATOM 2842 C CA . ARG B 1 83 ? 8.305 -26.047 -13.641 1 94.69 83 ARG B CA 1
ATOM 2843 C C . ARG B 1 83 ? 7.863 -25.234 -14.859 1 94.69 83 ARG B C 1
ATOM 2845 O O . ARG B 1 83 ? 8.422 -24.172 -15.133 1 94.69 83 ARG B O 1
ATOM 2852 N N . ARG B 1 84 ? 6.93 -25.781 -15.539 1 94.31 84 ARG B N 1
ATOM 2853 C CA . ARG B 1 84 ? 6.262 -25.031 -16.594 1 94.31 84 ARG B CA 1
ATOM 2854 C C . ARG B 1 84 ? 5.039 -24.281 -16.062 1 94.31 84 ARG B C 1
ATOM 2856 O O . ARG B 1 84 ? 4.031 -24.906 -15.719 1 94.31 84 ARG B O 1
ATOM 2863 N N . SER B 1 85 ? 5.152 -22.969 -16.062 1 95.62 85 SER B N 1
ATOM 2864 C CA . SER B 1 85 ? 4.129 -22.156 -15.414 1 95.62 85 SER B CA 1
ATOM 2865 C C . SER B 1 85 ? 3.109 -21.641 -16.422 1 95.62 85 SER B C 1
ATOM 2867 O O . SER B 1 85 ? 3.471 -21.25 -17.531 1 95.62 85 SER B O 1
ATOM 2869 N N . PHE B 1 86 ? 1.871 -21.641 -15.984 1 95.06 86 PHE B N 1
ATOM 2870 C CA . PHE B 1 86 ? 0.738 -21.156 -16.766 1 95.06 86 PHE B CA 1
ATOM 2871 C C . PHE B 1 86 ? -0.192 -20.312 -15.906 1 95.06 86 PHE B C 1
ATOM 2873 O O . PHE B 1 86 ? -0.106 -20.328 -14.68 1 95.06 86 PHE B O 1
ATOM 2880 N N . GLY B 1 87 ? -1.045 -19.5 -16.547 1 93.94 87 GLY B N 1
ATOM 2881 C CA . GLY B 1 87 ? -2.035 -18.719 -15.828 1 93.94 87 GLY B CA 1
ATOM 2882 C C . GLY B 1 87 ? -3.145 -18.203 -16.719 1 93.94 87 GLY B C 1
ATOM 2883 O O . GLY B 1 87 ? -2.934 -17.969 -17.906 1 93.94 87 GLY B O 1
ATOM 2884 N N . PRO B 1 88 ? -4.297 -18.078 -16.125 1 91 88 PRO B N 1
ATOM 2885 C CA . PRO B 1 88 ? -5.402 -17.469 -16.875 1 91 88 PRO B CA 1
ATOM 2886 C C . PRO B 1 88 ? -5.309 -15.938 -16.922 1 91 88 PRO B C 1
ATOM 2888 O O . PRO B 1 88 ? -4.73 -15.328 -16.016 1 91 88 PRO B O 1
ATOM 2891 N N . MET B 1 89 ? -5.816 -15.398 -17.953 1 85.31 89 MET B N 1
ATOM 2892 C CA . MET B 1 89 ? -5.934 -13.953 -18.125 1 85.31 89 MET B CA 1
ATOM 2893 C C . MET B 1 89 ? -7.242 -13.586 -18.828 1 85.31 89 MET B C 1
ATOM 2895 O O . MET B 1 89 ? -7.793 -14.391 -19.578 1 85.31 89 MET B O 1
ATOM 2899 N N . ASP B 1 90 ? -7.676 -12.375 -18.438 1 81.88 90 ASP B N 1
ATOM 2900 C CA . ASP B 1 90 ? -8.859 -11.883 -19.125 1 81.88 90 ASP B CA 1
ATOM 2901 C C . ASP B 1 90 ? -8.688 -11.977 -20.641 1 81.88 90 ASP B C 1
ATOM 2903 O O . ASP B 1 90 ? -7.688 -11.516 -21.188 1 81.88 90 ASP B O 1
ATOM 2907 N N . ALA B 1 91 ? -9.734 -12.516 -21.25 1 78.12 91 ALA B N 1
ATOM 2908 C CA . ALA B 1 91 ? -9.656 -12.773 -22.688 1 78.12 91 ALA B CA 1
ATOM 2909 C C . ALA B 1 91 ? -9.445 -11.477 -23.469 1 78.12 91 ALA B C 1
ATOM 2911 O O . ALA B 1 91 ? -8.641 -11.43 -24.391 1 78.12 91 ALA B O 1
ATOM 2912 N N . ALA B 1 92 ? -10.148 -10.469 -23.047 1 74.19 92 ALA B N 1
ATOM 2913 C CA . ALA B 1 92 ? -10.023 -9.18 -23.719 1 74.19 92 ALA B CA 1
ATOM 2914 C C . ALA B 1 92 ? -8.617 -8.609 -23.547 1 74.19 92 ALA B C 1
ATOM 2916 O O . ALA B 1 92 ? -8.062 -8.031 -24.484 1 74.19 92 ALA B O 1
ATOM 2917 N N . ALA B 1 93 ? -8.078 -8.891 -22.438 1 72 93 ALA B N 1
ATOM 2918 C CA . ALA B 1 93 ? -6.719 -8.422 -22.156 1 72 93 ALA B CA 1
ATOM 2919 C C . ALA B 1 93 ? -5.699 -9.211 -22.984 1 72 93 ALA B C 1
ATOM 2921 O O . ALA B 1 93 ? -4.742 -8.633 -23.516 1 72 93 ALA B O 1
ATOM 2922 N N . LEU B 1 94 ? -5.891 -10.422 -23.125 1 74.19 94 LEU B N 1
ATOM 2923 C CA . LEU B 1 94 ? -4.941 -11.266 -23.844 1 74.19 94 LEU B CA 1
ATOM 2924 C C . LEU B 1 94 ? -4.961 -10.953 -25.344 1 74.19 94 LEU B C 1
ATOM 2926 O O . LEU B 1 94 ? -3.934 -11.055 -26.016 1 74.19 94 LEU B O 1
ATOM 2930 N N . VAL B 1 95 ? -6.172 -10.656 -25.844 1 68.5 95 VAL B N 1
ATOM 2931 C CA . VAL B 1 95 ? -6.27 -10.273 -27.234 1 68.5 95 VAL B CA 1
ATOM 2932 C C . VAL B 1 95 ? -5.426 -9.031 -27.5 1 68.5 95 VAL B C 1
ATOM 2934 O O . VAL B 1 95 ? -4.777 -8.914 -28.547 1 68.5 95 VAL B O 1
ATOM 2937 N N . ARG B 1 96 ? -5.395 -8.242 -26.453 1 65.88 96 ARG B N 1
ATOM 2938 C CA . ARG B 1 96 ? -4.633 -7.004 -26.562 1 65.88 96 ARG B CA 1
ATOM 2939 C C . ARG B 1 96 ? -3.139 -7.266 -26.406 1 65.88 96 ARG B C 1
ATOM 2941 O O . ARG B 1 96 ? -2.316 -6.609 -27.047 1 65.88 96 ARG B O 1
ATOM 2948 N N . TYR B 1 97 ? -2.924 -8.312 -25.609 1 68.88 97 TYR B N 1
ATOM 2949 C CA . TYR B 1 97 ? -1.536 -8.648 -25.328 1 68.88 97 TYR B CA 1
ATOM 2950 C C . TYR B 1 97 ? -1.235 -10.094 -25.719 1 68.88 97 TYR B C 1
ATOM 2952 O O . TYR B 1 97 ? -0.911 -10.922 -24.859 1 68.88 97 TYR B O 1
ATOM 2960 N N . ARG B 1 98 ? -1.178 -10.406 -26.984 1 70.94 98 ARG B N 1
ATOM 2961 C CA . ARG B 1 98 ? -1.106 -11.766 -27.5 1 70.94 98 ARG B CA 1
ATOM 2962 C C . ARG B 1 98 ? 0.207 -12.438 -27.109 1 70.94 98 ARG B C 1
ATOM 2964 O O . ARG B 1 98 ? 0.27 -13.664 -26.984 1 70.94 98 ARG B O 1
ATOM 2971 N N . PHE B 1 99 ? 1.222 -11.594 -26.969 1 71.44 99 PHE B N 1
ATOM 2972 C CA . PHE B 1 99 ? 2.516 -12.164 -26.609 1 71.44 99 PHE B CA 1
ATOM 2973 C C . PHE B 1 99 ? 2.443 -12.852 -25.25 1 71.44 99 PHE B C 1
ATOM 2975 O O . PHE B 1 99 ? 3.273 -13.711 -24.938 1 71.44 99 PHE B O 1
ATOM 2982 N N . MET B 1 100 ? 1.453 -12.547 -24.438 1 79.5 100 MET B N 1
ATOM 2983 C CA . MET B 1 100 ? 1.292 -13.148 -23.109 1 79.5 100 MET B CA 1
ATOM 2984 C C . MET B 1 100 ? 0.981 -14.633 -23.234 1 79.5 100 MET B C 1
ATOM 2986 O O . MET B 1 100 ? 1.307 -15.414 -22.328 1 79.5 100 MET B O 1
ATOM 2990 N N . ALA B 1 101 ? 0.448 -15.023 -24.422 1 79.19 101 ALA B N 1
ATOM 2991 C CA . ALA B 1 101 ? 0.191 -16.438 -24.656 1 79.19 101 ALA B CA 1
ATOM 2992 C C . ALA B 1 101 ? 1.495 -17.234 -24.734 1 79.19 101 ALA B C 1
ATOM 2994 O O . ALA B 1 101 ? 1.541 -18.406 -24.375 1 79.19 101 ALA B O 1
ATOM 2995 N N . ARG B 1 102 ? 2.504 -16.578 -25.109 1 82.88 102 ARG B N 1
ATOM 2996 C CA . ARG B 1 102 ? 3.789 -17.234 -25.328 1 82.88 102 ARG B CA 1
ATOM 2997 C C . ARG B 1 102 ? 4.512 -17.453 -24 1 82.88 102 ARG B C 1
ATOM 2999 O O . ARG B 1 102 ? 5.516 -18.172 -23.938 1 82.88 102 ARG B O 1
ATOM 3006 N N . ILE B 1 103 ? 3.951 -16.891 -23.016 1 85.12 103 ILE B N 1
ATOM 3007 C CA . ILE B 1 103 ? 4.582 -17.094 -21.719 1 85.12 103 ILE B CA 1
ATOM 3008 C C . ILE B 1 103 ? 3.648 -17.906 -20.812 1 85.12 103 ILE B C 1
ATOM 3010 O O . ILE B 1 103 ? 3.781 -17.875 -19.594 1 85.12 103 ILE B O 1
ATOM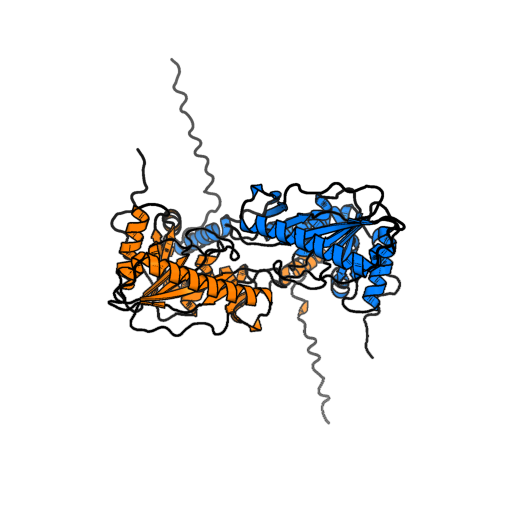 3014 N N . GLY B 1 104 ? 2.668 -18.516 -21.438 1 86.94 104 GLY B N 1
ATOM 3015 C CA . GLY B 1 104 ? 1.878 -19.5 -20.719 1 86.94 104 GLY B CA 1
ATOM 3016 C C . GLY B 1 104 ? 0.536 -18.969 -20.25 1 86.94 104 GLY B C 1
ATOM 3017 O O . GLY B 1 104 ? -0.208 -19.672 -19.547 1 86.94 104 GLY B O 1
ATOM 3018 N N . LEU B 1 105 ? 0.216 -17.766 -20.625 1 87.38 105 LEU B N 1
ATOM 3019 C CA . LEU B 1 105 ? -1.089 -17.234 -20.25 1 87.38 105 LEU B CA 1
ATOM 3020 C C . LEU B 1 105 ? -2.156 -17.641 -21.25 1 87.38 105 LEU B C 1
ATOM 3022 O O . LEU B 1 105 ? -1.877 -17.75 -22.453 1 87.38 105 LEU B O 1
ATOM 3026 N N . PHE B 1 106 ? -3.346 -18 -20.781 1 86.94 106 PHE B N 1
ATOM 3027 C CA . PHE B 1 106 ? -4.441 -18.391 -21.656 1 86.94 106 PHE B CA 1
ATOM 3028 C C . PHE B 1 106 ? -5.711 -17.625 -21.312 1 86.94 106 PHE B C 1
ATOM 3030 O O . PHE B 1 106 ? -5.906 -17.203 -20.172 1 86.94 106 PHE B O 1
ATOM 3037 N N . PRO B 1 107 ? -6.52 -17.422 -22.25 1 84.19 107 PRO B N 1
ATOM 3038 C CA . PRO B 1 107 ? -7.688 -16.562 -22.062 1 84.19 107 PRO B CA 1
ATOM 3039 C C . PRO B 1 107 ? -8.828 -17.266 -21.344 1 84.19 107 PRO B C 1
ATOM 3041 O O . PRO B 1 107 ? -9.062 -18.453 -21.562 1 84.19 107 PRO B O 1
ATOM 3044 N N . VAL B 1 108 ? -9.398 -16.5 -20.484 1 86.06 108 VAL B N 1
ATOM 3045 C CA . VAL B 1 108 ? -10.641 -16.906 -19.844 1 86.06 108 VAL B CA 1
ATOM 3046 C C . VAL B 1 108 ? -11.594 -15.711 -19.766 1 86.06 108 VAL B C 1
ATOM 3048 O O . VAL B 1 108 ? -11.172 -14.594 -19.469 1 86.06 108 VAL B O 1
ATOM 3051 N N . GLU B 1 109 ? -12.82 -15.93 -20.109 1 82.88 109 GLU B N 1
ATOM 3052 C CA . GLU B 1 109 ? -13.828 -14.891 -19.922 1 82.88 109 GLU B CA 1
ATOM 3053 C C . GLU B 1 109 ? -14.375 -14.898 -18.5 1 82.88 109 GLU B C 1
ATOM 3055 O O . GLU B 1 109 ? -15.094 -15.82 -18.109 1 82.88 109 GLU B O 1
ATOM 3060 N N . PRO B 1 110 ? -14.117 -13.82 -17.844 1 79.88 110 PRO B N 1
ATOM 3061 C CA . PRO B 1 110 ? -14.531 -13.844 -16.438 1 79.88 110 PRO B CA 1
ATOM 3062 C C . PRO B 1 110 ? -16.047 -13.789 -16.281 1 79.88 110 PRO B C 1
ATOM 3064 O O . PRO B 1 110 ? -16.734 -13.195 -17.109 1 79.88 110 PRO B O 1
ATOM 3067 N N . ASP B 1 111 ? -16.531 -14.484 -15.336 1 82.56 111 ASP B N 1
ATOM 3068 C CA . ASP B 1 111 ? -17.922 -14.414 -14.875 1 82.56 111 ASP B CA 1
ATOM 3069 C C . ASP B 1 111 ? -18.875 -14.93 -15.945 1 82.56 111 ASP B C 1
ATOM 3071 O O . ASP B 1 111 ? -19.969 -14.383 -16.125 1 82.56 111 ASP B O 1
ATOM 3075 N N . THR B 1 112 ? -18.453 -15.859 -16.812 1 84.31 112 THR B N 1
ATOM 3076 C CA . THR B 1 112 ? -19.312 -16.516 -17.797 1 84.31 112 THR B CA 1
ATOM 3077 C C . THR B 1 112 ? -19.203 -18.031 -17.672 1 84.31 112 THR B C 1
ATOM 3079 O O . THR B 1 112 ? -18.188 -18.562 -17.203 1 84.31 112 THR B O 1
ATOM 3082 N N . ALA B 1 113 ? -20.266 -18.672 -18.047 1 85.31 113 ALA B N 1
ATOM 3083 C CA . ALA B 1 113 ? -20.266 -20.141 -18.078 1 85.31 113 ALA B CA 1
ATOM 3084 C C . ALA B 1 113 ? -19.219 -20.656 -19.062 1 85.31 113 ALA B C 1
ATOM 3086 O O . ALA B 1 113 ? -18.516 -21.641 -18.766 1 85.31 113 ALA B O 1
ATOM 3087 N N . ALA B 1 114 ? -19.172 -20.031 -20.109 1 84.06 114 ALA B N 1
ATOM 3088 C CA . ALA B 1 114 ? -18.188 -20.422 -21.125 1 84.06 114 ALA B CA 1
ATOM 3089 C C . ALA B 1 114 ? -16.766 -20.297 -20.594 1 84.06 114 ALA B C 1
ATOM 3091 O O . ALA B 1 114 ? -15.922 -21.141 -20.875 1 84.06 114 ALA B O 1
ATOM 3092 N N . GLY B 1 115 ? -16.547 -19.25 -19.922 1 86.31 115 GLY B N 1
ATOM 3093 C CA . GLY B 1 115 ? -15.234 -19.047 -19.312 1 86.31 115 GLY B CA 1
ATOM 3094 C C . GLY B 1 115 ? -14.883 -20.125 -18.297 1 86.31 115 GLY B C 1
ATOM 3095 O O . GLY B 1 115 ? -13.742 -20.578 -18.25 1 86.31 115 GLY B O 1
ATOM 3096 N N . ALA B 1 116 ? -15.836 -20.484 -17.547 1 87.88 116 ALA B N 1
ATOM 3097 C CA . ALA B 1 116 ? -15.633 -21.531 -16.547 1 87.88 116 ALA B CA 1
ATOM 3098 C C . ALA B 1 116 ? -15.289 -22.859 -17.203 1 87.88 116 ALA B C 1
ATOM 3100 O O . ALA B 1 116 ? -14.383 -23.562 -16.75 1 87.88 116 ALA B O 1
ATOM 3101 N N . VAL B 1 117 ? -16 -23.172 -18.234 1 88.81 117 VAL B N 1
ATOM 3102 C CA . VAL B 1 117 ? -15.781 -24.422 -18.969 1 88.81 117 VAL B CA 1
ATOM 3103 C C . VAL B 1 117 ? -14.383 -24.406 -19.594 1 88.81 117 VAL B C 1
ATOM 3105 O O . VAL B 1 117 ? -13.656 -25.406 -19.516 1 88.81 117 VAL B O 1
ATOM 3108 N N . ALA B 1 118 ? -14.078 -23.281 -20.172 1 87.19 118 ALA B N 1
ATOM 3109 C CA . ALA B 1 118 ? -12.758 -23.156 -20.781 1 87.19 118 ALA B CA 1
ATOM 3110 C C . ALA B 1 118 ? -11.648 -23.312 -19.75 1 87.19 118 ALA B C 1
ATOM 3112 O O . ALA B 1 118 ? -10.656 -24 -20 1 87.19 118 ALA B O 1
ATOM 3113 N N . PHE B 1 119 ? -11.828 -22.703 -18.672 1 90.81 119 PHE B N 1
ATOM 3114 C CA . PHE B 1 119 ? -10.867 -22.812 -17.578 1 90.81 119 PHE B CA 1
ATOM 3115 C C . PHE B 1 119 ? -10.68 -24.266 -17.172 1 90.81 119 PHE B C 1
ATOM 3117 O O . PHE B 1 119 ? -9.547 -24.734 -17 1 90.81 119 PHE B O 1
ATOM 3124 N N . MET B 1 120 ? -11.727 -25 -17.078 1 92.44 120 MET B N 1
ATOM 3125 C CA . MET B 1 120 ? -11.695 -26.406 -16.656 1 92.44 120 MET B CA 1
ATOM 3126 C C . MET B 1 120 ? -10.984 -27.266 -17.703 1 92.44 120 MET B C 1
ATOM 3128 O O . MET B 1 120 ? -10.117 -28.062 -17.359 1 92.44 120 MET B O 1
ATOM 3132 N N . LYS B 1 121 ? -11.336 -27.047 -18.891 1 91.62 121 LYS B N 1
ATOM 3133 C CA . LYS B 1 121 ? -10.781 -27.844 -19.969 1 91.62 121 LYS B CA 1
ATOM 3134 C C . LYS B 1 121 ? -9.281 -27.625 -20.125 1 91.62 121 LYS B C 1
ATOM 3136 O O . LYS B 1 121 ? -8.5 -28.578 -20.141 1 91.62 121 LYS B O 1
ATOM 3141 N N . VAL B 1 122 ? -8.906 -26.375 -20.141 1 91.5 122 VAL B N 1
ATOM 3142 C CA . VAL B 1 122 ? -7.5 -26.031 -20.312 1 91.5 122 VAL B CA 1
ATOM 3143 C C . VAL B 1 122 ? -6.711 -26.453 -19.078 1 91.5 122 VAL B C 1
ATOM 3145 O O . VAL B 1 122 ? -5.637 -27.047 -19.188 1 91.5 122 VAL B O 1
ATOM 3148 N N . GLY B 1 123 ? -7.238 -26.219 -17.938 1 94.5 123 GLY B N 1
ATOM 3149 C CA . GLY B 1 123 ? -6.59 -26.594 -16.688 1 94.5 123 GLY B CA 1
ATOM 3150 C C . GLY B 1 123 ? -6.328 -28.094 -16.594 1 94.5 123 GLY B C 1
ATOM 3151 O O . GLY B 1 123 ? -5.223 -28.516 -16.234 1 94.5 123 GLY B O 1
ATOM 3152 N N . GLN B 1 124 ? -7.332 -28.844 -16.984 1 93.81 124 GLN B N 1
ATOM 3153 C CA . GLN B 1 124 ? -7.188 -30.297 -16.938 1 93.81 124 GLN B CA 1
ATOM 3154 C C . GLN B 1 124 ? -6.109 -30.781 -17.891 1 93.81 124 GLN B C 1
ATOM 3156 O O . GLN B 1 124 ? -5.316 -31.656 -17.562 1 93.81 124 GLN B O 1
ATOM 3161 N N . SER B 1 125 ? -6.168 -30.219 -19.016 1 93.75 125 SER B N 1
ATOM 3162 C CA . SER B 1 125 ? -5.184 -30.594 -20.016 1 93.75 125 SER B CA 1
ATOM 3163 C C . SER B 1 125 ? -3.77 -30.25 -19.562 1 93.75 125 SER B C 1
ATOM 3165 O O . SER B 1 125 ? -2.871 -31.094 -19.625 1 93.75 125 SER B O 1
ATOM 3167 N N . LEU B 1 126 ? -3.561 -29.062 -19.047 1 94.06 126 LEU B N 1
ATOM 3168 C CA . LEU B 1 126 ? -2.246 -28.594 -18.641 1 94.06 126 LEU B CA 1
ATOM 3169 C C . LEU B 1 126 ? -1.735 -29.391 -17.438 1 94.06 126 LEU B C 1
ATOM 3171 O O . LEU B 1 126 ? -0.564 -29.781 -17.406 1 94.06 126 LEU B O 1
ATOM 3175 N N . LEU B 1 127 ? -2.623 -29.734 -16.531 1 95.94 127 LEU B N 1
ATOM 3176 C CA . LEU B 1 127 ? -2.227 -30.297 -15.25 1 95.94 127 LEU B CA 1
ATOM 3177 C C . LEU B 1 127 ? -2.158 -31.828 -15.336 1 95.94 127 LEU B C 1
ATOM 3179 O O . LEU B 1 127 ? -1.987 -32.5 -14.32 1 95.94 127 LEU B O 1
ATOM 3183 N N . SER B 1 128 ? -2.275 -32.312 -16.594 1 93.44 128 SER B N 1
ATOM 3184 C CA . SER B 1 128 ? -2.018 -33.719 -16.797 1 93.44 128 SER B CA 1
ATOM 3185 C C . SER B 1 128 ? -0.527 -34.031 -16.719 1 93.44 128 SER B C 1
ATOM 3187 O O . SER B 1 128 ? -0.135 -35.188 -16.531 1 93.44 128 SER B O 1
ATOM 3189 N N . ARG B 1 129 ? 0.255 -33 -16.875 1 94.25 129 ARG B N 1
ATOM 3190 C CA . ARG B 1 129 ? 1.705 -33.156 -16.766 1 94.25 129 ARG B CA 1
ATOM 3191 C C . ARG B 1 129 ? 2.189 -32.844 -15.359 1 94.25 129 ARG B C 1
ATOM 3193 O O . ARG B 1 129 ? 1.808 -31.828 -14.766 1 94.25 129 ARG B O 1
ATOM 3200 N N . PRO B 1 130 ? 3.143 -33.656 -14.891 1 95.25 130 PRO B N 1
ATOM 3201 C CA . PRO B 1 130 ? 3.561 -33.469 -13.5 1 95.25 130 PRO B CA 1
ATOM 3202 C C . PRO B 1 130 ? 4.387 -32.219 -13.281 1 95.25 130 PRO B C 1
ATOM 3204 O O . PRO B 1 130 ? 4.469 -31.719 -12.156 1 95.25 130 PRO B O 1
ATOM 3207 N N . ASP B 1 131 ? 4.977 -31.641 -14.312 1 95.75 131 ASP B N 1
ATOM 3208 C CA . ASP B 1 131 ? 5.836 -30.484 -14.148 1 95.75 131 ASP B CA 1
ATOM 3209 C C . ASP B 1 131 ? 5.059 -29.188 -14.383 1 95.75 131 ASP B C 1
ATOM 3211 O O . ASP B 1 131 ? 5.633 -28.094 -14.336 1 95.75 131 ASP B O 1
ATOM 3215 N N . ALA B 1 132 ? 3.756 -29.297 -14.586 1 96.62 132 ALA B N 1
ATOM 3216 C CA . ALA B 1 132 ? 2.93 -28.125 -14.844 1 96.62 132 ALA B CA 1
ATOM 3217 C C . ALA B 1 132 ? 2.578 -27.391 -13.547 1 96.62 132 ALA B C 1
ATOM 3219 O O . ALA B 1 132 ? 2.314 -28.031 -12.523 1 96.62 132 ALA B O 1
ATOM 3220 N N . MET B 1 133 ? 2.605 -26.078 -13.672 1 97.38 133 MET B N 1
ATOM 3221 C CA . MET B 1 133 ? 2.205 -25.219 -12.57 1 97.38 133 MET B CA 1
ATOM 3222 C C . MET B 1 133 ? 1.227 -24.141 -13.047 1 97.38 133 MET B C 1
ATOM 3224 O O . MET B 1 133 ? 1.517 -23.406 -13.984 1 97.38 133 MET B O 1
ATOM 3228 N N . LEU B 1 134 ? 0.09 -24.109 -12.391 1 97.5 134 LEU B N 1
ATOM 3229 C CA . LEU B 1 134 ? -0.947 -23.141 -12.719 1 97.5 134 LEU B CA 1
ATOM 3230 C C . LEU B 1 134 ? -1.041 -22.062 -11.641 1 97.5 134 LEU B C 1
ATOM 3232 O O . LEU B 1 134 ? -1.207 -22.375 -10.461 1 97.5 134 LEU B O 1
ATOM 3236 N N . TRP B 1 135 ? -0.895 -20.797 -12.039 1 97.5 135 TRP B N 1
ATOM 3237 C CA . TRP B 1 135 ? -0.968 -19.656 -11.141 1 97.5 135 TRP B CA 1
ATOM 3238 C C . TRP B 1 135 ? -2.293 -18.922 -11.305 1 97.5 135 TRP B C 1
ATOM 3240 O O . TRP B 1 135 ? -2.625 -18.453 -12.398 1 97.5 135 TRP B O 1
ATOM 3250 N N . VAL B 1 136 ? -3.029 -18.75 -10.117 1 96.62 136 VAL B N 1
ATOM 3251 C CA . VAL B 1 136 ? -4.379 -18.203 -10.219 1 96.62 136 VAL B CA 1
ATOM 3252 C C . VAL B 1 136 ? -4.621 -17.203 -9.094 1 96.62 136 VAL B C 1
ATOM 3254 O O . VAL B 1 136 ? -4.359 -17.484 -7.926 1 96.62 136 VAL B O 1
ATOM 3257 N N . THR B 1 137 ? -5.055 -15.969 -9.492 1 96.12 137 THR B N 1
ATOM 3258 C CA . THR B 1 137 ? -5.664 -15.102 -8.492 1 96.12 137 THR B CA 1
ATOM 3259 C C . THR B 1 137 ? -7.09 -15.555 -8.18 1 96.12 137 THR B C 1
ATOM 3261 O O . THR B 1 137 ? -8.039 -15.117 -8.836 1 96.12 137 THR B O 1
ATOM 3264 N N . ALA B 1 138 ? -7.281 -16.25 -7.199 1 96 138 ALA B N 1
ATOM 3265 C CA . ALA B 1 138 ? -8.43 -17.141 -7.031 1 96 138 ALA B CA 1
ATOM 3266 C C . ALA B 1 138 ? -9.625 -16.391 -6.465 1 96 138 ALA B C 1
ATOM 3268 O O . ALA B 1 138 ? -10.75 -16.891 -6.48 1 96 138 ALA B O 1
ATOM 3269 N N . GLU B 1 139 ? -9.391 -15.188 -5.945 1 94.88 139 GLU B N 1
ATOM 3270 C CA . GLU B 1 139 ? -10.523 -14.406 -5.457 1 94.88 139 GLU B CA 1
ATOM 3271 C C . GLU B 1 139 ? -11.414 -13.945 -6.605 1 94.88 139 GLU B C 1
ATOM 3273 O O . GLU B 1 139 ? -12.609 -13.727 -6.418 1 94.88 139 GLU B O 1
ATOM 3278 N N . GLY B 1 140 ? -10.844 -13.703 -7.746 1 89.12 140 GLY B N 1
ATOM 3279 C CA . GLY B 1 140 ? -11.586 -13.359 -8.945 1 89.12 140 GLY B CA 1
ATOM 3280 C C . GLY B 1 140 ? -11.828 -11.867 -9.086 1 89.12 140 GLY B C 1
ATOM 3281 O O . GLY B 1 140 ? -12.406 -11.422 -10.086 1 89.12 140 GLY B O 1
ATOM 3282 N N . ARG B 1 141 ? -11.5 -11.102 -8.102 1 89.38 141 ARG B N 1
ATOM 3283 C CA . ARG B 1 141 ? -11.602 -9.648 -8.102 1 89.38 141 ARG B CA 1
ATOM 3284 C C . ARG B 1 141 ? -10.531 -9.023 -7.215 1 89.38 141 ARG B C 1
ATOM 3286 O O . ARG B 1 141 ? -9.992 -9.688 -6.32 1 89.38 141 ARG B O 1
ATOM 3293 N N . PHE B 1 142 ? -10.289 -7.84 -7.543 1 92.81 142 PHE B N 1
ATOM 3294 C CA . PHE B 1 142 ? -9.359 -7.145 -6.66 1 92.81 142 PHE B CA 1
ATOM 3295 C C . PHE B 1 142 ? -9.93 -7.047 -5.25 1 92.81 142 PHE B C 1
ATOM 3297 O O . PHE B 1 142 ? -11.086 -6.668 -5.066 1 92.81 142 PHE B O 1
ATOM 3304 N N . THR B 1 143 ? -9.133 -7.387 -4.285 1 95.56 143 THR B N 1
ATOM 3305 C CA . THR B 1 143 ? -9.547 -7.352 -2.889 1 95.56 143 THR B CA 1
ATOM 3306 C C . THR B 1 143 ? -8.453 -6.758 -2.012 1 95.56 143 THR B C 1
ATOM 3308 O O . THR B 1 143 ? -7.262 -6.934 -2.295 1 95.56 143 THR B O 1
ATOM 3311 N N . ASP B 1 144 ? -8.906 -6.059 -0.957 1 97.44 144 ASP B N 1
ATOM 3312 C CA . ASP B 1 144 ? -7.953 -5.598 0.048 1 97.44 144 ASP B CA 1
ATOM 3313 C C . ASP B 1 144 ? -7.336 -6.773 0.801 1 97.44 144 ASP B C 1
ATOM 3315 O O . ASP B 1 144 ? -8.039 -7.719 1.169 1 97.44 144 ASP B O 1
ATOM 3319 N N . PRO B 1 145 ? -6 -6.73 0.995 1 97.5 145 PRO B N 1
ATOM 3320 C CA . PRO B 1 145 ? -5.344 -7.844 1.685 1 97.5 145 PRO B CA 1
ATOM 3321 C C . PRO B 1 145 ? -5.887 -8.07 3.092 1 97.5 145 PRO B C 1
ATOM 3323 O O . PRO B 1 145 ? -5.625 -9.109 3.699 1 97.5 145 PRO B O 1
ATOM 3326 N N . ARG B 1 146 ? -6.684 -7.133 3.682 1 96.75 146 ARG B N 1
ATOM 3327 C CA . ARG B 1 146 ? -7.211 -7.234 5.039 1 96.75 146 ARG B CA 1
ATOM 3328 C C . ARG B 1 146 ? -8.602 -7.867 5.043 1 96.75 146 ARG B C 1
ATOM 3330 O O . ARG B 1 146 ? -9.148 -8.164 6.105 1 96.75 146 ARG B O 1
ATOM 3337 N N . ALA B 1 147 ? -9.18 -8.047 3.875 1 96.12 147 ALA B N 1
ATOM 3338 C CA . ALA B 1 147 ? -10.547 -8.547 3.791 1 96.12 147 ALA B CA 1
ATOM 3339 C C . ALA B 1 147 ? -10.664 -9.93 4.43 1 96.12 147 ALA B C 1
ATOM 3341 O O . ALA B 1 147 ? -9.836 -10.812 4.164 1 96.12 147 ALA B O 1
ATOM 3342 N N . ARG B 1 148 ? -11.703 -10.102 5.281 1 97.12 148 ARG B N 1
ATOM 3343 C CA . ARG B 1 148 ? -12.047 -11.359 5.938 1 97.12 148 ARG B CA 1
ATOM 3344 C C . ARG B 1 148 ? -13.555 -11.547 6.012 1 97.12 148 ARG B C 1
ATOM 3346 O O . ARG B 1 148 ? -14.297 -10.57 6.148 1 97.12 148 ARG B O 1
ATOM 3353 N N . PRO B 1 149 ? -13.984 -12.781 5.93 1 97.44 149 PRO B N 1
ATOM 3354 C CA . PRO B 1 149 ? -13.219 -13.984 5.598 1 97.44 149 PRO B CA 1
ATOM 3355 C C . PRO B 1 149 ? -12.75 -14.008 4.148 1 97.44 149 PRO B C 1
ATOM 3357 O O . PRO B 1 149 ? -13.289 -13.281 3.309 1 97.44 149 PRO B O 1
ATOM 3360 N N . VAL B 1 150 ? -11.703 -14.773 3.914 1 98 150 VAL B N 1
ATOM 3361 C CA . VAL B 1 150 ? -11.234 -14.969 2.547 1 98 150 VAL B CA 1
ATOM 3362 C C . VAL B 1 150 ? -12.234 -15.82 1.771 1 98 150 VAL B C 1
ATOM 3364 O O . VAL B 1 150 ? -12.688 -16.859 2.264 1 98 150 VAL B O 1
ATOM 3367 N N . ARG B 1 151 ? -12.602 -15.352 0.623 1 97.25 151 ARG B N 1
ATOM 3368 C CA . ARG B 1 151 ? -13.516 -16.078 -0.262 1 97.25 151 ARG B CA 1
ATOM 3369 C C . ARG B 1 151 ? -12.898 -16.266 -1.646 1 97.25 151 ARG B C 1
ATOM 3371 O O . ARG B 1 151 ? -12.391 -15.305 -2.234 1 97.25 151 ARG B O 1
ATOM 3378 N N . LEU B 1 152 ? -13 -17.469 -2.123 1 97.25 152 LEU B N 1
ATOM 3379 C CA . LEU B 1 152 ? -12.438 -17.797 -3.428 1 97.25 152 LEU B CA 1
ATOM 3380 C C . LEU B 1 152 ? -13.539 -18.219 -4.398 1 97.25 152 LEU B C 1
ATOM 3382 O O . LEU B 1 152 ? -14.594 -18.703 -3.977 1 97.25 152 LEU B O 1
ATOM 3386 N N . ARG B 1 153 ? -13.242 -18.031 -5.695 1 93.69 153 ARG B N 1
ATOM 3387 C CA . ARG B 1 153 ? -14.094 -18.641 -6.711 1 93.69 153 ARG B CA 1
ATOM 3388 C C . ARG B 1 153 ? -13.961 -20.172 -6.699 1 93.69 153 ARG B C 1
ATOM 3390 O O . ARG B 1 153 ? -12.898 -20.703 -6.367 1 93.69 153 ARG B O 1
ATOM 3397 N N . GLY B 1 154 ? -14.938 -20.844 -7.156 1 94 154 GLY B N 1
ATOM 3398 C CA . GLY B 1 154 ? -15.008 -22.297 -7.02 1 94 154 GLY B CA 1
ATOM 3399 C C . GLY B 1 154 ? -14.211 -23.031 -8.07 1 94 154 GLY B C 1
ATOM 3400 O O . GLY B 1 154 ? -14.047 -24.25 -7.992 1 94 154 GLY B O 1
ATOM 3401 N N . GLY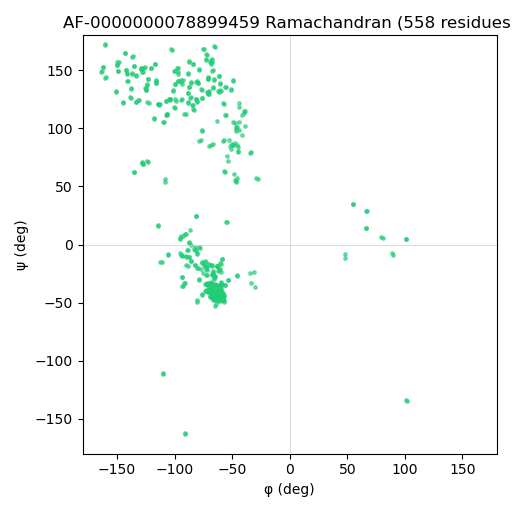 B 1 155 ? -13.625 -22.344 -9.023 1 93.5 155 GLY B N 1
ATOM 3402 C CA . GLY B 1 155 ? -12.984 -22.953 -10.172 1 93.5 155 GLY B CA 1
ATOM 3403 C C . GLY B 1 155 ? -11.836 -23.875 -9.797 1 93.5 155 GLY B C 1
ATOM 3404 O O . GLY B 1 155 ? -11.75 -25 -10.297 1 93.5 155 GLY B O 1
ATOM 3405 N N . ILE B 1 156 ? -11.023 -23.484 -8.883 1 95.44 156 ILE B N 1
ATOM 3406 C CA . ILE B 1 156 ? -9.828 -24.25 -8.562 1 95.44 156 ILE B CA 1
ATOM 3407 C C . ILE B 1 156 ? -10.219 -25.516 -7.789 1 95.44 156 ILE B C 1
ATOM 3409 O O . ILE B 1 156 ? -9.641 -26.578 -7.988 1 95.44 156 ILE B O 1
ATOM 3413 N N . ALA B 1 157 ? -11.188 -25.406 -6.875 1 96.44 157 ALA B N 1
ATOM 3414 C CA . ALA B 1 157 ? -11.656 -26.562 -6.137 1 96.44 157 ALA B CA 1
ATOM 3415 C C . ALA B 1 157 ? -12.258 -27.609 -7.082 1 96.44 157 ALA B C 1
ATOM 3417 O O . ALA B 1 157 ? -11.961 -28.797 -6.973 1 96.44 157 ALA B O 1
ATOM 3418 N N . HIS B 1 158 ? -13.047 -27.203 -8.016 1 94.94 158 HIS B N 1
ATOM 3419 C CA . HIS B 1 158 ? -13.656 -28.094 -8.984 1 94.94 158 HIS B CA 1
ATOM 3420 C C . HIS B 1 158 ? -12.602 -28.734 -9.883 1 94.94 158 HIS B C 1
ATOM 3422 O O . HIS B 1 158 ? -12.656 -29.938 -10.141 1 94.94 158 HIS B O 1
ATOM 3428 N N . LEU B 1 159 ? -11.695 -27.938 -10.312 1 94.81 159 LEU B N 1
ATOM 3429 C CA . LEU B 1 159 ? -10.617 -28.438 -11.156 1 94.81 159 LEU B CA 1
ATOM 3430 C C . LEU B 1 159 ? -9.789 -29.484 -10.422 1 94.81 159 LEU B C 1
ATOM 3432 O O . LEU B 1 159 ? -9.5 -30.547 -10.961 1 94.81 159 LEU B O 1
ATOM 3436 N N . ALA B 1 160 ? -9.43 -29.188 -9.211 1 95.75 160 ALA B N 1
ATOM 3437 C CA . ALA B 1 160 ? -8.609 -30.094 -8.406 1 95.75 160 ALA B CA 1
ATOM 3438 C C . ALA B 1 160 ? -9.305 -31.438 -8.219 1 95.75 160 ALA B C 1
ATOM 3440 O O . ALA B 1 160 ? -8.656 -32.469 -8.258 1 95.75 160 ALA B O 1
ATOM 3441 N N . CYS B 1 161 ? -10.586 -31.453 -8.102 1 94 161 CYS B N 1
ATOM 3442 C CA . CYS B 1 161 ? -11.352 -32.688 -7.871 1 94 161 CYS B CA 1
ATOM 3443 C C . CYS B 1 161 ? -11.398 -33.531 -9.133 1 94 161 CYS B C 1
ATOM 3445 O O . CYS B 1 161 ? -11.727 -34.719 -9.062 1 94 161 CYS B O 1
ATOM 3447 N N . ARG B 1 162 ? -11.07 -33 -10.219 1 91.88 162 ARG B N 1
ATOM 3448 C CA . ARG B 1 162 ? -11.094 -33.719 -11.484 1 91.88 162 ARG B CA 1
ATOM 3449 C C . ARG B 1 162 ? -9.727 -34.312 -11.805 1 91.88 162 ARG B C 1
ATOM 3451 O O . ARG B 1 162 ? -9.57 -35.062 -12.766 1 91.88 162 ARG B O 1
ATOM 3458 N N . LEU B 1 163 ? -8.742 -33.938 -11.016 1 93.69 163 LEU B N 1
ATOM 3459 C CA . LEU B 1 163 ? -7.375 -34.406 -11.219 1 93.69 163 LEU B CA 1
ATOM 3460 C C . LEU B 1 163 ? -7.066 -35.594 -10.32 1 93.69 163 LEU B C 1
ATOM 3462 O O . LEU B 1 163 ? -7.617 -35.719 -9.219 1 93.69 163 LEU B O 1
ATOM 3466 N N . GLU B 1 164 ? -6.246 -36.5 -10.781 1 91.25 164 GLU B N 1
ATOM 3467 C CA . GLU B 1 164 ? -5.855 -37.625 -9.977 1 91.25 164 GLU B CA 1
ATOM 3468 C C . GLU B 1 164 ? -5.059 -37.219 -8.75 1 91.25 164 GLU B C 1
ATOM 3470 O O . GLU B 1 164 ? -5.336 -37.656 -7.633 1 91.25 164 GLU B O 1
ATOM 3475 N N . ARG B 1 165 ? -4.051 -36.438 -9.023 1 94.44 165 ARG B N 1
ATOM 3476 C CA . ARG B 1 165 ? -3.211 -35.875 -7.973 1 94.44 165 ARG B CA 1
ATOM 3477 C C . ARG B 1 165 ? -2.812 -34.438 -8.305 1 94.44 165 ARG B C 1
ATOM 3479 O O . ARG B 1 165 ? -2.543 -34.125 -9.469 1 94.44 165 ARG B O 1
ATOM 3486 N N . VAL B 1 166 ? -2.816 -33.625 -7.238 1 96.69 166 VAL B N 1
ATOM 3487 C CA . VAL B 1 166 ? -2.381 -32.25 -7.434 1 96.69 166 VAL B CA 1
ATOM 3488 C C . VAL B 1 166 ? -1.979 -31.625 -6.094 1 96.69 166 VAL B C 1
ATOM 3490 O O . VAL B 1 166 ? -2.512 -32 -5.047 1 96.69 166 VAL B O 1
ATOM 3493 N N . THR B 1 167 ? -0.965 -30.797 -6.094 1 98.06 167 THR B N 1
ATOM 3494 C CA . THR B 1 167 ? -0.627 -29.953 -4.945 1 98.06 167 THR B CA 1
ATOM 3495 C C . THR B 1 167 ? -1.269 -28.578 -5.074 1 98.06 167 THR B C 1
ATOM 3497 O O . THR B 1 167 ? -1.141 -27.922 -6.109 1 98.06 167 THR B O 1
ATOM 3500 N N . LEU B 1 168 ? -2.025 -28.172 -4.078 1 98.5 168 LEU B N 1
ATOM 3501 C CA . LEU B 1 168 ? -2.572 -26.812 -3.979 1 98.5 168 LEU B CA 1
ATOM 3502 C C . LEU B 1 168 ? -1.746 -25.969 -3.02 1 98.5 168 LEU B C 1
ATOM 3504 O O . LEU B 1 168 ? -1.641 -26.281 -1.833 1 98.5 168 LEU B O 1
ATOM 3508 N N . LEU B 1 169 ? -1.146 -24.891 -3.539 1 98.81 169 LEU B N 1
ATOM 3509 C CA . LEU B 1 169 ? -0.188 -24.078 -2.793 1 98.81 169 LEU B CA 1
ATOM 3510 C C . LEU B 1 169 ? -0.7 -22.656 -2.621 1 98.81 169 LEU B C 1
ATOM 3512 O O . LEU B 1 169 ? -0.727 -21.891 -3.58 1 98.81 169 LEU B O 1
ATOM 3516 N N . PRO B 1 170 ? -1.093 -22.266 -1.383 1 98.81 170 PRO B N 1
ATOM 3517 C CA . PRO B 1 170 ? -1.527 -20.891 -1.165 1 98.81 170 PRO B CA 1
ATOM 3518 C C . PRO B 1 170 ? -0.372 -19.891 -1.222 1 98.81 170 PRO B C 1
ATOM 3520 O O . PRO B 1 170 ? 0.737 -20.203 -0.778 1 98.81 170 PRO B O 1
ATOM 3523 N N . LEU B 1 171 ? -0.643 -18.75 -1.789 1 98.88 171 LEU B N 1
ATOM 3524 C CA . LEU B 1 171 ? 0.289 -17.641 -1.878 1 98.88 171 LEU B CA 1
ATOM 3525 C C . LEU B 1 171 ? -0.391 -16.328 -1.481 1 98.88 171 LEU B C 1
ATOM 3527 O O . LEU B 1 171 ? -1.433 -15.969 -2.037 1 98.88 171 LEU B O 1
ATOM 3531 N N . ALA B 1 172 ? 0.165 -15.648 -0.474 1 98.88 172 ALA B N 1
ATOM 3532 C CA . ALA B 1 172 ? -0.33 -14.336 -0.065 1 98.88 172 ALA B CA 1
ATOM 3533 C C . ALA B 1 172 ? 0.534 -13.219 -0.643 1 98.88 172 ALA B C 1
ATOM 3535 O O . ALA B 1 172 ? 1.762 -13.328 -0.676 1 98.88 172 ALA B O 1
ATOM 3536 N N . LEU B 1 173 ? -0.07 -12.172 -1.111 1 98.75 173 LEU B N 1
ATOM 3537 C CA . LEU B 1 173 ? 0.604 -11 -1.646 1 98.75 173 LEU B CA 1
ATOM 3538 C C . LEU B 1 173 ? 0.171 -9.742 -0.901 1 98.75 173 LEU B C 1
ATOM 3540 O O . LEU B 1 173 ? -1.002 -9.594 -0.553 1 98.75 173 LEU B O 1
ATOM 3544 N N . GLU B 1 174 ? 1.074 -8.82 -0.676 1 98.44 174 GLU B N 1
ATOM 3545 C CA . GLU B 1 174 ? 0.8 -7.504 -0.111 1 98.44 174 GLU B CA 1
ATOM 3546 C C . GLU B 1 174 ? 1.781 -6.461 -0.639 1 98.44 174 GLU B C 1
ATOM 3548 O O . GLU B 1 174 ? 2.943 -6.777 -0.907 1 98.44 174 GLU B O 1
ATOM 3553 N N . TYR B 1 175 ? 1.342 -5.191 -0.763 1 98.12 175 TYR B N 1
ATOM 3554 C CA . TYR B 1 175 ? 2.172 -4.117 -1.295 1 98.12 175 TYR B CA 1
ATOM 3555 C C . TYR B 1 175 ? 2.201 -2.93 -0.343 1 98.12 175 TYR B C 1
ATOM 3557 O O . TYR B 1 175 ? 1.753 -1.835 -0.692 1 98.12 175 TYR B O 1
ATOM 3565 N N . PRO B 1 176 ? 2.828 -3.021 0.823 1 97.69 176 PRO B N 1
ATOM 3566 C CA . PRO B 1 176 ? 2.854 -1.93 1.801 1 97.69 176 PRO B CA 1
ATOM 3567 C C . PRO B 1 176 ? 3.955 -0.911 1.521 1 97.69 176 PRO B C 1
ATOM 3569 O O . PRO B 1 176 ? 4.93 -1.225 0.835 1 97.69 176 PRO B O 1
ATOM 3572 N N . PHE B 1 177 ? 3.678 0.303 2.033 1 95.62 177 PHE B N 1
ATOM 3573 C CA . PHE B 1 177 ? 4.766 1.266 2.166 1 95.62 177 PHE B CA 1
ATOM 3574 C C . PHE B 1 177 ? 5.488 1.088 3.496 1 95.62 177 PHE B C 1
ATOM 3576 O O . PHE B 1 177 ? 4.848 0.9 4.535 1 95.62 177 PHE B O 1
ATOM 3583 N N . TRP B 1 178 ? 6.785 1.112 3.439 1 95 178 TRP B N 1
ATOM 3584 C CA . TRP B 1 178 ? 7.602 1.158 4.648 1 95 178 TRP B CA 1
ATOM 3585 C C . TRP B 1 178 ? 8.281 2.516 4.793 1 95 178 TRP B C 1
ATOM 3587 O O . TRP B 1 178 ? 7.613 3.537 4.969 1 95 178 TRP B O 1
ATOM 3597 N N . GLU B 1 179 ? 9.617 2.604 4.645 1 89.81 179 GLU B N 1
ATOM 3598 C CA . GLU B 1 179 ? 10.312 3.848 4.953 1 89.81 179 GLU B CA 1
ATOM 3599 C C . GLU B 1 179 ? 10.734 4.574 3.684 1 89.81 179 GLU B C 1
ATOM 3601 O O . GLU B 1 179 ? 11.18 5.723 3.736 1 89.81 179 GLU B O 1
ATOM 3606 N N . GLU B 1 180 ? 10.586 3.926 2.561 1 89.5 180 GLU B N 1
ATOM 3607 C CA . GLU B 1 180 ? 11.078 4.484 1.304 1 89.5 180 GLU B CA 1
ATOM 3608 C C . GLU B 1 180 ? 9.938 5.07 0.477 1 89.5 180 GLU B C 1
ATOM 3610 O O . GLU B 1 180 ? 8.766 4.832 0.772 1 89.5 180 GLU B O 1
ATOM 3615 N N . ARG B 1 181 ? 10.273 5.809 -0.539 1 90.19 181 ARG B N 1
ATOM 3616 C CA . ARG B 1 181 ? 9.336 6.457 -1.452 1 90.19 181 ARG B CA 1
ATOM 3617 C C . ARG B 1 181 ? 8.492 5.422 -2.189 1 90.19 181 ARG B C 1
ATOM 3619 O O . ARG B 1 181 ? 7.32 5.668 -2.482 1 90.19 181 ARG B O 1
ATOM 3626 N N . THR B 1 182 ? 9.117 4.316 -2.51 1 94.31 182 THR B N 1
ATOM 3627 C CA . THR B 1 182 ? 8.422 3.262 -3.236 1 94.31 182 THR B CA 1
ATOM 3628 C C . THR B 1 182 ? 7.973 2.156 -2.285 1 94.31 182 THR B C 1
ATOM 3630 O O . THR B 1 182 ? 8.609 1.921 -1.255 1 94.31 182 THR B O 1
ATOM 3633 N N . PRO B 1 183 ? 6.848 1.499 -2.619 1 96.56 183 PRO B N 1
ATOM 3634 C CA . PRO B 1 183 ? 6.344 0.428 -1.756 1 96.56 183 PRO B CA 1
ATOM 3635 C C . PRO B 1 183 ? 7.16 -0.857 -1.875 1 96.56 183 PRO B C 1
ATOM 3637 O O . PRO B 1 183 ? 8.023 -0.967 -2.75 1 96.56 183 PRO B O 1
ATOM 3640 N N . GLU B 1 184 ? 6.922 -1.778 -0.956 1 97.69 184 GLU B N 1
ATOM 3641 C CA . GLU B 1 184 ? 7.422 -3.148 -0.994 1 97.69 184 GLU B CA 1
ATOM 3642 C C . GLU B 1 184 ? 6.461 -4.066 -1.745 1 97.69 184 GLU B C 1
ATOM 3644 O O . GLU B 1 184 ? 5.25 -3.836 -1.751 1 97.69 184 GLU B O 1
ATOM 3649 N N . ALA B 1 185 ? 6.961 -5.043 -2.408 1 98.44 185 ALA B N 1
ATOM 3650 C CA . ALA B 1 185 ? 6.184 -6.195 -2.855 1 98.44 185 ALA B CA 1
ATOM 3651 C C . ALA B 1 185 ? 6.516 -7.438 -2.031 1 98.44 185 ALA B C 1
ATOM 3653 O O . ALA B 1 185 ? 7.617 -7.98 -2.133 1 98.44 185 ALA B O 1
ATOM 3654 N N . LEU B 1 186 ? 5.52 -7.887 -1.222 1 98.81 186 LEU B N 1
ATOM 3655 C CA . LEU B 1 186 ? 5.777 -8.969 -0.28 1 98.81 186 LEU B CA 1
ATOM 3656 C C . LEU B 1 186 ? 4.938 -10.203 -0.623 1 98.81 186 LEU B C 1
ATOM 3658 O O . LEU B 1 186 ? 3.764 -10.078 -0.978 1 98.81 186 LEU B O 1
ATOM 3662 N N . ALA B 1 187 ? 5.531 -11.367 -0.511 1 98.81 187 ALA B N 1
ATOM 3663 C CA . ALA B 1 187 ? 4.832 -12.633 -0.758 1 98.81 187 ALA B CA 1
ATOM 3664 C C . ALA B 1 187 ? 5.145 -13.656 0.33 1 98.81 187 ALA B C 1
ATOM 3666 O O . ALA B 1 187 ? 6.203 -13.594 0.965 1 98.81 187 ALA B O 1
ATOM 3667 N N . ARG B 1 188 ? 4.191 -14.562 0.5 1 98.81 188 ARG B N 1
ATOM 3668 C CA . ARG B 1 188 ? 4.371 -15.703 1.394 1 98.81 188 ARG B CA 1
ATOM 3669 C C . ARG B 1 188 ? 3.67 -16.938 0.85 1 98.81 188 ARG B C 1
ATOM 3671 O O . ARG B 1 188 ? 2.455 -16.922 0.639 1 98.81 188 ARG B O 1
ATOM 3678 N N . PHE B 1 189 ? 4.434 -17.969 0.672 1 98.75 189 PHE B N 1
ATOM 3679 C CA . PHE B 1 189 ? 3.818 -19.266 0.418 1 98.75 189 PHE B CA 1
ATOM 3680 C C . PHE B 1 189 ? 3.271 -19.875 1.708 1 98.75 189 PHE B C 1
ATOM 3682 O O . PHE B 1 189 ? 3.934 -19.828 2.748 1 98.75 189 PHE B O 1
ATOM 3689 N N . GLY B 1 190 ? 2.039 -20.375 1.638 1 98.56 190 GLY B N 1
ATOM 3690 C CA . GLY B 1 190 ? 1.442 -21.062 2.777 1 98.56 190 GLY B CA 1
ATOM 3691 C C . GLY B 1 190 ? 1.69 -22.562 2.775 1 98.56 190 GLY B C 1
ATOM 3692 O O . GLY B 1 190 ? 2.574 -23.047 2.068 1 98.56 190 GLY B O 1
ATOM 3693 N N . THR B 1 191 ? 0.886 -23.25 3.551 1 97.88 191 THR B N 1
ATOM 3694 C CA . THR B 1 191 ? 1.016 -24.703 3.67 1 97.88 191 THR B CA 1
ATOM 3695 C C . THR B 1 191 ? 0.343 -25.406 2.492 1 97.88 191 THR B C 1
ATOM 3697 O O . THR B 1 191 ? -0.855 -25.219 2.262 1 97.88 191 THR B O 1
ATOM 3700 N N . PRO B 1 192 ? 1.102 -26.219 1.79 1 98.12 192 PRO B N 1
ATOM 3701 C CA . PRO B 1 192 ? 0.498 -26.922 0.656 1 98.12 192 PRO B CA 1
ATOM 3702 C C . PRO B 1 192 ? -0.543 -27.953 1.087 1 98.12 192 PRO B C 1
ATOM 3704 O O . PRO B 1 192 ? -0.453 -28.5 2.188 1 98.12 192 PRO B O 1
ATOM 3707 N N . LEU B 1 193 ? -1.521 -28.125 0.212 1 97.38 193 LEU B N 1
ATOM 3708 C CA . LEU B 1 193 ? -2.496 -29.203 0.332 1 97.38 193 LEU B CA 1
ATOM 3709 C C . LEU B 1 193 ? -2.332 -30.219 -0.799 1 97.38 193 LEU B C 1
ATOM 3711 O O . LEU B 1 193 ? -2.455 -29.859 -1.975 1 97.38 193 LEU B O 1
ATOM 3715 N N . LEU B 1 194 ? -2.072 -31.453 -0.435 1 96 194 LEU B N 1
ATOM 3716 C CA . LEU B 1 194 ? -1.918 -32.5 -1.423 1 96 194 LEU B CA 1
ATOM 3717 C C . LEU B 1 194 ? -3.199 -33.312 -1.547 1 96 194 LEU B C 1
ATOM 3719 O O . LEU B 1 194 ? -3.742 -33.781 -0.544 1 96 194 LEU B O 1
ATOM 3723 N N . THR B 1 195 ? -3.656 -33.375 -2.789 1 93.31 195 THR B N 1
ATOM 3724 C CA . THR B 1 195 ? -4.797 -34.25 -3.012 1 93.31 195 THR B CA 1
ATOM 3725 C C . THR B 1 195 ? -4.332 -35.625 -3.463 1 93.31 195 THR B C 1
ATOM 3727 O O . THR B 1 195 ? -3.318 -35.75 -4.152 1 93.31 195 THR B O 1
ATOM 3730 N N . GLU B 1 196 ? -5.027 -36.594 -2.961 1 88.81 196 GLU B N 1
ATOM 3731 C CA . GLU B 1 196 ? -4.746 -38 -3.326 1 88.81 196 GLU B CA 1
ATOM 3732 C C . GLU B 1 196 ? -5.969 -38.656 -3.949 1 88.81 196 GLU B C 1
ATOM 3734 O O . GLU B 1 196 ? -7.105 -38.281 -3.641 1 88.81 196 GLU B O 1
ATOM 3739 N N . PRO B 1 197 ? -5.562 -39.625 -4.801 1 83.12 197 PRO B N 1
ATOM 3740 C CA . PRO B 1 197 ? -6.688 -40.375 -5.355 1 83.12 197 PRO B CA 1
ATOM 3741 C C . PRO B 1 197 ? -7.574 -41 -4.273 1 83.12 197 PRO B C 1
ATOM 3743 O O . PRO B 1 197 ? -7.07 -41.469 -3.256 1 83.12 197 PRO B O 1
ATOM 3746 N N . GLY B 1 198 ? -8.883 -40.875 -4.441 1 80.06 198 GLY B N 1
ATOM 3747 C CA . GLY B 1 198 ? -9.805 -41.531 -3.525 1 80.06 198 GLY B CA 1
ATOM 3748 C C . GLY B 1 198 ? -9.992 -40.75 -2.229 1 80.06 198 GLY B C 1
ATOM 3749 O O . GLY B 1 198 ? -10.516 -41.312 -1.253 1 80.06 198 GLY B O 1
ATOM 3750 N N . SER B 1 199 ? -9.43 -39.594 -2.156 1 77.12 199 SER B N 1
ATOM 3751 C CA . SER B 1 199 ? -9.523 -38.812 -0.928 1 77.12 199 SER B CA 1
ATOM 3752 C C . SER B 1 199 ? -10.977 -38.5 -0.579 1 77.12 199 SER B C 1
ATOM 3754 O O . SER B 1 199 ? -11.297 -38.219 0.577 1 77.12 199 SER B O 1
ATOM 3756 N N . GLY B 1 200 ? -11.914 -38.656 -1.494 1 82.62 200 GLY B N 1
ATOM 3757 C CA . GLY B 1 200 ? -13.32 -38.375 -1.249 1 82.62 200 GLY B CA 1
ATOM 3758 C C . GLY B 1 200 ? -13.602 -36.906 -0.998 1 82.62 200 GLY B C 1
ATOM 3759 O O . GLY B 1 200 ? -14.672 -36.531 -0.51 1 82.62 200 GLY B O 1
ATOM 3760 N N . LEU B 1 201 ? -12.703 -36.125 -1.287 1 88.31 201 LEU B N 1
ATOM 3761 C CA . LEU B 1 201 ? -12.93 -34.688 -1.075 1 88.31 201 LEU B CA 1
ATOM 3762 C C . LEU B 1 201 ? -13.93 -34.125 -2.092 1 88.31 201 LEU B C 1
ATOM 3764 O O . LEU B 1 201 ? -13.82 -34.406 -3.287 1 88.31 201 LEU B O 1
ATOM 3768 N N . THR B 1 202 ? -14.953 -33.375 -1.508 1 93.62 202 THR B N 1
ATOM 3769 C CA . THR B 1 202 ? -15.867 -32.656 -2.385 1 93.62 202 THR B CA 1
ATOM 3770 C C . THR B 1 202 ? -15.328 -31.281 -2.721 1 93.62 202 THR B C 1
ATOM 3772 O O . THR B 1 202 ? -14.523 -30.719 -1.973 1 93.62 202 THR B O 1
ATOM 3775 N N . PRO B 1 203 ? -15.812 -30.781 -3.812 1 95.25 203 PRO B N 1
ATOM 3776 C CA . PRO B 1 203 ? -15.391 -29.422 -4.133 1 95.25 203 PRO B CA 1
ATOM 3777 C C . PRO B 1 203 ? -15.703 -28.422 -3.014 1 95.25 203 PRO B C 1
ATOM 3779 O O . PRO B 1 203 ? -14.891 -27.531 -2.734 1 95.25 203 PRO B O 1
ATOM 3782 N N . ALA B 1 204 ? -16.766 -28.609 -2.34 1 96.25 204 ALA B N 1
ATOM 3783 C CA . ALA B 1 204 ? -17.156 -27.719 -1.262 1 96.25 204 ALA B CA 1
ATOM 3784 C C . ALA B 1 204 ? -16.188 -27.797 -0.091 1 96.25 204 ALA B C 1
ATOM 3786 O O . ALA B 1 204 ? -15.766 -26.766 0.447 1 96.25 204 ALA B O 1
ATOM 3787 N N . ARG B 1 205 ? -15.883 -28.969 0.245 1 96.38 205 ARG B N 1
ATOM 3788 C CA . ARG B 1 205 ? -14.938 -29.156 1.344 1 96.38 205 ARG B CA 1
ATOM 3789 C C . ARG B 1 205 ? -13.555 -28.641 0.976 1 96.38 205 ARG B C 1
ATOM 3791 O O . ARG B 1 205 ? -12.891 -28 1.795 1 96.38 205 ARG B O 1
ATOM 3798 N N . LEU B 1 206 ? -13.148 -28.938 -0.199 1 97.06 206 LEU B N 1
ATOM 3799 C CA . LEU B 1 206 ? -11.852 -28.469 -0.67 1 97.06 206 LEU B CA 1
ATOM 3800 C C . LEU B 1 206 ? -11.812 -26.938 -0.702 1 97.06 206 LEU B C 1
ATOM 3802 O O . LEU B 1 206 ? -10.805 -26.344 -0.318 1 97.06 206 LEU B O 1
ATOM 3806 N N . GLN B 1 207 ? -12.883 -26.359 -1.097 1 97.44 207 GLN B N 1
ATOM 3807 C CA . GLN B 1 207 ? -12.992 -24.906 -1.13 1 97.44 207 GLN B CA 1
ATOM 3808 C C . GLN B 1 207 ? -12.742 -24.312 0.251 1 97.44 207 GLN B C 1
ATOM 3810 O O . GLN B 1 207 ? -11.977 -23.359 0.388 1 97.44 207 GLN B O 1
ATOM 3815 N N . GLU B 1 208 ? -13.352 -24.844 1.189 1 97.88 208 GLU B N 1
ATOM 3816 C CA . GLU B 1 208 ? -13.188 -24.375 2.562 1 97.88 208 GLU B CA 1
ATOM 3817 C C . GLU B 1 208 ? -11.742 -24.5 3.025 1 97.88 208 GLU B C 1
ATOM 3819 O O . GLU B 1 208 ? -11.195 -23.594 3.639 1 97.88 208 GLU B O 1
ATOM 3824 N N . MET B 1 209 ? -11.172 -25.609 2.727 1 97.88 209 MET B N 1
ATOM 3825 C CA . MET B 1 209 ? -9.789 -25.859 3.117 1 97.88 209 MET B CA 1
ATOM 3826 C C . MET B 1 209 ? -8.844 -24.875 2.445 1 97.88 209 MET B C 1
ATOM 3828 O O . MET B 1 209 ? -7.914 -24.359 3.078 1 97.88 209 MET B O 1
ATOM 3832 N N . LEU B 1 210 ? -9.109 -24.594 1.198 1 98.5 210 LEU B N 1
ATOM 3833 C CA . LEU B 1 210 ? -8.281 -23.656 0.445 1 98.5 210 LEU B CA 1
ATOM 3834 C C . LEU B 1 210 ? -8.383 -22.25 1.019 1 98.5 210 LEU B C 1
ATOM 3836 O O . LEU B 1 210 ? -7.371 -21.562 1.176 1 98.5 210 LEU B O 1
ATOM 3840 N N . GLU B 1 211 ? -9.578 -21.844 1.323 1 98.75 211 GLU B N 1
ATOM 3841 C CA . GLU B 1 211 ? -9.812 -20.516 1.886 1 98.75 211 GLU B CA 1
ATOM 3842 C C . GLU B 1 211 ? -9.141 -20.359 3.244 1 98.75 211 GLU B C 1
ATOM 3844 O O . GLU B 1 211 ? -8.5 -19.344 3.518 1 98.75 211 GLU B O 1
ATOM 3849 N N . ASP B 1 212 ? -9.234 -21.391 4.039 1 98.69 212 ASP B N 1
ATOM 3850 C CA . ASP B 1 212 ? -8.602 -21.359 5.355 1 98.69 212 ASP B CA 1
ATOM 3851 C C . ASP B 1 212 ? -7.086 -21.25 5.238 1 98.69 212 ASP B C 1
ATOM 3853 O O . ASP B 1 212 ? -6.457 -20.469 5.969 1 98.69 212 ASP B O 1
ATOM 3857 N N . ARG B 1 213 ? -6.539 -21.953 4.359 1 98.69 213 ARG B N 1
ATOM 3858 C CA . ARG B 1 213 ? -5.086 -21.984 4.211 1 98.69 213 ARG B CA 1
ATOM 3859 C C . ARG B 1 213 ? -4.57 -20.672 3.641 1 98.69 213 ARG B C 1
ATOM 3861 O O . ARG B 1 213 ? -3.518 -20.172 4.055 1 98.69 213 ARG B O 1
ATOM 3868 N N . LEU B 1 214 ? -5.293 -20.141 2.682 1 98.81 214 LEU B N 1
ATOM 3869 C CA . LEU B 1 214 ? -4.883 -18.844 2.15 1 98.81 214 LEU B CA 1
ATOM 3870 C C . LEU B 1 214 ? -5.016 -17.766 3.211 1 98.81 214 LEU B C 1
ATOM 3872 O O . LEU B 1 214 ? -4.145 -16.891 3.33 1 98.81 214 LEU B O 1
ATOM 3876 N N . GLU B 1 215 ? -6.098 -17.844 3.977 1 98.81 215 GLU B N 1
ATOM 3877 C CA . GLU B 1 215 ? -6.297 -16.875 5.051 1 98.81 215 GLU B CA 1
ATOM 3878 C C . GLU B 1 215 ? -5.148 -16.922 6.055 1 98.81 215 GLU B C 1
ATOM 3880 O O . GLU B 1 215 ? -4.641 -15.883 6.473 1 98.81 215 GLU B O 1
ATOM 3885 N N . ALA B 1 216 ? -4.738 -18.109 6.395 1 98.75 216 ALA B N 1
ATOM 3886 C CA . ALA B 1 216 ? -3.615 -18.266 7.316 1 98.75 216 ALA B CA 1
ATOM 3887 C C . ALA B 1 216 ? -2.34 -17.656 6.738 1 98.75 216 ALA B C 1
ATOM 3889 O O . ALA B 1 216 ? -1.593 -16.984 7.445 1 98.75 216 ALA B O 1
ATOM 3890 N N . ALA B 1 217 ? -2.082 -17.906 5.508 1 98.75 217 ALA B N 1
ATOM 3891 C CA . ALA B 1 217 ? -0.907 -17.344 4.848 1 98.75 217 ALA B CA 1
ATOM 3892 C C . ALA B 1 217 ? -0.971 -15.82 4.82 1 98.75 217 ALA B C 1
ATOM 3894 O O . ALA B 1 217 ? 0.035 -15.148 5.051 1 98.75 217 ALA B O 1
ATOM 3895 N N . MET B 1 218 ? -2.125 -15.297 4.516 1 98.75 218 MET B N 1
ATOM 3896 C CA . MET B 1 218 ? -2.326 -13.852 4.469 1 98.75 218 MET B CA 1
ATOM 3897 C C . MET B 1 218 ? -2.107 -13.227 5.84 1 98.75 218 MET B C 1
ATOM 3899 O O . MET B 1 218 ? -1.515 -12.148 5.945 1 98.75 218 MET B O 1
ATOM 3903 N N . ASP B 1 219 ? -2.607 -13.875 6.875 1 98.69 219 ASP B N 1
ATOM 3904 C CA . ASP B 1 219 ? -2.439 -13.359 8.234 1 98.69 219 ASP B CA 1
ATOM 3905 C C . ASP B 1 219 ? -0.969 -13.359 8.641 1 98.69 219 ASP B C 1
ATOM 3907 O O . ASP B 1 219 ? -0.491 -12.414 9.266 1 98.69 219 ASP B O 1
ATOM 3911 N N . ASP B 1 220 ? -0.281 -14.445 8.305 1 98.62 220 ASP B N 1
ATOM 3912 C CA . ASP B 1 220 ? 1.15 -14.508 8.578 1 98.62 220 ASP B CA 1
ATOM 3913 C C . ASP B 1 220 ? 1.897 -13.375 7.871 1 98.62 220 ASP B C 1
ATOM 3915 O O . ASP B 1 220 ? 2.76 -12.734 8.469 1 98.62 220 ASP B O 1
ATOM 3919 N N . LEU B 1 221 ? 1.584 -13.172 6.672 1 98.75 221 LEU B N 1
ATOM 3920 C CA . LEU B 1 221 ? 2.25 -12.133 5.898 1 98.75 221 LEU B CA 1
ATOM 3921 C C . LEU B 1 221 ? 1.945 -10.75 6.473 1 98.75 221 LEU B C 1
ATOM 3923 O O . LEU B 1 221 ? 2.832 -9.898 6.551 1 98.75 221 LEU B O 1
ATOM 3927 N N . ALA B 1 222 ? 0.707 -10.555 6.809 1 98.5 222 ALA B N 1
ATOM 3928 C CA . ALA B 1 222 ? 0.3 -9.273 7.383 1 98.5 222 ALA B CA 1
ATOM 3929 C C . ALA B 1 222 ? 1.102 -8.953 8.641 1 98.5 222 ALA B C 1
ATOM 3931 O O . ALA B 1 222 ? 1.541 -7.82 8.836 1 98.5 222 ALA B O 1
ATOM 3932 N N . LEU B 1 223 ? 1.248 -9.93 9.461 1 98.12 223 LEU B N 1
ATOM 3933 C CA . LEU B 1 223 ? 2.021 -9.75 10.688 1 98.12 223 LEU B CA 1
ATOM 3934 C C . LEU B 1 223 ? 3.461 -9.359 10.367 1 98.12 223 LEU B C 1
ATOM 3936 O O . LEU B 1 223 ? 4.012 -8.438 10.977 1 98.12 223 LEU B O 1
ATOM 3940 N N . ALA B 1 224 ? 4.027 -10.062 9.461 1 98.31 224 ALA B N 1
ATOM 3941 C CA . ALA B 1 224 ? 5.398 -9.758 9.062 1 98.31 224 ALA B CA 1
ATOM 3942 C C . ALA B 1 224 ? 5.488 -8.367 8.43 1 98.31 224 ALA B C 1
ATOM 3944 O O . ALA B 1 224 ? 6.422 -7.613 8.711 1 98.31 224 ALA B O 1
ATOM 3945 N N . ALA B 1 225 ? 4.57 -8.039 7.57 1 98.06 225 ALA B N 1
ATOM 3946 C CA . ALA B 1 225 ? 4.547 -6.738 6.906 1 98.06 225 ALA B CA 1
ATOM 3947 C C . ALA B 1 225 ? 4.469 -5.602 7.926 1 98.06 225 ALA B C 1
ATOM 3949 O O . ALA B 1 225 ? 5.156 -4.59 7.785 1 98.06 225 ALA B O 1
ATOM 3950 N N . ARG B 1 226 ? 3.68 -5.773 8.945 1 97.12 226 ARG B N 1
ATOM 3951 C CA . ARG B 1 226 ? 3.463 -4.738 9.953 1 97.12 226 ARG B CA 1
ATOM 3952 C C . ARG B 1 226 ? 4.73 -4.488 10.766 1 97.12 226 ARG B C 1
ATOM 3954 O O . ARG B 1 226 ? 4.906 -3.408 11.336 1 97.12 226 ARG B O 1
ATOM 3961 N N . SER B 1 227 ? 5.562 -5.492 10.82 1 96.06 227 SER B N 1
ATOM 3962 C CA . SER B 1 227 ? 6.809 -5.344 11.57 1 96.06 227 SER B CA 1
ATOM 3963 C C . SER B 1 227 ? 7.789 -4.434 10.836 1 96.06 227 SER B C 1
ATOM 3965 O O . SER B 1 227 ? 8.758 -3.947 11.43 1 96.06 227 SER B O 1
ATOM 3967 N N . ARG B 1 228 ? 7.582 -4.297 9.516 1 95.88 228 ARG B N 1
ATOM 3968 C CA . ARG B 1 228 ? 8.445 -3.484 8.672 1 95.88 228 ARG B CA 1
ATOM 3969 C C . ARG B 1 228 ? 9.898 -3.918 8.797 1 95.88 228 ARG B C 1
ATOM 3971 O O . ARG B 1 228 ? 10.805 -3.08 8.805 1 95.88 228 ARG B O 1
ATOM 3978 N N . ASP B 1 229 ? 10.125 -5.23 8.969 1 96 229 ASP B N 1
ATOM 3979 C CA . ASP B 1 229 ? 11.453 -5.809 9.148 1 96 229 ASP B CA 1
ATOM 3980 C C . ASP B 1 229 ? 11.867 -6.625 7.926 1 96 229 ASP B C 1
ATOM 3982 O O . ASP B 1 229 ? 11.422 -7.762 7.75 1 96 229 ASP B O 1
ATOM 3986 N N . PRO B 1 230 ? 12.75 -6.105 7.137 1 95.19 230 PRO B N 1
ATOM 3987 C CA . PRO B 1 230 ? 13.156 -6.824 5.926 1 95.19 230 PRO B CA 1
ATOM 3988 C C . PRO B 1 230 ? 13.836 -8.156 6.234 1 95.19 230 PRO B C 1
ATOM 3990 O O . PRO B 1 230 ? 13.898 -9.039 5.367 1 95.19 230 PRO B O 1
ATOM 3993 N N . ASP B 1 231 ? 14.305 -8.336 7.426 1 96.75 231 ASP B N 1
ATOM 3994 C CA . ASP B 1 231 ? 15.031 -9.555 7.77 1 96.75 231 ASP B CA 1
ATOM 3995 C C . ASP B 1 231 ? 14.102 -10.766 7.805 1 96.75 231 ASP B C 1
ATOM 3997 O O . ASP B 1 231 ? 14.555 -11.906 7.777 1 96.75 231 ASP B O 1
ATOM 4001 N N . ARG B 1 232 ? 12.883 -10.523 7.875 1 98.06 232 ARG B N 1
ATOM 4002 C CA . ARG B 1 232 ? 11.906 -11.609 7.871 1 98.06 232 ARG B CA 1
ATOM 4003 C C . ARG B 1 232 ? 11.695 -12.148 6.461 1 98.06 232 ARG B C 1
ATOM 4005 O O . ARG B 1 232 ? 10.992 -13.148 6.273 1 98.06 232 ARG B O 1
ATOM 4012 N N . PHE B 1 233 ? 12.375 -11.484 5.535 1 98.19 233 PHE B N 1
ATOM 4013 C CA . PHE B 1 233 ? 12.156 -11.812 4.129 1 98.19 233 PHE B CA 1
ATOM 4014 C C . PHE B 1 233 ? 13.484 -12.086 3.43 1 98.19 233 PHE B C 1
ATOM 4016 O O . PHE B 1 233 ? 14.531 -11.602 3.865 1 98.19 233 PHE B O 1
ATOM 4023 N N . ALA B 1 234 ? 13.461 -12.914 2.383 1 97.56 234 ALA B N 1
ATOM 4024 C CA . ALA B 1 234 ? 14.508 -12.953 1.369 1 97.56 234 ALA B CA 1
ATOM 4025 C C . ALA B 1 234 ? 14.227 -11.961 0.246 1 97.56 234 ALA B C 1
ATOM 4027 O O . ALA B 1 234 ? 13.125 -11.945 -0.314 1 97.56 234 ALA B O 1
ATOM 4028 N N . THR B 1 235 ? 15.195 -11.156 -0.096 1 96.5 235 THR B N 1
ATOM 4029 C CA . THR B 1 235 ? 15.008 -10.172 -1.158 1 96.5 235 THR B CA 1
ATOM 4030 C C . THR B 1 235 ? 15.266 -10.797 -2.525 1 96.5 235 THR B C 1
ATOM 4032 O O . THR B 1 235 ? 16.359 -11.281 -2.801 1 96.5 235 THR B O 1
ATOM 4035 N N . LEU B 1 236 ? 14.25 -10.773 -3.373 1 95.69 236 LEU B N 1
ATOM 4036 C CA . LEU B 1 236 ? 14.344 -11.367 -4.703 1 95.69 236 LEU B CA 1
ATOM 4037 C C . LEU B 1 236 ? 14.805 -10.336 -5.727 1 95.69 236 LEU B C 1
ATOM 4039 O O . LEU B 1 236 ? 15.43 -10.68 -6.73 1 95.69 236 LEU B O 1
ATOM 4043 N N . LEU B 1 237 ? 14.414 -9.117 -5.516 1 93.19 237 LEU B N 1
ATOM 4044 C CA . LEU B 1 237 ? 14.68 -8.008 -6.43 1 93.19 237 LEU B CA 1
ATOM 4045 C C . LEU B 1 237 ? 14.773 -6.688 -5.672 1 93.19 237 LEU B C 1
ATOM 4047 O O . LEU B 1 237 ? 13.961 -6.418 -4.785 1 93.19 237 LEU B O 1
ATOM 4051 N N . ARG B 1 238 ? 15.766 -5.883 -5.898 1 93.69 238 ARG B N 1
ATOM 4052 C CA . ARG B 1 238 ? 15.883 -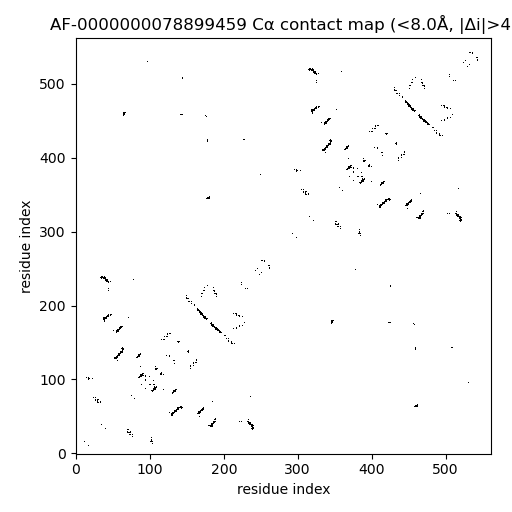4.551 -5.324 1 93.69 238 ARG B CA 1
ATOM 4053 C C . ARG B 1 238 ? 15.484 -3.479 -6.332 1 93.69 238 ARG B C 1
ATOM 4055 O O . ARG B 1 238 ? 15.828 -3.57 -7.512 1 93.69 238 ARG B O 1
ATOM 4062 N N . GLY B 1 239 ? 14.711 -2.646 -5.824 1 89.31 239 GLY B N 1
ATOM 4063 C CA . GLY B 1 239 ? 14.289 -1.537 -6.668 1 89.31 239 GLY B CA 1
ATOM 4064 C C . GLY B 1 239 ? 15.414 -0.574 -6.988 1 89.31 239 GLY B C 1
ATOM 4065 O O . GLY B 1 239 ? 16.484 -0.637 -6.379 1 89.31 239 GLY B O 1
ATOM 4066 N N . ARG B 1 240 ? 15.273 0.179 -8.039 1 69.75 240 ARG B N 1
ATOM 4067 C CA . ARG B 1 240 ? 16.25 1.168 -8.461 1 69.75 240 ARG B CA 1
ATOM 4068 C C . ARG B 1 240 ? 16.312 2.336 -7.484 1 69.75 240 ARG B C 1
ATOM 4070 O O . ARG B 1 240 ? 15.281 2.779 -6.977 1 69.75 240 ARG B O 1
ATOM 4077 N N . THR B 1 241 ? 17.141 2.191 -6.391 1 55.88 241 THR B N 1
ATOM 4078 C CA . THR B 1 241 ? 17.312 3.238 -5.387 1 55.88 241 THR B CA 1
ATOM 4079 C C . THR B 1 241 ? 17.109 4.617 -6.004 1 55.88 241 THR B C 1
ATOM 4081 O O . THR B 1 241 ? 17.891 5.035 -6.863 1 55.88 241 THR B O 1
ATOM 4084 N N . GLY B 1 242 ? 16.094 4.941 -6.574 1 45.28 242 GLY B N 1
ATOM 4085 C CA . GLY B 1 242 ? 16.016 6.32 -7.027 1 45.28 242 GLY B CA 1
ATOM 4086 C C . GLY B 1 242 ? 16.25 7.328 -5.914 1 45.28 242 GLY B C 1
ATOM 4087 O O . GLY B 1 242 ? 15.297 7.848 -5.336 1 45.28 242 GLY B O 1
ATOM 4088 N N . VAL B 1 243 ? 16.828 6.957 -4.863 1 40.38 243 VAL B N 1
ATOM 4089 C CA . VAL B 1 243 ? 17.016 8.047 -3.908 1 40.38 243 VAL B CA 1
ATOM 4090 C C . VAL B 1 243 ? 17.266 9.352 -4.656 1 40.38 243 VAL B C 1
ATOM 4092 O O . VAL B 1 243 ? 17.312 10.422 -4.043 1 40.38 243 VAL B O 1
ATOM 4095 N N . GLY B 1 244 ? 17.891 9.234 -5.75 1 39.34 244 GLY B N 1
ATOM 4096 C CA . GLY B 1 244 ? 18.422 10.391 -6.457 1 39.34 244 GLY B CA 1
ATOM 4097 C C . GLY B 1 244 ? 17.344 11.398 -6.836 1 39.34 244 GLY B C 1
ATOM 4098 O O . GLY B 1 244 ? 17.641 12.562 -7.105 1 39.34 244 GLY B O 1
ATOM 4099 N N . GLY B 1 245 ? 16.156 10.953 -6.934 1 37.41 245 GLY B N 1
ATOM 4100 C CA . GLY B 1 245 ? 15.234 11.805 -7.656 1 37.41 245 GLY B CA 1
ATOM 4101 C C . GLY B 1 245 ? 14.68 12.938 -6.812 1 37.41 245 GLY B C 1
ATOM 4102 O O . GLY B 1 245 ? 14.562 14.07 -7.285 1 37.41 245 GLY B O 1
ATOM 4103 N N . VAL B 1 246 ? 14.227 12.625 -5.645 1 40.03 246 VAL B N 1
ATOM 4104 C CA . VAL B 1 246 ? 13.844 13.805 -4.875 1 40.03 246 VAL B CA 1
ATOM 4105 C C . VAL B 1 246 ? 15.078 14.633 -4.539 1 40.03 246 VAL B C 1
ATOM 4107 O O . VAL B 1 246 ? 15.047 15.867 -4.621 1 40.03 246 VAL B O 1
ATOM 4110 N N . TYR B 1 247 ? 16.125 13.945 -4.195 1 41 247 TYR B N 1
ATOM 4111 C CA . TYR B 1 247 ? 17.406 14.633 -4 1 41 247 TYR B CA 1
ATOM 4112 C C . TYR B 1 247 ? 17.922 15.195 -5.316 1 41 247 TYR B C 1
ATOM 4114 O O . TYR B 1 247 ? 18.484 16.297 -5.355 1 41 247 TYR B O 1
ATOM 4122 N N . ASP B 1 248 ? 17.781 14.43 -6.309 1 42.69 248 ASP B N 1
ATOM 4123 C CA . ASP B 1 248 ? 18.156 14.961 -7.617 1 42.69 248 ASP B CA 1
ATOM 4124 C C . ASP B 1 248 ? 17.172 16.031 -8.086 1 42.69 248 ASP B C 1
ATOM 4126 O O . ASP B 1 248 ? 17.562 17.016 -8.711 1 42.69 248 ASP B O 1
ATOM 4130 N N . LEU B 1 249 ? 15.898 15.852 -7.871 1 40.69 249 LEU B N 1
ATOM 4131 C CA . LEU B 1 249 ? 14.953 16.922 -8.156 1 40.69 249 LEU B CA 1
ATOM 4132 C C . LEU B 1 249 ? 15.219 18.141 -7.266 1 40.69 249 LEU B C 1
ATOM 4134 O O . LEU B 1 249 ? 15.172 19.281 -7.73 1 40.69 249 LEU B O 1
ATOM 4138 N N . TRP B 1 250 ? 15.492 17.906 -6 1 42.5 250 TRP B N 1
ATOM 4139 C CA . TRP B 1 250 ? 15.922 18.984 -5.113 1 42.5 250 TRP B CA 1
ATOM 4140 C C . TRP B 1 250 ? 17.234 19.594 -5.586 1 42.5 250 TRP B C 1
ATOM 4142 O O . TRP B 1 250 ? 17.391 20.812 -5.602 1 42.5 250 TRP B O 1
ATOM 4152 N N . ARG B 1 251 ? 18.125 18.719 -6.02 1 46.16 251 ARG B N 1
ATOM 4153 C CA . ARG B 1 251 ? 19.359 19.234 -6.605 1 46.16 251 ARG B CA 1
ATOM 4154 C C . ARG B 1 251 ? 19.078 20.031 -7.875 1 46.16 251 ARG B C 1
ATOM 4156 O O . ARG B 1 251 ? 19.688 21.078 -8.109 1 46.16 251 ARG B O 1
ATOM 4163 N N . ARG B 1 252 ? 18.125 19.594 -8.555 1 44.09 252 ARG B N 1
ATOM 4164 C CA . ARG B 1 252 ? 17.766 20.312 -9.766 1 44.09 252 ARG B CA 1
ATOM 4165 C C . ARG B 1 252 ? 17 21.594 -9.438 1 44.09 252 ARG B C 1
ATOM 4167 O O . ARG B 1 252 ? 17.203 22.625 -10.086 1 44.09 252 ARG B O 1
ATOM 4174 N N . CYS B 1 253 ? 16.062 21.547 -8.531 1 44.06 253 CYS B N 1
ATOM 4175 C CA . CYS B 1 253 ? 15.406 22.781 -8.102 1 44.06 253 CYS B CA 1
ATOM 4176 C C . CYS B 1 253 ? 16.406 23.75 -7.492 1 44.06 253 CYS B C 1
ATOM 4178 O O . CYS B 1 253 ? 16.344 24.953 -7.742 1 44.06 253 CYS B O 1
ATOM 418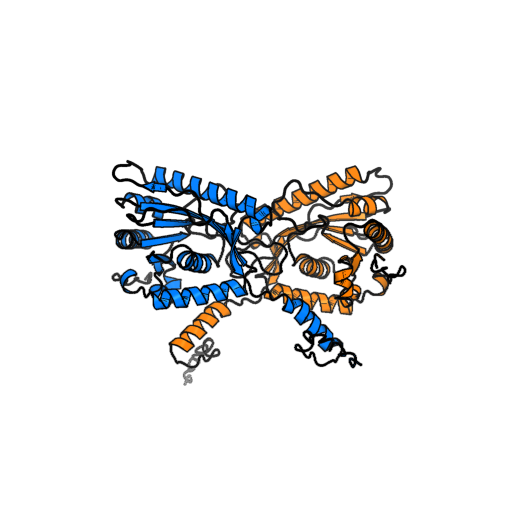0 N N . LYS B 1 254 ? 17.297 23.234 -6.746 1 44.78 254 LYS B N 1
ATOM 4181 C CA . LYS B 1 254 ? 18.391 24.062 -6.262 1 44.78 254 LYS B CA 1
ATOM 4182 C C . LYS B 1 254 ? 19.156 24.688 -7.422 1 44.78 254 LYS B C 1
ATOM 4184 O O . LYS B 1 254 ? 19.516 25.875 -7.375 1 44.78 254 LYS B O 1
ATOM 4189 N N . ALA B 1 255 ? 19.516 23.734 -8.43 1 44.88 255 ALA B N 1
ATOM 4190 C CA . ALA B 1 255 ? 20.266 24.266 -9.578 1 44.88 255 ALA B CA 1
ATOM 4191 C C . ALA B 1 255 ? 19.453 25.344 -10.297 1 44.88 255 ALA B C 1
ATOM 4193 O O . ALA B 1 255 ? 20.016 26.328 -10.773 1 44.88 255 ALA B O 1
ATOM 4194 N N . TRP B 1 256 ? 18.203 25.125 -10.398 1 42.59 256 TRP B N 1
ATOM 4195 C CA . TRP B 1 256 ? 17.359 26.109 -11.07 1 42.59 256 TRP B CA 1
ATOM 4196 C C . TRP B 1 256 ? 17.25 27.391 -10.25 1 42.59 256 TRP B C 1
ATOM 4198 O O . TRP B 1 256 ? 17.391 28.484 -10.789 1 42.59 256 TRP B O 1
ATOM 4208 N N . VAL B 1 257 ? 17.031 27.266 -8.961 1 42.16 257 VAL B N 1
ATOM 4209 C CA . VAL B 1 257 ? 16.953 28.453 -8.141 1 42.16 257 VAL B CA 1
ATOM 4210 C C . VAL B 1 257 ? 18.328 29.109 -8.039 1 42.16 257 VAL B C 1
ATOM 4212 O O . VAL B 1 257 ? 18.438 30.344 -8.039 1 42.16 257 VAL B O 1
ATOM 4215 N N . ARG B 1 258 ? 19.312 28.141 -7.883 1 42.62 258 ARG B N 1
ATOM 4216 C CA . ARG B 1 258 ? 20.641 28.719 -7.773 1 42.62 258 ARG B CA 1
ATOM 4217 C C . ARG B 1 258 ? 21.203 29.062 -9.156 1 42.62 258 ARG B C 1
ATOM 4219 O O . ARG B 1 258 ? 22.266 29.672 -9.266 1 42.62 258 ARG B O 1
ATOM 4226 N N . GLY B 1 259 ? 20.547 29.297 -10.172 1 43.94 259 GLY B N 1
ATOM 4227 C CA . GLY B 1 259 ? 21.094 29.656 -11.469 1 43.94 259 GLY B CA 1
ATOM 4228 C C . GLY B 1 259 ? 22.234 28.75 -11.906 1 43.94 259 GLY B C 1
ATOM 4229 O O . GLY B 1 259 ? 22.984 29.094 -12.812 1 43.94 259 GLY B O 1
ATOM 4230 N N . GLU B 1 260 ? 22.797 27.859 -10.961 1 39.75 260 GLU B N 1
ATOM 4231 C CA . GLU B 1 260 ? 24.031 27.156 -11.297 1 39.75 260 GLU B CA 1
ATOM 4232 C C . GLU B 1 260 ? 23.75 25.875 -12.078 1 39.75 260 GLU B C 1
ATOM 4234 O O . GLU B 1 260 ? 22.688 25.281 -11.945 1 39.75 260 GLU B O 1
ATOM 4239 N N . ARG B 1 261 ? 24.375 25.641 -13.273 1 37.84 261 ARG B N 1
ATOM 4240 C CA . ARG B 1 261 ? 24.406 24.453 -14.109 1 37.84 261 ARG B CA 1
ATOM 4241 C C . ARG B 1 261 ? 24.688 23.203 -13.281 1 37.84 261 ARG B C 1
ATOM 4243 O O . ARG B 1 261 ? 25.719 23.125 -12.594 1 37.84 261 ARG B O 1
ATOM 4250 N N . PHE B 1 262 ? 23.766 22.391 -12.883 1 40.28 262 PHE B N 1
ATOM 4251 C CA . PHE B 1 262 ? 23.844 21.125 -12.148 1 40.28 262 PHE B CA 1
ATOM 4252 C C . PHE B 1 262 ? 24.719 20.125 -12.891 1 40.28 262 PHE B C 1
ATOM 4254 O O . PHE B 1 262 ? 24.438 19.766 -14.031 1 40.28 262 PHE B O 1
ATOM 4261 N N . ASP B 1 263 ? 26.031 20.094 -12.641 1 35.28 263 ASP B N 1
ATOM 4262 C CA . ASP B 1 263 ? 26.875 19.016 -13.117 1 35.28 263 ASP B CA 1
ATOM 4263 C C . ASP B 1 263 ? 26.703 17.766 -12.258 1 35.28 263 ASP B C 1
ATOM 4265 O O . ASP B 1 263 ? 27.078 17.75 -11.086 1 35.28 263 ASP B O 1
ATOM 4269 N N . PRO B 1 264 ? 25.859 16.922 -12.523 1 36.25 264 PRO B N 1
ATOM 4270 C CA . PRO B 1 264 ? 25.578 15.664 -11.812 1 36.25 264 PRO B CA 1
ATOM 4271 C C . PRO B 1 264 ? 26.844 14.883 -11.469 1 36.25 264 PRO B C 1
ATOM 4273 O O . PRO B 1 264 ? 26.797 13.945 -10.672 1 36.25 264 PRO B O 1
ATOM 4276 N N . ALA B 1 265 ? 27.953 14.977 -12.156 1 34 265 ALA B N 1
ATOM 4277 C CA . ALA B 1 265 ? 29.125 14.117 -12.07 1 34 265 ALA B CA 1
ATOM 4278 C C . ALA B 1 265 ? 29.953 14.438 -10.828 1 34 265 ALA B C 1
ATOM 4280 O O . ALA B 1 265 ? 30.938 13.758 -10.539 1 34 265 ALA B O 1
ATOM 4281 N N . HIS B 1 266 ? 29.766 15.578 -10.141 1 35.41 266 HIS B N 1
ATOM 4282 C CA . HIS B 1 266 ? 30.875 16.047 -9.328 1 35.41 266 HIS B CA 1
ATOM 4283 C C . HIS B 1 266 ? 30.922 15.32 -7.984 1 35.41 266 HIS B C 1
ATOM 4285 O O . HIS B 1 266 ? 31.734 15.656 -7.121 1 35.41 266 HIS B O 1
ATOM 4291 N N . GLY B 1 267 ? 29.922 14.43 -7.66 1 31.03 267 GLY B N 1
ATOM 4292 C CA . GLY B 1 267 ? 30.078 14.078 -6.258 1 31.03 267 GLY B CA 1
ATOM 4293 C C . GLY B 1 267 ? 31.219 13.109 -6.008 1 31.03 267 GLY B C 1
ATOM 4294 O O . GLY B 1 267 ? 31.453 12.695 -4.867 1 31.03 267 GLY B O 1
ATOM 4295 N N . SER B 1 268 ? 31.609 12.336 -6.973 1 29.02 268 SER B N 1
ATOM 4296 C CA . SER B 1 268 ? 32.438 11.188 -6.582 1 29.02 268 SER B CA 1
ATOM 4297 C C . SER B 1 268 ? 33.906 11.562 -6.5 1 29.02 268 SER B C 1
ATOM 4299 O O . SER B 1 268 ? 34.75 10.68 -6.398 1 29.02 268 SER B O 1
ATOM 4301 N N . ALA B 1 269 ? 34.312 12.797 -6.773 1 29.89 269 ALA B N 1
ATOM 4302 C CA . ALA B 1 269 ? 35.781 12.789 -6.879 1 29.89 269 ALA B CA 1
ATOM 4303 C C . ALA B 1 269 ? 36.438 12.484 -5.531 1 29.89 269 ALA B C 1
ATOM 4305 O O . ALA B 1 269 ? 36.312 13.281 -4.594 1 29.89 269 ALA B O 1
ATOM 4306 N N . ALA B 1 270 ? 36.594 11.18 -5.242 1 27.97 270 ALA B N 1
ATOM 4307 C CA . ALA B 1 270 ? 37.5 10.688 -4.219 1 27.97 270 ALA B CA 1
ATOM 4308 C C . ALA B 1 270 ? 38.844 11.406 -4.297 1 27.97 270 ALA B C 1
ATOM 4310 O O . ALA B 1 270 ? 39.438 11.531 -5.375 1 27.97 270 ALA B O 1
ATOM 4311 N N . ALA B 1 271 ? 39.188 12.305 -3.438 1 29.7 271 ALA B N 1
ATOM 4312 C CA . ALA B 1 271 ? 40.469 12.891 -3.115 1 29.7 271 ALA B CA 1
ATOM 4313 C C . ALA B 1 271 ? 41.531 11.812 -2.994 1 29.7 271 ALA B C 1
ATOM 4315 O O . ALA B 1 271 ? 41.562 11.039 -2.035 1 29.7 271 ALA B O 1
ATOM 4316 N N . GLY B 1 272 ? 41.781 10.992 -4.004 1 27.55 272 GLY B N 1
ATOM 4317 C CA . GLY B 1 272 ? 42.969 10.148 -3.959 1 27.55 272 GLY B CA 1
ATOM 4318 C C . GLY B 1 272 ? 44.25 10.914 -3.588 1 27.55 272 GLY B C 1
ATOM 4319 O O . GLY B 1 272 ? 44.75 11.703 -4.383 1 27.55 272 GLY B O 1
ATOM 4320 N N . THR B 1 273 ? 44.312 11.539 -2.391 1 28.33 273 THR B N 1
ATOM 4321 C CA . THR B 1 273 ? 45.562 12.102 -1.946 1 28.33 273 THR B CA 1
ATOM 4322 C C . THR B 1 273 ? 46.656 11.039 -1.972 1 28.33 273 THR B C 1
ATOM 4324 O O . THR B 1 273 ? 46.594 10.039 -1.253 1 28.33 273 THR B O 1
ATOM 4327 N N . ALA B 1 274 ? 47.219 10.664 -3.133 1 29.77 274 ALA B N 1
ATOM 4328 C CA . ALA B 1 274 ? 48.438 9.93 -3.355 1 29.77 274 ALA B CA 1
ATOM 4329 C C . ALA B 1 274 ? 49.562 10.477 -2.488 1 29.77 274 ALA B C 1
ATOM 4331 O O . ALA B 1 274 ? 49.906 11.664 -2.578 1 29.77 274 ALA B O 1
ATOM 4332 N N . GLY B 1 275 ? 49.688 10.031 -1.226 1 27.23 275 GLY B N 1
ATOM 4333 C CA . GLY B 1 275 ? 50.844 10.188 -0.344 1 27.23 275 GLY B CA 1
ATOM 4334 C C . GLY B 1 275 ? 52.156 10.031 -1.06 1 27.23 275 GLY B C 1
ATOM 4335 O O . GLY B 1 275 ? 52.344 9.102 -1.856 1 27.23 275 GLY B O 1
ATOM 4336 N N . ARG B 1 276 ? 52.844 11.148 -1.369 1 29.53 276 ARG B N 1
ATOM 4337 C CA . ARG B 1 276 ? 54.188 11.344 -1.9 1 29.53 276 ARG B CA 1
ATOM 4338 C C . ARG B 1 276 ? 55.219 10.539 -1.104 1 29.53 276 ARG B C 1
ATOM 4340 O O . ARG B 1 276 ? 55.344 10.734 0.105 1 29.53 276 ARG B O 1
ATOM 4347 N N . LYS B 1 277 ? 55.406 9.266 -1.48 1 31.44 277 LYS B N 1
ATOM 4348 C CA . LYS B 1 277 ? 56.562 8.461 -1.076 1 31.44 277 LYS B CA 1
ATOM 4349 C C . LYS B 1 277 ? 57.844 9.258 -1.209 1 31.44 277 LYS B C 1
ATOM 4351 O O . LYS B 1 277 ? 58.156 9.781 -2.281 1 31.44 277 LYS B O 1
ATOM 4356 N N . GLU B 1 278 ? 58.156 10.078 -0.158 1 29.78 278 GLU B N 1
ATOM 4357 C CA . GLU B 1 278 ? 59.469 10.688 -0.082 1 29.78 278 GLU B CA 1
ATOM 4358 C C . GLU B 1 278 ? 60.562 9.664 -0.412 1 29.78 278 GLU B C 1
ATOM 4360 O O . GLU B 1 278 ? 60.469 8.5 -0.043 1 29.78 278 GLU B O 1
ATOM 4365 N N . PRO B 1 279 ? 61.375 9.883 -1.488 1 34.38 279 PRO B N 1
ATOM 4366 C CA . PRO B 1 279 ? 62.531 9.109 -1.966 1 34.38 279 PRO B CA 1
ATOM 4367 C C . PRO B 1 279 ? 63.531 8.805 -0.857 1 34.38 279 PRO B C 1
ATOM 4369 O O . PRO B 1 279 ? 63.812 9.656 -0.015 1 34.38 279 PRO B O 1
ATOM 4372 N N . THR B 1 280 ? 63.312 7.664 -0.059 1 29.84 280 THR B N 1
ATOM 4373 C CA . THR B 1 280 ? 64.375 7.211 0.841 1 29.84 280 THR B CA 1
ATOM 4374 C C . THR B 1 280 ? 65.75 7.301 0.162 1 29.84 280 THR B C 1
ATOM 4376 O O . THR B 1 280 ? 65.938 6.703 -0.896 1 29.84 280 THR B O 1
ATOM 4379 N N . SER B 1 281 ? 66.5 8.445 0.357 1 25.81 281 SER B N 1
ATOM 4380 C CA . SER B 1 281 ? 67.938 8.312 0.337 1 25.81 281 SER B CA 1
ATOM 4381 C C . SER B 1 281 ? 68.438 7.285 1.361 1 25.81 281 SER B C 1
ATOM 4383 O O . SER B 1 281 ? 67.875 7.203 2.463 1 25.81 281 SER B O 1
#

Sequence (562 aa):
MDGGLRLPTDLPDPDALRSPLLVRFFSRVMARHMASGFHAVRLMRPGVPALPADRPVIVYCNHPSWWDPAFLILLASRAFPERRSFGPMDAAALVRYRFMARIGLFPVEPDTAAGAVAFMKVGQSLLSRPDAMLWVTAEGRFTDPRARPVRLRGGIAHLACRLERVTLLPLALEYPFWEERTPEALARFGTPLLTEPGSGLTPARLQEMLEDRLEAAMDDLALAARSRDPDRFATLLRGRTGVGGVYDLWRRCKAWVRGERFDPAHGSAAAGTAGRKEPTSMDGGLRLPTDLPDPDALRSPLLVRFFSRVMARHMASGFHAVRLMRPGVPALPADRPVIVYCNHPSWWDPAFLILLASRAFPERRSFGPMDAAALVRYRFMARIGLFPVEPDTAAGAVAFMKVGQSLLSRPDAMLWVTAEGRFTDPRARPVRLRGGIAHLACRLERVTLLPLALEYPFWEERTPEALARFGTPLLTEPGSGLTPARLQEMLEDRLEAAMDDLALAARSRDPDRFATLLRGRTGVGGVYDLWRRCKAWVRGERFDPAHGSAAAGTAGRKEPTS

InterPro domains:
  IPR002123 Phospholipid/glycerol acyltransferase [PF01553] (51-173)
  IPR002123 Phospholipid/glycerol acyltransferase [SM00563] (57-176)

Nearest PDB structures (foldseek):
  2iyl-assembly1_D  TM=5.222E-01  e=6.614E-02  Thermus aquaticus
  3hh1-assembly1_B  TM=4.879E-01  e=2.285E-01  Chlorobaculum tepidum
  6y31-assembly1_A  TM=4.881E-01  e=3.315E-01  Homo sapiens
  4ak9-assembly1_B  TM=5.239E-01  e=1.467E+00  Physcomitrium patens
  3kwp-assembly1_A-2  TM=3.128E-01  e=8.937E-01  Levilactobacillus brevis ATCC 367